Protein 2IMI (pdb70)

Structure (mmCIF, N/CA/C/O backbone):
data_2IMI
#
_entry.id   2IMI
#
_cell.length_a   49.065
_cell.length_b   83.793
_cell.length_c   92.488
_cell.angle_alpha   90.000
_cell.angle_beta   90.000
_cell.angle_gamma   90.000
#
_symmetry.space_group_name_H-M   'P 21 21 2'
#
loop_
_entity.id
_entity.type
_entity.pdbx_description
1 polymer 'Epsilon-class Glutathione S-transferase'
2 non-polymer GLUTATHIONE
3 water water
#
loop_
_atom_site.group_PDB
_atom_site.id
_atom_site.type_symbol
_atom_site.label_atom_id
_atom_site.label_alt_id
_atom_site.label_comp_id
_atom_site.label_asym_id
_atom_site.label_entity_id
_atom_site.label_seq_id
_atom_site.pdbx_PDB_ins_code
_atom_site.Cartn_x
_atom_site.Cartn_y
_atom_site.Cartn_z
_atom_site.occupancy
_atom_site.B_iso_or_equiv
_atom_site.auth_seq_id
_atom_site.auth_comp_id
_atom_site.auth_asym_id
_atom_site.auth_atom_id
_atom_site.pdbx_PDB_model_num
ATOM 1 N N . SER A 1 2 ? 32.280 -46.259 51.959 1.00 30.35 2 SER A N 1
ATOM 2 C CA . SER A 1 2 ? 31.193 -45.256 51.784 1.00 29.98 2 SER A CA 1
ATOM 3 C C . SER A 1 2 ? 31.750 -43.832 51.777 1.00 29.35 2 SER A C 1
ATOM 4 O O . SER A 1 2 ? 32.763 -43.548 52.427 1.00 29.73 2 SER A O 1
ATOM 7 N N . ASN A 1 3 ? 31.082 -42.950 51.036 1.00 28.28 3 ASN A N 1
ATOM 8 C CA . ASN A 1 3 ? 31.480 -41.550 50.928 1.00 26.91 3 ASN A CA 1
ATOM 9 C C . ASN A 1 3 ? 31.507 -40.837 52.275 1.00 25.24 3 ASN A C 1
ATOM 10 O O . ASN A 1 3 ? 30.768 -41.187 53.195 1.00 25.34 3 ASN A O 1
ATOM 15 N N . LEU A 1 4 ? 32.390 -39.853 52.374 1.00 22.52 4 LEU A N 1
ATOM 16 C CA . LEU A 1 4 ? 32.417 -38.933 53.495 1.00 19.80 4 LEU A CA 1
ATOM 17 C C . LEU A 1 4 ? 31.172 -38.067 53.408 1.00 18.27 4 LEU A C 1
ATOM 18 O O . LEU A 1 4 ? 30.814 -37.602 52.321 1.00 18.47 4 LEU A O 1
ATOM 23 N N . VAL A 1 5 ? 30.513 -37.873 54.544 1.00 15.73 5 VAL A N 1
ATOM 24 C CA . VAL A 1 5 ? 29.310 -37.047 54.619 1.00 14.92 5 VAL A CA 1
ATOM 25 C C . VAL A 1 5 ? 29.612 -35.791 55.444 1.00 13.47 5 VAL A C 1
ATOM 26 O O . VAL A 1 5 ? 30.142 -35.888 56.549 1.00 14.13 5 VAL A O 1
ATOM 30 N N . LEU A 1 6 ? 29.279 -34.619 54.914 1.00 12.17 6 LEU A N 1
ATOM 31 C CA . LEU A 1 6 ? 29.394 -33.385 55.690 1.00 11.52 6 LEU A CA 1
ATOM 32 C C . LEU A 1 6 ? 28.016 -32.793 55.921 1.00 11.04 6 LEU A C 1
ATOM 33 O O . LEU A 1 6 ? 27.274 -32.557 54.962 1.00 11.39 6 LEU A O 1
ATOM 38 N N . TYR A 1 7 ? 27.688 -32.560 57.195 1.00 10.45 7 TYR A N 1
ATOM 39 C CA . TYR A 1 7 ? 26.485 -31.831 57.610 1.00 10.66 7 TYR A CA 1
ATOM 40 C C . TYR A 1 7 ? 26.848 -30.362 57.603 1.00 10.58 7 TYR A C 1
ATOM 41 O O . TYR A 1 7 ? 27.769 -29.930 58.315 1.00 10.66 7 TYR A O 1
ATOM 50 N N . THR A 1 8 ? 26.151 -29.592 56.779 1.00 10.39 8 THR A N 1
ATOM 51 C CA . THR A 1 8 ? 26.738 -28.354 56.280 1.00 11.13 8 THR A CA 1
ATOM 52 C C . THR A 1 8 ? 25.714 -27.357 55.740 1.00 10.98 8 THR A C 1
ATOM 53 O O . THR A 1 8 ? 24.550 -27.684 55.528 1.00 11.11 8 THR A O 1
ATOM 57 N N . LEU A 1 9 ? 26.173 -26.130 55.525 1.00 10.42 9 LEU A N 1
ATOM 58 C CA . LEU A 1 9 ? 25.405 -25.082 54.865 1.00 10.36 9 LEU A CA 1
ATOM 59 C C . LEU A 1 9 ? 26.445 -24.217 54.174 1.00 9.54 9 LEU A C 1
ATOM 60 O O . LEU A 1 9 ? 27.413 -23.783 54.821 1.00 9.71 9 LEU A O 1
ATOM 65 N N . HIS A 1 10 ? 26.280 -23.961 52.882 1.00 9.53 10 HIS A N 1
ATOM 66 C CA . HIS A 1 10 ? 27.347 -23.279 52.140 1.00 9.78 10 HIS A CA 1
ATOM 67 C C . HIS A 1 10 ? 27.628 -21.855 52.631 1.00 9.66 10 HIS A C 1
ATOM 68 O O . HIS A 1 10 ? 28.764 -21.383 52.542 1.00 10.15 10 HIS A O 1
ATOM 75 N N . LEU A 1 11 ? 26.623 -21.177 53.176 1.00 9.77 11 LEU A N 1
ATOM 76 C CA . LEU A 1 11 ? 26.857 -19.846 53.723 1.00 10.24 11 LEU A CA 1
ATOM 77 C C . LEU A 1 11 ? 27.773 -19.852 54.945 1.00 9.88 11 LEU A C 1
ATOM 78 O O . LEU A 1 11 ? 28.380 -18.822 55.257 1.00 9.91 11 LEU A O 1
ATOM 83 N N . SER A 1 12 ? 27.861 -20.982 55.647 1.00 9.72 12 SER A N 1
ATOM 84 C CA . SER A 1 12 ? 28.664 -21.062 56.869 1.00 9.74 12 SER A CA 1
ATOM 85 C C . SER A 1 12 ? 30.172 -21.052 56.589 1.00 9.18 12 SER A C 1
ATOM 86 O O . SER A 1 12 ? 30.676 -21.916 55.876 1.00 9.36 12 SER A O 1
ATOM 89 N N . PRO A 1 13 ? 30.903 -20.069 57.146 1.00 8.58 13 PRO A N 1
ATOM 90 C CA . PRO A 1 13 ? 32.354 -20.042 56.917 1.00 8.52 13 PRO A CA 1
ATOM 91 C C . PRO A 1 13 ? 33.113 -21.331 57.276 1.00 8.22 13 PRO A C 1
ATOM 92 O O . PRO A 1 13 ? 33.877 -21.820 56.436 1.00 8.45 13 PRO A O 1
ATOM 96 N N . PRO A 1 14 ? 32.917 -21.892 58.490 1.00 8.42 14 PRO A N 1
ATOM 97 C CA . PRO A 1 14 ? 33.651 -23.126 58.793 1.00 8.66 14 PRO A CA 1
ATOM 98 C C . PRO A 1 14 ? 33.300 -24.288 57.874 1.00 8.60 14 PRO A C 1
ATOM 99 O O . PRO A 1 14 ? 34.153 -25.147 57.622 1.00 9.04 14 PRO A O 1
ATOM 103 N N . CYS A 1 15 ? 32.071 -24.313 57.367 1.00 8.46 15 CYS A N 1
ATOM 104 C CA . CYS A 1 15 ? 31.726 -25.294 56.351 1.00 8.71 15 CYS A CA 1
ATOM 105 C C . CYS A 1 15 ? 32.557 -25.118 55.086 1.00 8.50 15 CYS A C 1
ATOM 106 O O . CYS A 1 15 ? 33.062 -26.108 54.520 1.00 9.10 15 CYS A O 1
ATOM 109 N N . ARG A 1 16 ? 32.711 -23.873 54.643 1.00 7.69 16 ARG A N 1
ATOM 110 C CA . ARG A 1 16 ? 33.518 -23.579 53.456 1.00 7.52 16 ARG A CA 1
ATOM 111 C C . ARG A 1 16 ? 35.003 -23.886 53.662 1.00 8.12 16 ARG A C 1
ATOM 112 O O . ARG A 1 16 ? 35.673 -24.341 52.730 1.00 8.11 16 ARG A O 1
ATOM 120 N N . ALA A 1 17 ? 35.514 -23.679 54.873 1.00 7.81 17 ALA A N 1
ATOM 121 C CA . ALA A 1 17 ? 36.890 -24.087 55.170 1.00 8.35 17 ALA A CA 1
ATOM 122 C C . ALA A 1 17 ? 37.083 -25.589 54.906 1.00 8.63 17 ALA A C 1
ATOM 123 O O . ALA A 1 17 ? 38.086 -26.004 54.303 1.00 8.49 17 ALA A O 1
ATOM 125 N N . VAL A 1 18 ? 36.115 -26.396 55.333 1.00 8.52 18 VAL A N 1
ATOM 126 C CA . VAL A 1 18 ? 36.177 -27.842 55.089 1.00 8.21 18 VAL A CA 1
ATOM 127 C C . VAL A 1 18 ? 36.038 -28.141 53.589 1.00 8.22 18 VAL A C 1
ATOM 128 O O . VAL A 1 18 ? 36.768 -28.992 53.050 1.00 8.46 18 VAL A O 1
ATOM 132 N N . GLU A 1 19 ? 35.152 -27.427 52.898 1.00 8.73 19 GLU A N 1
ATOM 133 C CA . GLU A 1 19 ? 34.997 -27.634 51.458 1.00 9.53 19 GLU A CA 1
ATOM 134 C C . GLU A 1 19 ? 36.302 -27.363 50.703 1.00 9.09 19 GLU A C 1
ATOM 135 O O . GLU A 1 19 ? 36.683 -28.118 49.796 1.00 9.33 19 GLU A O 1
ATOM 141 N N . LEU A 1 20 ? 37.000 -26.288 51.075 1.00 8.72 20 LEU A N 1
ATOM 142 C CA . LEU A 1 20 ? 38.285 -25.980 50.465 1.00 8.77 20 LEU A CA 1
ATOM 143 C C . LEU A 1 20 ? 39.282 -27.112 50.711 1.00 8.66 20 LEU A C 1
ATOM 144 O O . LEU A 1 20 ? 40.027 -27.515 49.803 1.00 9.06 20 LEU A O 1
ATOM 149 N N . THR A 1 21 ? 39.280 -27.635 51.938 1.00 8.87 21 THR A N 1
ATOM 150 C CA . THR A 1 21 ? 40.208 -28.688 52.319 1.00 9.02 21 THR A CA 1
ATOM 151 C C . THR A 1 21 ? 39.927 -29.947 51.514 1.00 9.35 21 THR A C 1
ATOM 152 O O . THR A 1 21 ? 40.854 -30.568 51.005 1.00 9.58 21 THR A O 1
ATOM 156 N N . ALA A 1 22 ? 38.655 -30.315 51.387 1.00 9.33 22 ALA A N 1
ATOM 157 C CA . ALA A 1 22 ? 38.289 -31.498 50.595 1.00 9.66 22 ALA A CA 1
ATOM 158 C C . ALA A 1 22 ? 38.712 -31.352 49.127 1.00 10.44 22 ALA A C 1
ATOM 159 O O . ALA A 1 22 ? 39.230 -32.301 48.518 1.00 10.53 22 ALA A O 1
ATOM 161 N N . LYS A 1 23 ? 38.505 -30.170 48.550 1.00 10.47 23 LYS A N 1
ATOM 162 C CA . LYS A 1 23 ? 38.959 -29.922 47.176 1.00 11.01 23 LYS A CA 1
ATOM 163 C C . LYS A 1 23 ? 40.471 -30.073 47.048 1.00 11.02 23 LYS A C 1
ATOM 164 O O . LYS A 1 23 ? 40.969 -30.720 46.122 1.00 11.63 23 LYS A O 1
ATOM 170 N N . ALA A 1 24 ? 41.207 -29.481 47.977 1.00 11.01 24 ALA A N 1
ATOM 171 C CA . ALA A 1 24 ? 42.669 -29.580 47.980 1.00 11.17 24 ALA A CA 1
ATOM 172 C C . ALA A 1 24 ? 43.165 -31.033 48.081 1.00 12.06 24 ALA A C 1
ATOM 173 O O . ALA A 1 24 ? 44.220 -31.384 47.534 1.00 13.65 24 ALA A O 1
ATOM 175 N N . LEU A 1 25 ? 42.414 -31.861 48.796 1.00 11.96 25 LEU A N 1
ATOM 176 C CA . LEU A 1 25 ? 42.760 -33.274 48.999 1.00 12.37 25 LEU A CA 1
ATOM 177 C C . LEU A 1 25 ? 42.189 -34.203 47.923 1.00 13.46 25 LEU A C 1
ATOM 178 O O . LEU A 1 25 ? 42.480 -35.404 47.913 1.00 14.21 25 LEU A O 1
ATOM 183 N N . GLY A 1 26 ? 41.382 -33.651 47.020 1.00 13.77 26 GLY A N 1
ATOM 184 C CA . GLY A 1 26 ? 40.754 -34.434 45.962 1.00 15.07 26 GLY A CA 1
ATOM 185 C C . GLY A 1 26 ? 39.676 -35.364 46.476 1.00 15.70 26 GLY A C 1
ATOM 186 O O . GLY A 1 26 ? 39.426 -36.411 45.875 1.00 16.27 26 GLY A O 1
ATOM 187 N N . LEU A 1 27 ? 39.029 -34.979 47.578 1.00 15.99 27 LEU A N 1
ATOM 188 C CA . LEU A 1 27 ? 37.958 -35.774 48.181 1.00 16.88 27 LEU A CA 1
ATOM 189 C C . LEU A 1 27 ? 36.595 -35.294 47.733 1.00 18.20 27 LEU A C 1
ATOM 190 O O . LEU A 1 27 ? 36.380 -34.088 47.576 1.00 18.77 27 LEU A O 1
ATOM 195 N N . GLU A 1 28 ? 35.679 -36.237 47.539 1.00 19.29 28 GLU A N 1
ATOM 196 C CA . GLU A 1 28 ? 34.293 -35.907 47.249 1.00 21.00 28 GLU A CA 1
ATOM 197 C C . GLU A 1 28 ? 33.490 -36.026 48.537 1.00 20.80 28 GLU A C 1
ATOM 198 O O . GLU A 1 28 ? 33.542 -37.053 49.226 1.00 21.53 28 GLU A O 1
ATOM 204 N N . LEU A 1 29 ? 32.775 -34.959 48.876 1.00 20.41 29 LEU A N 1
ATOM 205 C CA . LEU A 1 29 ? 31.927 -34.947 50.059 1.00 20.25 29 LEU A CA 1
ATOM 206 C C . LEU A 1 29 ? 30.471 -35.067 49.670 1.00 19.84 29 LEU A C 1
ATOM 207 O O . LEU A 1 29 ? 30.001 -34.364 48.774 1.00 20.35 29 LEU A O 1
ATOM 212 N N . GLU A 1 30 ? 29.754 -35.946 50.355 1.00 18.75 30 GLU A N 1
ATOM 213 C CA . GLU A 1 30 ? 28.303 -35.964 50.263 1.00 18.89 30 GLU A CA 1
ATOM 214 C C . GLU A 1 30 ? 27.757 -34.929 51.244 1.00 18.04 30 GLU A C 1
ATOM 215 O O . GLU A 1 30 ? 27.853 -35.098 52.460 1.00 18.43 30 GLU A O 1
ATOM 221 N N . GLN A 1 31 ? 27.187 -33.857 50.712 1.00 16.90 31 GLN A N 1
ATOM 222 C CA . GLN A 1 31 ? 26.710 -32.742 51.526 1.00 16.68 31 GLN A CA 1
ATOM 223 C C . GLN A 1 31 ? 25.238 -32.884 51.935 1.00 15.86 31 GLN A C 1
ATOM 224 O O . GLN A 1 31 ? 24.349 -33.024 51.083 1.00 16.07 31 GLN A O 1
ATOM 230 N N . LYS A 1 32 ? 24.996 -32.866 53.245 1.00 14.30 32 LYS A N 1
ATOM 231 C CA . LYS A 1 32 ? 23.653 -32.927 53.815 1.00 14.24 32 LYS A CA 1
ATOM 232 C C . LYS A 1 32 ? 23.351 -31.581 54.450 1.00 13.36 32 LYS A C 1
ATOM 233 O O . LYS A 1 32 ? 24.066 -31.146 55.367 1.00 13.09 32 LYS A O 1
ATOM 239 N N . THR A 1 33 ? 22.318 -30.908 53.955 1.00 12.59 33 THR A N 1
ATOM 240 C CA . THR A 1 33 ? 22.001 -29.554 54.405 1.00 12.63 33 THR A CA 1
ATOM 241 C C . THR A 1 33 ? 21.478 -29.524 55.829 1.00 12.43 33 THR A C 1
ATOM 242 O O . THR A 1 33 ? 20.538 -30.247 56.182 1.00 12.71 33 THR A O 1
ATOM 246 N N . ILE A 1 34 ? 22.089 -28.665 56.639 1.00 12.06 34 ILE A N 1
ATOM 247 C CA . ILE A 1 34 ? 21.553 -28.313 57.944 1.00 12.77 34 ILE A CA 1
ATOM 248 C C . ILE A 1 34 ? 21.216 -26.834 57.860 1.00 13.90 34 ILE A C 1
ATOM 249 O O . ILE A 1 34 ? 22.100 -25.973 57.921 1.00 14.06 34 ILE A O 1
ATOM 254 N N . ASN A 1 35 ? 19.933 -26.537 57.661 1.00 14.81 35 ASN A N 1
ATOM 255 C CA . ASN A 1 35 ? 19.503 -25.157 57.522 1.00 16.45 35 ASN A CA 1
ATOM 256 C C . ASN A 1 35 ? 19.343 -24.498 58.886 1.00 16.39 35 ASN A C 1
ATOM 257 O O . ASN A 1 35 ? 18.404 -24.784 59.625 1.00 16.42 35 ASN A O 1
ATOM 262 N N . LEU A 1 36 ? 20.279 -23.615 59.218 1.00 16.85 36 LEU A N 1
ATOM 263 C CA . LEU A 1 36 ? 20.272 -22.956 60.517 1.00 17.34 36 LEU A CA 1
ATOM 264 C C . LEU A 1 36 ? 19.083 -22.018 60.690 1.00 18.22 36 LEU A C 1
ATOM 265 O O . LEU A 1 36 ? 18.553 -21.904 61.788 1.00 17.70 36 LEU A O 1
ATOM 270 N N . LEU A 1 37 ? 18.672 -21.362 59.605 1.00 19.61 37 LEU A N 1
ATOM 271 C CA . LEU A 1 37 ? 17.544 -20.419 59.646 1.00 21.08 37 LEU A CA 1
ATOM 272 C C . LEU A 1 37 ? 16.237 -21.082 60.076 1.00 21.39 37 LEU A C 1
ATOM 273 O O . LEU A 1 37 ? 15.386 -20.441 60.698 1.00 22.41 37 LEU A O 1
ATOM 278 N N . THR A 1 38 ? 16.082 -22.361 59.743 1.00 21.21 38 THR A N 1
ATOM 279 C CA . THR A 1 38 ? 14.890 -23.112 60.135 1.00 21.34 38 THR A CA 1
ATOM 280 C C . THR A 1 38 ? 15.142 -24.046 61.325 1.00 20.58 38 THR A C 1
ATOM 281 O O . THR A 1 38 ? 14.307 -24.890 61.648 1.00 21.41 38 THR A O 1
ATOM 285 N N . GLY A 1 39 ? 16.296 -23.891 61.973 1.00 19.12 39 GLY A N 1
ATOM 286 C CA . GLY A 1 39 ? 16.594 -24.620 63.207 1.00 17.91 39 GLY A CA 1
ATOM 287 C C . GLY A 1 39 ? 16.885 -26.104 63.045 1.00 16.91 39 GLY A C 1
ATOM 288 O O . GLY A 1 39 ? 16.670 -26.884 63.970 1.00 16.48 39 GLY A O 1
ATOM 289 N N . ASP A 1 40 ? 17.391 -26.498 61.880 1.00 16.18 40 ASP A N 1
ATOM 290 C CA . ASP A 1 40 ? 17.740 -27.904 61.642 1.00 16.21 40 ASP A CA 1
ATOM 291 C C . ASP A 1 40 ? 18.778 -28.422 62.640 1.00 15.56 40 ASP A C 1
ATOM 292 O O . ASP A 1 40 ? 18.781 -29.598 62.991 1.00 15.53 40 ASP A O 1
ATOM 297 N N . HIS A 1 41 ? 19.667 -27.538 63.085 1.00 14.84 41 HIS A N 1
ATOM 298 C CA . HIS A 1 41 ? 20.737 -27.915 64.010 1.00 14.53 41 HIS A CA 1
ATOM 299 C C . HIS A 1 41 ? 20.253 -28.181 65.436 1.00 14.80 41 HIS A C 1
ATOM 300 O O . HIS A 1 41 ? 20.996 -28.711 66.265 1.00 14.47 41 HIS A O 1
ATOM 307 N N . LEU A 1 42 ? 19.005 -27.811 65.709 1.00 15.67 42 LEU A N 1
ATOM 308 C CA . LEU A 1 42 ? 18.433 -27.958 67.042 1.00 16.51 42 LEU A CA 1
ATOM 309 C C . LEU A 1 42 ? 17.509 -29.171 67.150 1.00 17.05 42 LEU A C 1
ATOM 310 O O . LEU A 1 42 ? 16.963 -29.455 68.224 1.00 17.50 42 LEU A O 1
ATOM 315 N N . LYS A 1 43 ? 17.347 -29.890 66.041 1.00 17.02 43 LYS A N 1
ATOM 316 C CA . LYS A 1 43 ? 16.557 -31.119 66.030 1.00 17.94 43 LYS A CA 1
ATOM 317 C C . LYS A 1 43 ? 17.323 -32.221 66.768 1.00 18.31 43 LYS A C 1
ATOM 318 O O . LYS A 1 43 ? 18.548 -32.288 66.672 1.00 17.52 43 LYS A O 1
ATOM 324 N N . PRO A 1 44 ? 16.613 -33.089 67.512 1.00 18.92 44 PRO A N 1
ATOM 325 C CA . PRO A 1 44 ? 17.259 -34.141 68.307 1.00 19.32 44 PRO A CA 1
ATOM 326 C C . PRO A 1 44 ? 18.236 -35.020 67.521 1.00 19.64 44 PRO A C 1
ATOM 327 O O . PRO A 1 44 ? 19.285 -35.391 68.055 1.00 19.90 44 PRO A O 1
ATOM 331 N N . GLU A 1 45 ? 17.891 -35.350 66.275 1.00 19.79 45 GLU A N 1
ATOM 332 C CA . GLU A 1 45 ? 18.752 -36.166 65.403 1.00 20.29 45 GLU A CA 1
ATOM 333 C C . GLU A 1 45 ? 20.075 -35.498 65.004 1.00 19.65 45 GLU A C 1
ATOM 334 O O . GLU A 1 45 ? 21.014 -36.187 64.592 1.00 21.30 45 GLU A O 1
ATOM 340 N N . PHE A 1 46 ? 20.149 -34.171 65.093 1.00 17.96 46 PHE A N 1
ATOM 341 C CA . PHE A 1 46 ? 21.434 -33.496 64.902 1.00 16.54 46 PHE A CA 1
ATOM 342 C C . PHE A 1 46 ? 22.175 -33.305 66.216 1.00 16.21 46 PHE A C 1
ATOM 343 O O . PHE A 1 46 ? 23.399 -33.466 66.274 1.00 15.95 46 PHE A O 1
ATOM 351 N N . VAL A 1 47 ? 21.443 -32.949 67.268 1.00 16.07 47 VAL A N 1
ATOM 352 C CA . VAL A 1 47 ? 22.047 -32.762 68.586 1.00 16.32 47 VAL A CA 1
ATOM 353 C C . VAL A 1 47 ? 22.782 -34.023 69.052 1.00 16.48 47 VAL A C 1
ATOM 354 O O . VAL A 1 47 ? 23.815 -33.935 69.709 1.00 16.14 47 VAL A O 1
ATOM 358 N N . LYS A 1 48 ? 22.268 -35.197 68.681 1.00 16.76 48 LYS A N 1
ATOM 359 C CA . LYS A 1 48 ? 22.948 -36.455 69.001 1.00 17.98 48 LYS A CA 1
ATOM 360 C C . LYS A 1 48 ? 24.322 -36.570 68.321 1.00 16.99 48 LYS A C 1
ATOM 361 O O . LYS A 1 48 ? 25.224 -37.207 68.860 1.00 17.72 48 LYS A O 1
ATOM 367 N N . LEU A 1 49 ? 24.483 -35.940 67.156 1.00 16.00 49 LEU A N 1
ATOM 368 C CA . LEU A 1 49 ? 25.771 -35.948 66.442 1.00 15.81 49 LEU A CA 1
ATOM 369 C C . LEU A 1 49 ? 26.751 -34.916 66.994 1.00 15.11 49 LEU A C 1
ATOM 370 O O . LEU A 1 49 ? 27.963 -35.112 66.911 1.00 15.50 49 LEU A O 1
ATOM 375 N N . ASN A 1 50 ? 26.222 -33.815 67.530 1.00 13.93 50 ASN A N 1
ATOM 376 C CA . ASN A 1 50 ? 27.036 -32.734 68.088 1.00 12.88 50 ASN A CA 1
ATOM 377 C C . ASN A 1 50 ? 26.285 -32.057 69.229 1.00 12.86 50 ASN A C 1
ATOM 378 O O . ASN A 1 50 ? 25.379 -31.265 68.966 1.00 12.74 50 ASN A O 1
ATOM 383 N N . PRO A 1 51 ? 26.683 -32.331 70.489 1.00 13.55 51 PRO A N 1
ATOM 384 C CA . PRO A 1 51 ? 25.991 -31.697 71.616 1.00 14.04 51 PRO A CA 1
ATOM 385 C C . PRO A 1 51 ? 26.059 -30.164 71.584 1.00 13.69 51 PRO A C 1
ATOM 386 O O . PRO A 1 51 ? 25.221 -29.490 72.188 1.00 14.32 51 PRO A O 1
ATOM 390 N N . GLN A 1 52 ? 27.043 -29.614 70.876 1.00 12.72 52 GLN A N 1
ATOM 391 C CA . GLN A 1 52 ? 27.170 -28.166 70.743 1.00 12.39 52 GLN A CA 1
ATOM 392 C C . GLN A 1 52 ? 26.307 -27.606 69.616 1.00 11.36 52 GLN A C 1
ATOM 393 O O . GLN A 1 52 ? 26.219 -26.389 69.443 1.00 11.57 52 GLN A O 1
ATOM 399 N N . HIS A 1 53 ? 25.668 -28.506 68.865 1.00 11.60 53 HIS A N 1
ATOM 400 C CA . HIS A 1 53 ? 24.738 -28.166 67.780 1.00 11.72 53 HIS A CA 1
ATOM 401 C C . HIS A 1 53 ? 25.258 -27.113 66.800 1.00 11.27 53 HIS A C 1
ATOM 402 O O . HIS A 1 53 ? 24.569 -26.150 66.432 1.00 12.51 53 HIS A O 1
ATOM 409 N N . THR A 1 54 ? 26.501 -27.318 66.382 1.00 10.61 54 THR A N 1
ATOM 410 C CA . THR A 1 54 ? 27.088 -26.494 65.332 1.00 10.57 54 THR A CA 1
ATOM 411 C C . THR A 1 54 ? 27.448 -27.316 64.102 1.00 10.18 54 THR A C 1
ATOM 412 O O . THR A 1 54 ? 27.675 -28.526 64.174 1.00 10.72 54 THR A O 1
ATOM 416 N N . ILE A 1 55 ? 27.477 -26.626 62.974 1.00 9.97 55 ILE A N 1
ATOM 417 C CA . ILE A 1 55 ? 28.025 -27.147 61.735 1.00 9.91 55 ILE A CA 1
ATOM 418 C C . ILE A 1 55 ? 29.386 -26.490 61.479 1.00 9.25 55 ILE A C 1
ATOM 419 O O . ILE A 1 55 ? 29.603 -25.348 61.890 1.00 9.24 55 ILE A O 1
ATOM 424 N N . PRO A 1 56 ? 30.295 -27.185 60.772 1.00 9.06 56 PRO A N 1
ATOM 425 C CA . PRO A 1 56 ? 30.163 -28.523 60.178 1.00 8.83 56 PRO A CA 1
ATOM 426 C C . PRO A 1 56 ? 30.348 -29.704 61.125 1.00 8.76 56 PRO A C 1
ATOM 427 O O . PRO A 1 56 ? 30.967 -29.573 62.194 1.00 9.36 56 PRO A O 1
ATOM 431 N N . VAL A 1 57 ? 29.801 -30.848 60.708 1.00 8.78 57 VAL A N 1
ATOM 432 C CA . VAL A 1 57 ? 30.078 -32.142 61.322 1.00 9.25 57 VAL A CA 1
ATOM 433 C C . VAL A 1 57 ? 30.361 -33.114 60.196 1.00 9.24 57 VAL A C 1
ATOM 434 O O . VAL A 1 57 ? 29.674 -33.101 59.179 1.00 9.31 57 VAL A O 1
ATOM 438 N N . LEU A 1 58 ? 31.401 -33.922 60.367 1.00 9.56 58 LEU A N 1
ATOM 439 C CA . LEU A 1 58 ? 31.758 -34.953 59.393 1.00 9.74 58 LEU A CA 1
ATOM 440 C C . LEU A 1 58 ? 31.322 -36.336 59.877 1.00 10.50 58 LEU A C 1
ATOM 441 O O . LEU A 1 58 ? 31.495 -36.669 61.052 1.00 10.73 58 LEU A O 1
ATOM 446 N N . ASP A 1 59 ? 30.746 -37.119 58.967 1.00 11.34 59 ASP A N 1
ATOM 447 C CA . ASP A 1 59 ? 30.516 -38.540 59.206 1.00 13.13 59 ASP A CA 1
ATOM 448 C C . ASP A 1 59 ? 31.393 -39.306 58.232 1.00 13.12 59 ASP A C 1
ATOM 449 O O . ASP A 1 59 ? 31.144 -39.303 57.023 1.00 13.92 59 ASP A O 1
ATOM 454 N N . ASP A 1 60 ? 32.439 -39.927 58.766 1.00 14.01 60 ASP A N 1
ATOM 455 C CA . ASP A 1 60 ? 33.322 -40.784 57.985 1.00 15.09 60 ASP A CA 1
ATOM 456 C C . ASP A 1 60 ? 33.013 -42.244 58.286 1.00 15.94 60 ASP A C 1
ATOM 457 O O . ASP A 1 60 ? 33.551 -42.802 59.235 1.00 15.79 60 ASP A O 1
ATOM 462 N N . ASN A 1 61 ? 32.141 -42.857 57.479 1.00 17.18 61 ASN A N 1
ATOM 463 C CA . ASN A 1 61 ? 31.779 -44.276 57.662 1.00 18.70 61 ASN A CA 1
ATOM 464 C C . ASN A 1 61 ? 31.348 -44.625 59.089 1.00 18.78 61 ASN A C 1
ATOM 465 O O . ASN A 1 61 ? 31.749 -45.656 59.643 1.00 19.25 61 ASN A O 1
ATOM 470 N N . GLY A 1 62 ? 30.545 -43.751 59.687 1.00 18.53 62 GLY A N 1
ATOM 471 C CA . GLY A 1 62 ? 30.046 -43.970 61.041 1.00 18.47 62 GLY A CA 1
ATOM 472 C C . GLY A 1 62 ? 30.825 -43.261 62.132 1.00 18.26 62 GLY A C 1
ATOM 473 O O . GLY A 1 62 ? 30.348 -43.136 63.260 1.00 19.19 62 GLY A O 1
ATOM 474 N N . THR A 1 63 ? 32.031 -42.806 61.801 1.00 17.21 63 THR A N 1
ATOM 475 C CA . THR A 1 63 ? 32.854 -42.053 62.737 1.00 16.48 63 THR A CA 1
ATOM 476 C C . THR A 1 63 ? 32.520 -40.565 62.631 1.00 14.71 63 THR A C 1
ATOM 477 O O . THR A 1 63 ? 32.680 -39.952 61.572 1.00 14.40 63 THR A O 1
ATOM 481 N N . ILE A 1 64 ? 32.069 -39.996 63.743 1.00 13.60 64 ILE A N 1
ATOM 482 C CA . ILE A 1 64 ? 31.621 -38.604 63.772 1.00 13.34 64 ILE A CA 1
ATOM 483 C C . ILE A 1 64 ? 32.714 -37.675 64.290 1.00 12.72 64 ILE A C 1
ATOM 484 O O . ILE A 1 64 ? 33.214 -37.848 65.405 1.00 13.41 64 ILE A O 1
ATOM 489 N N . ILE A 1 65 ? 33.068 -36.691 63.463 1.00 12.28 65 ILE A N 1
ATOM 490 C CA . ILE A 1 65 ? 34.079 -35.696 63.819 1.00 12.23 65 ILE A CA 1
ATOM 491 C C . ILE A 1 65 ? 33.414 -34.327 63.792 1.00 11.52 65 ILE A C 1
ATOM 492 O O . ILE A 1 65 ? 32.837 -33.930 62.780 1.00 11.86 65 ILE A O 1
ATOM 497 N N . THR A 1 66 ? 33.469 -33.609 64.903 1.00 11.75 66 THR A N 1
ATOM 498 C CA . THR A 1 66 ? 32.903 -32.269 64.946 1.00 11.44 66 THR A CA 1
ATOM 499 C C . THR A 1 66 ? 33.986 -31.196 64.841 1.00 11.03 66 THR A C 1
ATOM 500 O O . THR A 1 66 ? 35.160 -31.452 65.132 1.00 11.44 66 THR A O 1
ATOM 504 N N . GLU A 1 67 ? 33.570 -30.002 64.417 1.00 10.37 67 GLU A N 1
ATOM 505 C CA . GLU A 1 67 ? 34.378 -28.779 64.467 1.00 9.99 67 GLU A CA 1
ATOM 506 C C . GLU A 1 67 ? 35.303 -28.679 63.254 1.00 9.21 67 GLU A C 1
ATOM 507 O O . GLU A 1 67 ? 36.082 -29.596 62.971 1.00 9.09 67 GLU A O 1
ATOM 513 N N . SER A 1 68 ? 35.210 -27.563 62.534 1.00 8.46 68 SER A N 1
ATOM 514 C CA . SER A 1 68 ? 35.895 -27.434 61.238 1.00 8.34 68 SER A CA 1
ATOM 515 C C . SER A 1 68 ? 37.403 -27.687 61.289 1.00 8.62 68 SER A C 1
ATOM 516 O O . SER A 1 68 ? 37.941 -28.358 60.422 1.00 8.77 68 SER A O 1
ATOM 519 N N . HIS A 1 69 ? 38.083 -27.143 62.292 1.00 8.38 69 HIS A N 1
ATOM 520 C CA . HIS A 1 69 ? 39.543 -27.292 62.379 1.00 8.69 69 HIS A CA 1
ATOM 521 C C . HIS A 1 69 ? 39.918 -28.742 62.672 1.00 8.11 69 HIS A C 1
ATOM 522 O O . HIS A 1 69 ? 40.845 -29.283 62.055 1.00 8.34 69 HIS A O 1
ATOM 529 N N . ALA A 1 70 ? 39.182 -29.380 63.584 1.00 8.25 70 ALA A N 1
ATOM 530 C CA . ALA A 1 70 ? 39.395 -30.802 63.863 1.00 7.90 70 ALA A CA 1
ATOM 531 C C . ALA A 1 70 ? 39.128 -31.627 62.605 1.00 8.04 70 ALA A C 1
ATOM 532 O O . ALA A 1 70 ? 39.859 -32.572 62.307 1.00 8.40 70 ALA A O 1
ATOM 534 N N . ILE A 1 71 ? 38.076 -31.276 61.866 1.00 8.03 71 ILE A N 1
ATOM 535 C CA . ILE A 1 71 ? 37.727 -31.990 60.641 1.00 8.29 71 ILE A CA 1
ATOM 536 C C . ILE A 1 71 ? 38.842 -31.857 59.611 1.00 7.96 71 ILE A C 1
ATOM 537 O O . ILE A 1 71 ? 39.254 -32.855 59.009 1.00 8.27 71 ILE A O 1
ATOM 542 N N . MET A 1 72 ? 39.331 -30.640 59.399 1.00 7.91 72 MET A N 1
ATOM 543 C CA . MET A 1 72 ? 40.411 -30.434 58.439 1.00 7.83 72 MET A CA 1
ATOM 544 C C . MET A 1 72 ? 41.674 -31.219 58.797 1.00 7.94 72 MET A C 1
ATOM 545 O O . MET A 1 72 ? 42.293 -31.844 57.924 1.00 7.91 72 MET A O 1
ATOM 550 N N . ILE A 1 73 ? 42.064 -31.179 60.070 1.00 8.20 73 ILE A N 1
ATOM 551 C CA . ILE A 1 73 ? 43.239 -31.930 60.524 1.00 8.18 73 ILE A CA 1
ATOM 552 C C . ILE A 1 73 ? 43.012 -33.428 60.318 1.00 8.81 73 ILE A C 1
ATOM 553 O O . ILE A 1 73 ? 43.904 -34.138 59.835 1.00 8.76 73 ILE A O 1
ATOM 558 N N . TYR A 1 74 ? 41.820 -33.902 60.660 1.00 8.21 74 TYR A N 1
ATOM 559 C CA . TYR A 1 74 ? 41.474 -35.310 60.488 1.00 8.82 74 TYR A CA 1
ATOM 560 C C . TYR A 1 74 ? 41.562 -35.723 59.020 1.00 9.18 74 TYR A C 1
ATOM 561 O O . TYR A 1 74 ? 42.147 -36.755 58.697 1.00 9.32 74 TYR A O 1
ATOM 570 N N . LEU A 1 75 ? 41.006 -34.919 58.121 1.00 9.17 75 LEU A N 1
ATOM 571 C CA . LEU A 1 75 ? 41.039 -35.235 56.699 1.00 9.41 75 LEU A CA 1
ATOM 572 C C . LEU A 1 75 ? 42.452 -35.239 56.126 1.00 9.49 75 LEU A C 1
ATOM 573 O O . LEU A 1 75 ? 42.804 -36.123 55.335 1.00 9.81 75 LEU A O 1
ATOM 578 N N . VAL A 1 76 ? 43.267 -34.254 56.492 1.00 9.36 76 VAL A N 1
ATOM 579 C CA . VAL A 1 76 ? 44.645 -34.230 56.009 1.00 9.81 76 VAL A CA 1
ATOM 580 C C . VAL A 1 76 ? 45.416 -35.420 56.565 1.00 9.98 76 VAL A C 1
ATOM 581 O O . VAL A 1 76 ? 46.164 -36.066 55.825 1.00 10.76 76 VAL A O 1
ATOM 585 N N . THR A 1 77 ? 45.220 -35.726 57.843 1.00 10.39 77 THR A N 1
ATOM 586 C CA . THR A 1 77 ? 45.914 -36.835 58.498 1.00 11.19 77 THR A CA 1
ATOM 587 C C . THR A 1 77 ? 45.573 -38.168 57.829 1.00 11.68 77 THR A C 1
ATOM 588 O O . THR A 1 77 ? 46.469 -38.978 57.525 1.00 12.56 77 THR A O 1
ATOM 592 N N . LYS A 1 78 ? 44.287 -38.396 57.590 1.00 12.20 78 LYS A N 1
ATOM 593 C CA . LYS A 1 78 ? 43.825 -39.687 57.089 1.00 13.55 78 LYS A CA 1
ATOM 594 C C . LYS A 1 78 ? 43.991 -39.835 55.582 1.00 13.91 78 LYS A C 1
ATOM 595 O O . LYS A 1 78 ? 44.309 -40.931 55.107 1.00 14.52 78 LYS A O 1
ATOM 601 N N . TYR A 1 79 ? 43.787 -38.744 54.837 1.00 13.89 79 TYR A N 1
ATOM 602 C CA . TYR A 1 79 ? 43.678 -38.808 53.374 1.00 14.66 79 TYR A CA 1
ATOM 603 C C . TYR A 1 79 ? 44.733 -38.035 52.586 1.00 14.69 79 TYR A C 1
ATOM 604 O O . TYR A 1 79 ? 44.789 -38.134 51.353 1.00 15.71 79 TYR A O 1
ATOM 613 N N . GLY A 1 80 ? 45.568 -37.263 53.273 1.00 14.03 80 GLY A N 1
ATOM 614 C CA . GLY A 1 80 ? 46.611 -36.500 52.594 1.00 14.50 80 GLY A CA 1
ATOM 615 C C . GLY A 1 80 ? 47.681 -37.421 52.035 1.00 15.06 80 GLY A C 1
ATOM 616 O O . GLY A 1 80 ? 48.097 -38.369 52.703 1.00 15.80 80 GLY A O 1
ATOM 617 N N . LYS A 1 81 ? 48.138 -37.139 50.820 1.00 15.65 81 LYS A N 1
ATOM 618 C CA . LYS A 1 81 ? 49.224 -37.913 50.219 1.00 16.80 81 LYS A CA 1
ATOM 619 C C . LYS A 1 81 ? 50.577 -37.400 50.704 1.00 16.43 81 LYS A C 1
ATOM 620 O O . LYS A 1 81 ? 51.595 -38.079 50.571 1.00 17.00 81 LYS A O 1
ATOM 626 N N . ASP A 1 82 ? 50.576 -36.180 51.242 1.00 16.18 82 ASP A N 1
ATOM 627 C CA . ASP A 1 82 ? 51.724 -35.604 51.939 1.00 15.87 82 ASP A CA 1
ATOM 628 C C . ASP A 1 82 ? 51.186 -34.701 53.048 1.00 15.34 82 ASP A C 1
ATOM 629 O O . ASP A 1 82 ? 49.963 -34.568 53.193 1.00 15.47 82 ASP A O 1
ATOM 634 N N . ASP A 1 83 ? 52.076 -34.095 53.824 1.00 14.48 83 ASP A N 1
ATOM 635 C CA . ASP A 1 83 ? 51.638 -33.261 54.947 1.00 14.57 83 ASP A CA 1
ATOM 636 C C . ASP A 1 83 ? 51.730 -31.760 54.662 1.00 14.09 83 ASP A C 1
ATOM 637 O O . ASP A 1 83 ? 51.721 -30.957 55.601 1.00 13.98 83 ASP A O 1
ATOM 642 N N . SER A 1 84 ? 51.777 -31.369 53.384 1.00 13.46 84 SER A N 1
ATOM 643 C CA . SER A 1 84 ? 51.933 -29.948 53.043 1.00 13.57 84 SER A CA 1
ATOM 644 C C . SER A 1 84 ? 50.842 -29.069 53.656 1.00 12.73 84 SER A C 1
ATOM 645 O O . SER A 1 84 ? 51.136 -27.971 54.110 1.00 13.05 84 SER A O 1
ATOM 648 N N . LEU A 1 85 ? 49.601 -29.561 53.693 1.00 11.29 85 LEU A N 1
ATOM 649 C CA . LEU A 1 85 ? 48.489 -28.771 54.233 1.00 10.93 85 LEU A CA 1
ATOM 650 C C . LEU A 1 85 ? 48.440 -28.712 55.753 1.00 10.07 85 LEU A C 1
ATOM 651 O O . LEU A 1 85 ? 47.794 -27.830 56.321 1.00 9.64 85 LEU A O 1
ATOM 656 N N . TYR A 1 86 ? 49.079 -29.673 56.413 1.00 9.83 86 TYR A N 1
ATOM 657 C CA . TYR A 1 86 ? 49.126 -29.736 57.866 1.00 10.12 86 TYR A CA 1
ATOM 658 C C . TYR A 1 86 ? 50.374 -30.522 58.291 1.00 10.96 86 TYR A C 1
ATOM 659 O O . TYR A 1 86 ? 50.361 -31.755 58.324 1.00 11.77 86 TYR A O 1
ATOM 668 N N . PRO A 1 87 ? 51.465 -29.804 58.569 1.00 11.89 87 PRO A N 1
ATOM 669 C CA . PRO A 1 87 ? 52.759 -30.454 58.785 1.00 12.68 87 PRO A CA 1
ATOM 670 C C . PRO A 1 87 ? 52.832 -31.321 60.027 1.00 13.41 87 PRO A C 1
ATOM 671 O O . PRO A 1 87 ? 52.211 -31.028 61.048 1.00 13.29 87 PRO A O 1
ATOM 675 N N . LYS A 1 88 ? 53.590 -32.403 59.918 1.00 13.80 88 LYS A N 1
ATOM 676 C CA . LYS A 1 88 ? 53.892 -33.243 61.065 1.00 14.83 88 LYS A CA 1
ATOM 677 C C . LYS A 1 88 ? 55.046 -32.719 61.917 1.00 14.19 88 LYS A C 1
ATOM 678 O O . LYS A 1 88 ? 55.102 -32.995 63.115 1.00 14.32 88 LYS A O 1
ATOM 684 N N . ASP A 1 89 ? 55.948 -31.952 61.312 1.00 14.26 89 ASP A N 1
ATOM 685 C CA . ASP A 1 89 ? 57.061 -31.363 62.057 1.00 14.22 89 ASP A CA 1
ATOM 686 C C . ASP A 1 89 ? 56.526 -30.510 63.212 1.00 13.91 89 ASP A C 1
ATOM 687 O O . ASP A 1 89 ? 55.715 -29.619 62.986 1.00 13.19 89 ASP A O 1
ATOM 692 N N . PRO A 1 90 ? 56.965 -30.777 64.456 1.00 13.62 90 PRO A N 1
ATOM 693 C CA . PRO A 1 90 ? 56.397 -30.028 65.595 1.00 13.64 90 PRO A CA 1
ATOM 694 C C . PRO A 1 90 ? 56.466 -28.506 65.494 1.00 13.57 90 PRO A C 1
ATOM 695 O O . PRO A 1 90 ? 55.493 -27.835 65.866 1.00 12.40 90 PRO A O 1
ATOM 699 N N . VAL A 1 91 ? 57.574 -27.949 65.009 1.00 12.93 91 VAL A N 1
ATOM 700 C CA . VAL A 1 91 ? 57.711 -26.489 64.953 1.00 13.62 91 VAL A CA 1
ATOM 701 C C . VAL A 1 91 ? 56.850 -25.878 63.837 1.00 13.28 91 VAL A C 1
ATOM 702 O O . VAL A 1 91 ? 56.105 -24.922 64.076 1.00 13.18 91 VAL A O 1
ATOM 706 N N . LYS A 1 92 ? 56.907 -26.454 62.636 1.00 12.87 92 LYS A N 1
ATOM 707 C CA . LYS A 1 92 ? 56.035 -25.992 61.557 1.00 12.85 92 LYS A CA 1
ATOM 708 C C . LYS A 1 92 ? 54.572 -26.159 61.951 1.00 11.98 92 LYS A C 1
ATOM 709 O O . LYS A 1 92 ? 53.755 -25.269 61.698 1.00 11.71 92 LYS A O 1
ATOM 715 N N . GLN A 1 93 ? 54.238 -27.285 62.582 1.00 10.68 93 GLN A N 1
ATOM 716 C CA . GLN A 1 93 ? 52.860 -27.509 63.012 1.00 10.19 93 GLN A CA 1
ATOM 717 C C . GLN A 1 93 ? 52.423 -26.489 64.043 1.00 10.18 93 GLN A C 1
ATOM 718 O O . GLN A 1 93 ? 51.268 -26.060 64.026 1.00 9.90 93 GLN A O 1
ATOM 724 N N . ALA A 1 94 ? 53.323 -26.094 64.937 1.00 9.80 94 ALA A N 1
ATOM 725 C CA . ALA A 1 94 ? 52.967 -25.107 65.958 1.00 9.56 94 ALA A CA 1
ATOM 726 C C . ALA A 1 94 ? 52.540 -23.787 65.353 1.00 9.84 94 ALA A C 1
ATOM 727 O O . ALA A 1 94 ? 51.613 -23.155 65.853 1.00 9.37 94 ALA A O 1
ATOM 729 N N . ARG A 1 95 ? 53.205 -23.375 64.281 1.00 9.44 95 ARG A N 1
ATOM 730 C CA . ARG A 1 95 ? 52.826 -22.140 63.613 1.00 9.89 95 ARG A CA 1
ATOM 731 C C . ARG A 1 95 ? 51.440 -22.280 62.976 1.00 8.79 95 ARG A C 1
ATOM 732 O O . ARG A 1 95 ? 50.639 -21.349 63.021 1.00 9.03 95 ARG A O 1
ATOM 740 N N . VAL A 1 96 ? 51.140 -23.438 62.396 1.00 8.91 96 VAL A N 1
ATOM 741 C CA . VAL A 1 96 ? 49.795 -23.692 61.846 1.00 8.45 96 VAL A CA 1
ATOM 742 C C . VAL A 1 96 ? 48.744 -23.728 62.967 1.00 8.52 96 VAL A C 1
ATOM 743 O O . VAL A 1 96 ? 47.678 -23.129 62.836 1.00 8.80 96 VAL A O 1
ATOM 747 N N . ASN A 1 97 ? 49.048 -24.420 64.060 1.00 8.58 97 ASN A N 1
ATOM 748 C CA . ASN A 1 97 ? 48.117 -24.516 65.176 1.00 8.51 97 ASN A CA 1
ATOM 749 C C . ASN A 1 97 ? 47.802 -23.143 65.768 1.00 8.99 97 ASN A C 1
ATOM 750 O O . ASN A 1 97 ? 46.651 -22.856 66.111 1.00 8.66 97 ASN A O 1
ATOM 755 N N . SER A 1 98 ? 48.823 -22.295 65.883 1.00 8.88 98 SER A N 1
ATOM 756 C CA . SER A 1 98 ? 48.618 -20.926 66.358 1.00 8.89 98 SER A CA 1
ATOM 757 C C . SER A 1 98 ? 47.656 -20.194 65.445 1.00 8.52 98 SER A C 1
ATOM 758 O O . SER A 1 98 ? 46.772 -19.489 65.918 1.00 8.75 98 SER A O 1
ATOM 761 N N . ALA A 1 99 ? 47.834 -20.325 64.139 1.00 8.38 99 ALA A N 1
ATOM 762 C CA . ALA A 1 99 ? 46.964 -19.643 63.193 1.00 8.13 99 ALA A CA 1
ATOM 763 C C . ALA A 1 99 ? 45.541 -20.188 63.204 1.00 8.75 99 ALA A C 1
ATOM 764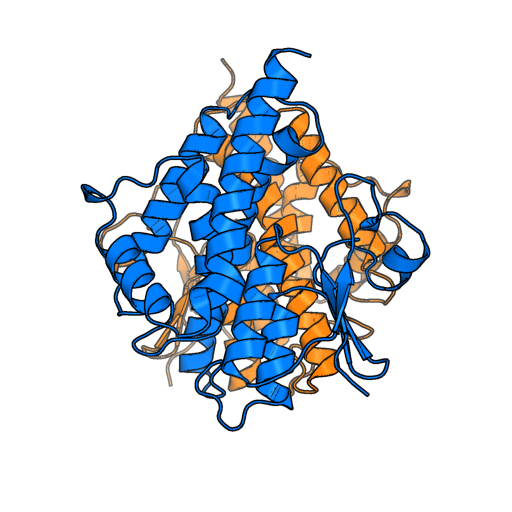 O O . ALA A 1 99 ? 44.601 -19.415 63.048 1.00 8.94 99 ALA A O 1
ATOM 766 N N . LEU A 1 100 ? 45.373 -21.497 63.393 1.00 8.34 100 LEU A N 1
ATOM 767 C CA . LEU A 1 100 ? 44.033 -22.072 63.496 1.00 8.18 100 LEU A CA 1
ATOM 768 C C . LEU A 1 100 ? 43.278 -21.501 64.694 1.00 7.85 100 LEU A C 1
ATOM 769 O O . LEU A 1 100 ? 42.085 -21.196 64.587 1.00 8.28 100 LEU A O 1
ATOM 774 N N . HIS A 1 101 ? 43.973 -21.315 65.814 1.00 8.25 101 HIS A N 1
ATOM 775 C CA . HIS A 1 101 ? 43.331 -20.744 67.002 1.00 7.83 101 HIS A CA 1
ATOM 776 C C . HIS A 1 101 ? 43.131 -19.243 66.900 1.00 8.35 101 HIS A C 1
ATOM 777 O O . HIS A 1 101 ? 42.182 -18.709 67.460 1.00 8.48 101 HIS A O 1
ATOM 784 N N . PHE A 1 102 ? 43.992 -18.575 66.140 1.00 8.59 102 PHE A N 1
ATOM 785 C CA . PHE A 1 102 ? 43.736 -17.178 65.810 1.00 9.38 102 PHE A CA 1
ATOM 786 C C . PHE A 1 102 ? 42.420 -17.081 65.034 1.00 9.55 102 PHE A C 1
ATOM 787 O O . PHE A 1 102 ? 41.586 -16.196 65.289 1.00 9.52 102 PHE A O 1
ATOM 795 N N . GLU A 1 103 ? 42.205 -18.009 64.111 1.00 9.55 103 GLU A N 1
ATOM 796 C CA . GLU A 1 103 ? 40.961 -18.000 63.334 1.00 10.13 103 GLU A CA 1
ATOM 797 C C . GLU A 1 103 ? 39.739 -18.246 64.213 1.00 10.31 103 GLU A C 1
ATOM 798 O O . GLU A 1 103 ? 38.753 -17.517 64.133 1.00 10.47 103 GLU A O 1
ATOM 804 N N . SER A 1 104 ? 39.777 -19.274 65.050 1.00 9.46 104 SER A N 1
ATOM 805 C CA . SER A 1 104 ? 38.597 -19.549 65.869 1.00 9.71 104 SER A CA 1
ATOM 806 C C . SER A 1 104 ? 38.387 -18.484 66.936 1.00 10.02 104 SER A C 1
ATOM 807 O O . SER A 1 104 ? 37.261 -18.005 67.128 1.00 10.52 104 SER A O 1
ATOM 810 N N . GLY A 1 105 ? 39.466 -18.111 67.615 1.00 9.21 105 GLY A N 1
ATOM 811 C CA . GLY A 1 105 ? 39.365 -17.237 68.775 1.00 9.68 105 GLY A CA 1
ATOM 812 C C . GLY A 1 105 ? 39.207 -15.773 68.450 1.00 9.81 105 GLY A C 1
ATOM 813 O O . GLY A 1 105 ? 38.635 -15.034 69.249 1.00 10.44 105 GLY A O 1
ATOM 814 N N . VAL A 1 106 ? 39.710 -15.353 67.286 1.00 9.42 106 VAL A N 1
ATOM 815 C CA . VAL A 1 106 ? 39.713 -13.936 66.907 1.00 9.01 106 VAL A CA 1
ATOM 816 C C . VAL A 1 106 ? 38.812 -13.710 65.691 1.00 8.91 106 VAL A C 1
ATOM 817 O O . VAL A 1 106 ? 37.770 -13.063 65.814 1.00 9.90 106 VAL A O 1
ATOM 821 N N . LEU A 1 107 ? 39.197 -14.230 64.528 1.00 8.04 107 LEU A N 1
ATOM 822 C CA . LEU A 1 107 ? 38.469 -13.894 63.301 1.00 8.71 107 LEU A CA 1
ATOM 823 C C . LEU A 1 107 ? 37.025 -14.364 63.324 1.00 8.31 107 LEU A C 1
ATOM 824 O O . LEU A 1 107 ? 36.093 -13.575 63.146 1.00 8.16 107 LEU A O 1
ATOM 829 N N . PHE A 1 108 ? 36.832 -15.661 63.534 1.00 7.93 108 PHE A N 1
ATOM 830 C CA . PHE A 1 108 ? 35.488 -16.212 63.507 1.00 8.43 108 PHE A CA 1
ATOM 831 C C . PHE A 1 108 ? 34.669 -15.724 64.691 1.00 8.19 108 PHE A C 1
ATOM 832 O O . PHE A 1 108 ? 33.523 -15.340 64.519 1.00 7.77 108 PHE A O 1
ATOM 840 N N . ALA A 1 109 ? 35.227 -15.748 65.895 1.00 8.13 109 ALA A N 1
ATOM 841 C CA . ALA A 1 109 ? 34.437 -15.329 67.047 1.00 8.33 109 ALA A CA 1
ATOM 842 C C . ALA A 1 109 ? 33.907 -13.910 66.863 1.00 8.10 109 ALA A C 1
ATOM 843 O O . ALA A 1 109 ? 32.761 -13.623 67.202 1.00 8.49 109 ALA A O 1
ATOM 845 N N . ARG A 1 110 ? 34.746 -13.012 66.359 1.00 7.91 110 ARG A N 1
ATOM 846 C CA . ARG A 1 110 ? 34.343 -11.619 66.199 1.00 7.54 110 ARG A CA 1
ATOM 847 C C . ARG A 1 110 ? 33.357 -11.443 65.046 1.00 8.17 110 ARG A C 1
ATOM 848 O O . ARG A 1 110 ? 32.466 -10.607 65.129 1.00 8.99 110 ARG A O 1
ATOM 856 N N . MET A 1 111 ? 33.491 -12.241 63.991 1.00 8.32 111 MET A N 1
ATOM 857 C CA . MET A 1 111 ? 32.493 -12.263 62.920 1.00 9.03 111 MET A CA 1
ATOM 858 C C . MET A 1 111 ? 31.148 -12.741 63.470 1.00 9.31 111 MET A C 1
ATOM 859 O O . MET A 1 111 ? 30.109 -12.124 63.203 1.00 9.77 111 MET A O 1
ATOM 864 N N . ARG A 1 112 ? 31.149 -13.821 64.248 1.00 9.14 112 ARG A N 1
ATOM 865 C CA . ARG A 1 112 ? 29.904 -14.329 64.829 1.00 9.97 112 ARG A CA 1
ATOM 866 C C . ARG A 1 112 ? 29.275 -13.343 65.826 1.00 9.82 112 ARG A C 1
ATOM 867 O O . ARG A 1 112 ? 28.047 -13.227 65.893 1.00 9.74 112 ARG A O 1
ATOM 875 N N . PHE A 1 113 ? 30.108 -12.629 66.577 1.00 10.05 113 PHE A N 1
ATOM 876 C CA . PHE A 1 113 ? 29.638 -11.598 67.512 1.00 10.89 113 PHE A CA 1
ATOM 877 C C . PHE A 1 113 ? 28.909 -10.475 66.766 1.00 10.79 113 PHE A C 1
ATOM 878 O O . PHE A 1 113 ? 28.116 -9.745 67.375 1.00 12.02 113 PHE A O 1
ATOM 886 N N . ILE A 1 114 ? 29.168 -10.349 65.461 1.00 10.47 114 ILE A N 1
ATOM 887 C CA . ILE A 1 114 ? 28.516 -9.362 64.602 1.00 10.54 114 ILE A CA 1
ATOM 888 C C . ILE A 1 114 ? 27.297 -9.945 63.905 1.00 10.46 114 ILE A C 1
ATOM 889 O O . ILE A 1 114 ? 26.237 -9.316 63.869 1.00 10.72 114 ILE A O 1
ATOM 894 N N . PHE A 1 115 ? 27.438 -11.148 63.356 1.00 9.67 115 PHE A N 1
ATOM 895 C CA . PHE A 1 115 ? 26.431 -11.717 62.477 1.00 9.82 115 PHE A CA 1
ATOM 896 C C . PHE A 1 115 ? 25.269 -12.415 63.175 1.00 10.07 115 PHE A C 1
ATOM 897 O O . PHE A 1 115 ? 24.131 -12.314 62.707 1.00 9.59 115 PHE A O 1
ATOM 905 N N . GLU A 1 116 ? 25.538 -13.147 64.257 1.00 10.27 116 GLU A N 1
ATOM 906 C CA . GLU A 1 116 ? 24.518 -14.000 64.868 1.00 11.12 116 GLU A CA 1
ATOM 907 C C . GLU A 1 116 ? 23.290 -13.190 65.271 1.00 10.83 116 GLU A C 1
ATOM 908 O O . GLU A 1 116 ? 22.151 -13.602 65.026 1.00 11.53 116 GLU A O 1
ATOM 914 N N . ARG A 1 117 ? 23.530 -12.025 65.859 1.00 10.38 117 ARG A N 1
ATOM 915 C CA . ARG A 1 117 ? 22.430 -11.213 66.376 1.00 10.79 117 ARG A CA 1
ATOM 916 C C . ARG A 1 117 ? 21.563 -10.649 65.248 1.00 11.04 117 ARG A C 1
ATOM 917 O O . ARG A 1 117 ? 20.358 -10.448 65.433 1.00 11.54 117 ARG A O 1
ATOM 925 N N . ILE A 1 118 ? 22.159 -10.410 64.078 1.00 10.11 118 ILE A N 1
ATOM 926 C CA . ILE A 1 118 ? 21.406 -9.957 62.902 1.00 10.84 118 ILE A CA 1
ATOM 927 C C . ILE A 1 118 ? 20.627 -11.119 62.293 1.00 11.64 118 ILE A C 1
ATOM 928 O O . ILE A 1 118 ? 19.429 -10.999 62.024 1.00 12.37 118 ILE A O 1
ATOM 933 N N . LEU A 1 119 ? 21.302 -12.250 62.103 1.00 12.18 119 LEU A N 1
ATOM 934 C CA . LEU A 1 119 ? 20.699 -13.396 61.418 1.00 13.36 119 LEU A CA 1
ATOM 935 C C . LEU A 1 119 ? 19.609 -14.079 62.220 1.00 14.11 119 LEU A C 1
ATOM 936 O O . LEU A 1 119 ? 18.619 -14.542 61.650 1.00 14.89 119 LEU A O 1
ATOM 941 N N . PHE A 1 120 ? 19.775 -14.119 63.535 1.00 14.77 120 PHE A N 1
ATOM 942 C CA . PHE A 1 120 ? 18.904 -14.934 64.381 1.00 16.41 120 PHE A CA 1
ATOM 943 C C . PHE A 1 120 ? 18.148 -14.204 65.491 1.00 16.83 120 PHE A C 1
ATOM 944 O O . PHE A 1 120 ? 17.122 -14.719 65.961 1.00 18.04 120 PHE A O 1
ATOM 952 N N . PHE A 1 121 ? 18.633 -13.030 65.911 1.00 16.83 121 PHE A N 1
ATOM 953 C CA . PHE A 1 121 ? 18.001 -12.286 67.015 1.00 17.03 121 PHE A CA 1
ATOM 954 C C . PHE A 1 121 ? 17.318 -10.990 66.571 1.00 16.26 121 PHE A C 1
ATOM 955 O O . PHE A 1 121 ? 16.995 -10.147 67.407 1.00 16.65 121 PHE A O 1
ATOM 963 N N . GLY A 1 122 ? 17.126 -10.818 65.269 1.00 15.50 122 GLY A N 1
ATOM 964 C CA . GLY A 1 122 ? 16.368 -9.681 64.746 1.00 14.96 122 GLY A CA 1
ATOM 965 C C . GLY A 1 122 ? 16.992 -8.301 64.857 1.00 14.52 122 GLY A C 1
ATOM 966 O O . GLY A 1 122 ? 16.295 -7.297 64.711 1.00 14.19 122 GLY A O 1
ATOM 967 N N . LYS A 1 123 ? 18.299 -8.229 65.094 1.00 13.97 123 LYS A N 1
ATOM 968 C CA . LYS A 1 123 ? 18.957 -6.934 65.246 1.00 13.90 123 LYS A CA 1
ATOM 969 C C . LYS A 1 123 ? 19.203 -6.233 63.911 1.00 13.95 123 LYS A C 1
ATOM 970 O O . LYS A 1 123 ? 19.493 -6.874 62.901 1.00 13.60 123 LYS A O 1
ATOM 976 N N . SER A 1 124 ? 19.067 -4.909 63.932 1.00 14.86 124 SER A N 1
ATOM 977 C CA . SER A 1 124 ? 19.193 -4.070 62.748 1.00 15.83 124 SER A CA 1
ATOM 978 C C . SER A 1 124 ? 20.440 -3.191 62.774 1.00 15.80 124 SER A C 1
ATOM 979 O O . SER A 1 124 ? 20.569 -2.286 61.940 1.00 16.93 124 SER A O 1
ATOM 982 N N . ASP A 1 125 ? 21.333 -3.431 63.735 1.00 14.52 125 ASP A N 1
ATOM 983 C CA . ASP A 1 125 ? 22.546 -2.629 63.873 1.00 14.29 125 ASP A CA 1
ATOM 984 C C . ASP A 1 125 ? 23.814 -3.471 63.914 1.00 13.70 125 ASP A C 1
ATOM 985 O O . ASP A 1 125 ? 23.767 -4.690 64.090 1.00 13.02 125 ASP A O 1
ATOM 990 N N . ILE A 1 126 ? 24.940 -2.794 63.731 1.00 14.26 126 ILE A N 1
ATOM 991 C CA . ILE A 1 126 ? 26.262 -3.357 63.967 1.00 14.34 126 ILE A CA 1
ATOM 992 C C . ILE A 1 126 ? 26.928 -2.385 64.940 1.00 13.54 126 ILE A C 1
ATOM 993 O O . ILE A 1 126 ? 27.471 -1.367 64.514 1.00 12.57 126 ILE A O 1
ATOM 998 N N . PRO A 1 127 ? 26.847 -2.665 66.252 1.00 13.51 127 PRO A N 1
ATOM 999 C CA . PRO A 1 127 ? 27.323 -1.713 67.250 1.00 13.49 127 PRO A CA 1
ATOM 1000 C C . PRO A 1 127 ? 28.786 -1.347 67.077 1.00 13.62 127 PRO A C 1
ATOM 1001 O O . PRO A 1 127 ? 29.591 -2.157 66.596 1.00 12.09 127 PRO A O 1
ATOM 1005 N N . GLU A 1 128 ? 29.118 -0.121 67.466 1.00 13.41 128 GLU A N 1
ATOM 1006 C CA . GLU A 1 128 ? 30.479 0.390 67.379 1.00 15.39 128 GLU A CA 1
ATOM 1007 C C . GLU A 1 128 ? 31.501 -0.600 67.926 1.00 14.84 128 GLU A C 1
ATOM 1008 O O . GLU A 1 128 ? 32.554 -0.791 67.317 1.00 14.59 128 GLU A O 1
ATOM 1014 N N . ASP A 1 129 ? 31.201 -1.224 69.066 1.00 14.75 129 ASP A N 1
ATOM 1015 C CA . ASP A 1 129 ? 32.158 -2.149 69.680 1.00 15.22 129 ASP A CA 1
ATOM 1016 C C . ASP A 1 129 ? 32.417 -3.383 68.815 1.00 14.72 129 ASP A C 1
ATOM 1017 O O . ASP A 1 129 ? 33.525 -3.910 68.820 1.00 14.86 129 ASP A O 1
ATOM 1022 N N . ARG A 1 130 ? 31.401 -3.835 68.085 1.00 13.79 130 ARG A N 1
ATOM 1023 C CA . ARG A 1 130 ? 31.556 -4.930 67.114 1.00 13.40 130 ARG A CA 1
ATOM 1024 C C . ARG A 1 130 ? 32.475 -4.511 65.984 1.00 12.46 130 ARG A C 1
ATOM 1025 O O . ARG A 1 130 ? 33.362 -5.260 65.594 1.00 11.35 130 ARG A O 1
ATOM 1033 N N . VAL A 1 131 ? 32.221 -3.328 65.434 1.00 11.11 131 VAL A N 1
ATOM 1034 C CA . VAL A 1 131 ? 33.014 -2.797 64.330 1.00 11.55 131 VAL A CA 1
ATOM 1035 C C . VAL A 1 131 ? 34.474 -2.688 64.748 1.00 11.27 131 VAL A C 1
ATOM 1036 O O . VAL A 1 131 ? 35.358 -3.110 64.005 1.00 11.42 131 VAL A O 1
ATOM 1040 N N . GLU A 1 132 ? 34.716 -2.143 65.940 1.00 12.15 132 GLU A N 1
ATOM 1041 C CA . GLU A 1 132 ? 36.068 -1.975 66.471 1.00 13.37 132 GLU A CA 1
ATOM 1042 C C . GLU A 1 132 ? 36.770 -3.319 66.588 1.00 11.98 132 GLU A C 1
ATOM 1043 O O . GLU A 1 132 ? 37.928 -3.454 66.197 1.00 11.52 132 GLU A O 1
ATOM 1049 N N . TYR A 1 133 ? 36.070 -4.305 67.135 1.00 10.73 133 TYR A N 1
ATOM 1050 C CA . TYR A 1 133 ? 36.640 -5.641 67.295 1.00 11.08 133 TYR A CA 1
ATOM 1051 C C . TYR A 1 133 ? 37.011 -6.267 65.960 1.00 9.77 133 TYR A C 1
ATOM 1052 O O . TYR A 1 133 ? 38.071 -6.885 65.832 1.00 9.29 133 TYR A O 1
ATOM 1061 N N . VAL A 1 134 ? 36.146 -6.116 64.963 1.00 9.50 134 VAL A N 1
ATOM 1062 C CA . VAL A 1 134 ? 36.407 -6.684 63.647 1.00 9.29 134 VAL A CA 1
ATOM 1063 C C . VAL A 1 134 ? 37.553 -5.943 62.962 1.00 9.46 134 VAL A C 1
ATOM 1064 O O . VAL A 1 134 ? 38.443 -6.569 62.382 1.00 8.78 134 VAL A O 1
ATOM 1068 N N . GLN A 1 135 ? 37.572 -4.615 63.039 1.00 8.74 135 GLN A N 1
ATOM 1069 C CA . GLN A 1 135 ? 38.690 -3.881 62.448 1.00 9.45 135 GLN A CA 1
ATOM 1070 C C . GLN A 1 135 ? 40.011 -4.286 63.090 1.00 9.72 135 GLN A C 1
ATOM 1071 O O . GLN A 1 135 ? 41.021 -4.427 62.400 1.00 9.63 135 GLN A O 1
ATOM 1077 N N . LYS A 1 136 ? 40.006 -4.500 64.402 1.00 9.48 136 LYS A N 1
ATOM 1078 C CA . LYS A 1 136 ? 41.221 -4.962 65.072 1.00 10.03 136 LYS A CA 1
ATOM 1079 C C . LYS A 1 136 ? 41.629 -6.361 64.588 1.00 9.78 136 LYS A C 1
ATOM 1080 O O . LYS A 1 136 ? 42.827 -6.624 64.426 1.00 9.75 136 LYS A O 1
ATOM 1086 N N . SER A 1 137 ? 40.653 -7.241 64.343 1.00 8.41 137 SER A N 1
ATOM 1087 C CA . SER A 1 137 ? 40.955 -8.573 63.810 1.00 8.72 137 SER A CA 1
ATOM 1088 C C . SER A 1 137 ? 41.650 -8.477 62.451 1.00 8.79 137 SER A C 1
ATOM 1089 O O . SER A 1 137 ? 42.571 -9.236 62.171 1.00 8.65 137 SER A O 1
ATOM 1092 N N . TYR A 1 138 ? 41.258 -7.497 61.639 1.00 8.56 138 TYR A N 1
ATOM 1093 C CA . TYR A 1 138 ? 41.918 -7.284 60.360 1.00 8.72 138 TYR A CA 1
ATOM 1094 C C . TYR A 1 138 ? 43.364 -6.841 60.550 1.00 9.47 138 TYR A C 1
ATOM 1095 O O . TYR A 1 138 ? 44.263 -7.313 59.851 1.00 9.16 138 TYR A O 1
ATOM 1104 N N . GLU A 1 139 ? 43.581 -5.919 61.490 1.00 9.45 139 GLU A N 1
ATOM 1105 C CA . GLU A 1 139 ? 44.933 -5.457 61.804 1.00 11.02 139 GLU A CA 1
ATOM 1106 C C . GLU A 1 139 ? 45.813 -6.617 62.272 1.00 10.10 139 GLU A C 1
ATOM 1107 O O . GLU A 1 139 ? 46.971 -6.742 61.855 1.00 10.48 139 GLU A O 1
ATOM 1113 N N . LEU A 1 140 ? 45.263 -7.463 63.136 1.00 9.64 140 LEU A N 1
ATOM 1114 C CA . LEU A 1 140 ? 45.998 -8.605 63.663 1.00 9.41 140 LEU A CA 1
ATOM 1115 C C . LEU A 1 140 ? 46.350 -9.585 62.549 1.00 9.58 140 LEU A C 1
ATOM 1116 O O . LEU A 1 140 ? 47.462 -10.118 62.525 1.00 9.81 140 LEU A O 1
ATOM 1121 N N . LEU A 1 141 ? 45.416 -9.841 61.635 1.00 8.95 141 LEU A N 1
ATOM 1122 C CA . LEU A 1 141 ? 45.702 -10.740 60.511 1.00 8.77 141 LEU A CA 1
ATOM 1123 C C . LEU A 1 141 ? 46.764 -10.144 59.601 1.00 8.75 141 LEU A C 1
ATOM 1124 O O . LEU A 1 141 ? 47.711 -10.837 59.227 1.00 9.09 141 LEU A O 1
ATOM 1129 N N . GLU A 1 142 ? 46.625 -8.855 59.282 1.00 9.12 142 GLU A N 1
ATOM 1130 C CA . GLU A 1 142 ? 47.634 -8.142 58.490 1.00 9.81 142 GLU A CA 1
ATOM 1131 C C . GLU A 1 142 ? 49.024 -8.290 59.101 1.00 10.47 142 GLU A C 1
ATOM 1132 O O . GLU A 1 142 ? 49.986 -8.612 58.390 1.00 10.77 142 GLU A O 1
ATOM 1138 N N . ASP A 1 143 ? 49.131 -8.108 60.415 1.00 11.00 143 ASP A N 1
ATOM 1139 C CA . ASP A 1 143 ? 50.432 -8.201 61.082 1.00 12.30 143 ASP A CA 1
ATOM 1140 C C . ASP A 1 143 ? 50.957 -9.632 61.191 1.00 12.13 143 ASP A C 1
ATOM 1141 O O . ASP A 1 143 ? 52.164 -9.836 61.358 1.00 12.41 143 ASP A O 1
ATOM 1146 N N . THR A 1 144 ? 50.063 -10.615 61.076 1.00 11.97 144 THR A N 1
ATOM 1147 C CA . THR A 1 144 ? 50.432 -12.041 61.100 1.00 12.60 144 THR A CA 1
ATOM 1148 C C . THR A 1 144 ? 51.009 -12.497 59.756 1.00 11.62 144 THR A C 1
ATOM 1149 O O . THR A 1 144 ? 51.825 -13.434 59.701 1.00 11.47 144 THR A O 1
ATOM 1153 N N . LEU A 1 145 ? 50.606 -11.813 58.683 1.00 11.29 145 LEU A N 1
ATOM 1154 C CA . LEU A 1 145 ? 51.009 -12.167 57.321 1.00 11.46 145 LEU A CA 1
ATOM 1155 C C . LEU A 1 145 ? 52.410 -11.651 56.991 1.00 11.80 145 LEU A C 1
ATOM 1156 O O . LEU A 1 145 ? 52.606 -10.910 56.021 1.00 12.63 145 LEU A O 1
ATOM 1161 N N . VAL A 1 146 ? 53.388 -12.073 57.790 1.00 12.21 146 VAL A N 1
ATOM 1162 C CA . VAL A 1 146 ? 54.792 -11.751 57.514 1.00 13.50 146 VAL A CA 1
ATOM 1163 C C . VAL A 1 146 ? 55.297 -12.554 56.310 1.00 13.35 146 VAL A C 1
ATOM 1164 O O . VAL A 1 146 ? 56.200 -12.112 55.592 1.00 14.57 146 VAL A O 1
ATOM 1168 N N . ASP A 1 147 ? 54.707 -13.730 56.098 1.00 12.58 147 ASP A N 1
ATOM 1169 C CA . ASP A 1 147 ? 54.984 -14.583 54.935 1.00 12.48 147 ASP A CA 1
ATOM 1170 C C . ASP A 1 147 ? 53.792 -14.573 53.981 1.00 11.46 147 ASP A C 1
ATOM 1171 O O . ASP A 1 147 ? 52.789 -13.919 54.258 1.00 11.86 147 ASP A O 1
ATOM 1176 N N . ASP A 1 148 ? 53.899 -15.276 52.855 1.00 10.58 148 ASP A N 1
ATOM 1177 C CA . ASP A 1 148 ? 52.843 -15.253 51.833 1.00 10.86 148 ASP A CA 1
ATOM 1178 C C . ASP A 1 148 ? 51.519 -15.869 52.290 1.00 9.65 148 ASP A C 1
ATOM 1179 O O . ASP A 1 148 ? 50.458 -15.545 51.756 1.00 9.35 148 ASP A O 1
ATOM 1184 N N . PHE A 1 149 ? 51.600 -16.774 53.258 1.00 9.11 149 PHE A N 1
ATOM 1185 C CA . PHE A 1 149 ? 50.416 -17.425 53.818 1.00 9.17 149 PHE A CA 1
ATOM 1186 C C . PHE A 1 149 ? 50.423 -17.265 55.322 1.00 9.31 149 PHE A C 1
ATOM 1187 O O . PHE A 1 149 ? 51.423 -16.830 55.913 1.00 9.32 149 PHE A O 1
ATOM 1195 N N . VAL A 1 150 ? 49.295 -17.574 55.958 1.00 8.95 150 VAL A N 1
ATOM 1196 C CA . VAL A 1 150 ? 49.114 -17.178 57.353 1.00 10.58 150 VAL A CA 1
ATOM 1197 C C . VAL A 1 150 ? 50.074 -17.865 58.317 1.00 10.37 150 VAL A C 1
ATOM 1198 O O . VAL A 1 150 ? 50.381 -17.308 59.375 1.00 11.57 150 VAL A O 1
ATOM 1202 N N . ALA A 1 151 ? 50.534 -19.067 57.968 1.00 10.53 151 ALA A N 1
ATOM 1203 C CA . ALA A 1 151 ? 51.402 -19.825 58.855 1.00 11.38 151 ALA A CA 1
ATOM 1204 C C . ALA A 1 151 ? 52.755 -20.129 58.233 1.00 12.51 151 ALA A C 1
ATOM 1205 O O . ALA A 1 151 ? 53.444 -21.051 58.667 1.00 14.39 151 ALA A O 1
ATOM 1207 N N . GLY A 1 152 ? 53.135 -19.355 57.222 1.00 12.32 152 GLY A N 1
ATOM 1208 C CA . GLY A 1 152 ? 54.439 -19.523 56.601 1.00 12.81 152 GLY A CA 1
ATOM 1209 C C . GLY A 1 152 ? 54.428 -19.359 55.097 1.00 12.70 152 GLY A C 1
ATOM 1210 O O . GLY A 1 152 ? 53.469 -18.845 54.521 1.00 11.87 152 GLY A O 1
ATOM 1211 N N . PRO A 1 153 ? 55.514 -19.789 54.438 1.00 13.33 153 PRO A N 1
ATOM 1212 C CA . PRO A 1 153 ? 55.665 -19.588 52.997 1.00 13.74 153 PRO A CA 1
ATOM 1213 C C . PRO A 1 153 ? 54.780 -20.495 52.141 1.00 14.09 153 PRO A C 1
ATOM 1214 O O . PRO A 1 153 ? 54.658 -20.263 50.933 1.00 15.63 153 PRO A O 1
ATOM 1218 N N . THR A 1 154 ? 54.188 -21.500 52.791 1.00 14.09 154 THR A N 1
ATOM 1219 C CA . THR A 1 154 ? 53.390 -22.554 52.164 1.00 14.16 154 THR A CA 1
ATOM 1220 C C . THR A 1 154 ? 51.932 -22.436 52.633 1.00 12.21 154 THR A C 1
ATOM 1221 O O . THR A 1 154 ? 51.693 -22.211 53.812 1.00 12.01 154 THR A O 1
ATOM 1225 N N . MET A 1 155 ? 50.978 -22.585 51.712 1.00 10.84 155 MET A N 1
ATOM 1226 C CA . MET A 1 155 ? 49.550 -22.605 52.046 1.00 10.29 155 MET A CA 1
ATOM 1227 C C . MET A 1 155 ? 49.210 -23.838 52.880 1.00 9.54 155 MET A C 1
ATOM 1228 O O . MET A 1 155 ? 49.683 -24.952 52.601 1.00 10.27 155 MET A O 1
ATOM 1233 N N . THR A 1 156 ? 48.424 -23.630 53.933 1.00 9.55 156 THR A N 1
ATOM 1234 C CA . THR A 1 156 ? 48.007 -24.707 54.814 1.00 8.90 156 THR A CA 1
ATOM 1235 C C . THR A 1 156 ? 46.509 -24.592 55.108 1.00 8.92 156 THR A C 1
ATOM 1236 O O . THR A 1 156 ? 45.836 -23.640 54.670 1.00 8.66 156 THR A O 1
ATOM 1240 N N . ILE A 1 157 ? 45.986 -25.542 55.880 1.00 8.14 157 ILE A N 1
ATOM 1241 C CA . ILE A 1 157 ? 44.569 -25.479 56.246 1.00 8.57 157 ILE A CA 1
ATOM 1242 C C . ILE A 1 157 ? 44.250 -24.190 56.994 1.00 8.77 157 ILE A C 1
ATOM 1243 O O . ILE A 1 157 ? 43.107 -23.741 56.981 1.00 8.85 157 ILE A O 1
ATOM 1248 N N . ALA A 1 158 ? 45.245 -23.587 57.637 1.00 8.15 158 ALA A N 1
ATOM 1249 C CA . ALA A 1 158 ? 44.992 -22.326 58.335 1.00 8.55 158 ALA A CA 1
ATOM 1250 C C . ALA A 1 158 ? 44.562 -21.213 57.386 1.00 8.16 158 ALA A C 1
ATOM 1251 O O . ALA A 1 158 ? 43.773 -20.341 57.775 1.00 8.52 158 ALA A O 1
ATOM 1253 N N . ASP A 1 159 ? 45.054 -21.242 56.146 1.00 7.49 159 ASP A N 1
ATOM 1254 C CA . ASP A 1 159 ? 44.619 -20.267 55.158 1.00 8.36 159 ASP A CA 1
ATOM 1255 C C . ASP A 1 159 ? 43.176 -20.460 54.759 1.00 8.48 159 ASP A C 1
ATOM 1256 O O . ASP A 1 159 ? 42.454 -19.494 54.549 1.00 8.66 159 ASP A O 1
ATOM 1261 N N . PHE A 1 160 ? 42.746 -21.716 54.688 1.00 8.46 160 PHE A N 1
ATOM 1262 C CA . PHE A 1 160 ? 41.363 -22.024 54.334 1.00 8.55 160 PHE A CA 1
ATOM 1263 C C . PHE A 1 160 ? 40.406 -21.549 55.419 1.00 8.52 160 PHE A C 1
ATOM 1264 O O . PHE A 1 160 ? 39.342 -20.986 55.140 1.00 8.39 160 PHE A O 1
ATOM 1272 N N . SER A 1 161 ? 40.778 -21.781 56.671 1.00 9.03 161 SER A N 1
ATOM 1273 C CA . SER A 1 161 ? 39.975 -21.308 57.785 1.00 9.62 161 SER A CA 1
ATOM 1274 C C . SER A 1 161 ? 39.870 -19.770 57.739 1.00 8.91 161 SER A C 1
ATOM 1275 O O . SER A 1 161 ? 38.779 -19.169 57.798 1.00 9.56 161 SER A O 1
ATOM 1278 N N . CYS A 1 162 ? 41.013 -19.115 57.622 1.00 8.26 162 CYS A N 1
ATOM 1279 C CA . CYS A 1 162 ? 41.015 -17.662 57.641 1.00 8.64 162 CYS A CA 1
ATOM 1280 C C . CYS A 1 162 ? 40.249 -17.028 56.469 1.00 8.05 162 CYS A C 1
ATOM 1281 O O . CYS A 1 162 ? 39.498 -16.077 56.677 1.00 8.19 162 CYS A O 1
ATOM 1284 N N . ILE A 1 163 ? 40.417 -17.546 55.254 1.00 7.92 163 ILE A N 1
ATOM 1285 C CA . ILE A 1 163 ? 39.758 -16.935 54.100 1.00 8.50 163 ILE A CA 1
ATOM 1286 C C . ILE A 1 163 ? 38.253 -17.150 54.140 1.00 9.07 163 ILE A C 1
ATOM 1287 O O . ILE A 1 163 ? 37.486 -16.295 53.697 1.00 9.10 163 ILE A O 1
ATOM 1292 N N . SER A 1 164 ? 37.827 -18.282 54.692 1.00 8.68 164 SER A N 1
ATOM 1293 C CA . SER A 1 164 ? 36.397 -18.558 54.762 1.00 8.98 164 SER A CA 1
ATOM 1294 C C . SER A 1 164 ? 35.704 -17.461 55.566 1.00 8.88 164 SER A C 1
ATOM 1295 O O . SER A 1 164 ? 34.626 -17.001 55.197 1.00 8.95 164 SER A O 1
ATOM 1298 N N . THR A 1 165 ? 36.355 -17.007 56.629 1.00 8.85 165 THR A N 1
ATOM 1299 C CA . THR A 1 165 ? 35.808 -15.964 57.483 1.00 9.49 165 THR A CA 1
ATOM 1300 C C . THR A 1 165 ? 35.996 -14.581 56.858 1.00 9.07 165 THR A C 1
ATOM 1301 O O . THR A 1 165 ? 35.037 -13.818 56.736 1.00 8.68 165 THR A O 1
ATOM 1305 N N . ILE A 1 166 ? 37.218 -14.250 56.454 1.00 8.60 166 ILE A N 1
ATOM 1306 C CA . ILE A 1 166 ? 37.507 -12.924 55.889 1.00 9.21 166 ILE A CA 1
ATOM 1307 C C . ILE A 1 166 ? 36.622 -12.632 54.679 1.00 9.58 166 ILE A C 1
ATOM 1308 O O . ILE A 1 166 ? 36.091 -11.527 54.549 1.00 9.73 166 ILE A O 1
ATOM 1313 N N . SER A 1 167 ? 36.446 -13.626 53.809 1.00 9.28 167 SER A N 1
ATOM 1314 C CA . SER A 1 167 ? 35.635 -13.442 52.594 1.00 9.66 167 SER A CA 1
ATOM 1315 C C . SER A 1 167 ? 34.165 -13.134 52.894 1.00 10.45 167 SER A C 1
ATOM 1316 O O . SER A 1 167 ? 33.455 -12.617 52.030 1.00 11.20 167 SER A O 1
ATOM 1319 N N . SER A 1 168 ? 33.729 -13.453 54.108 1.00 9.92 168 SER A N 1
ATOM 1320 C CA . SER A 1 168 ? 32.363 -13.212 54.568 1.00 11.21 168 SER A CA 1
ATOM 1321 C C . SER A 1 168 ? 32.185 -11.839 55.224 1.00 11.95 168 SER A C 1
ATOM 1322 O O . SER A 1 168 ? 31.208 -11.140 54.964 1.00 13.90 168 SER A O 1
ATOM 1325 N N . ILE A 1 169 ? 33.104 -11.468 56.106 1.00 11.84 169 ILE A N 1
ATOM 1326 C CA . ILE A 1 169 ? 32.955 -10.263 56.927 1.00 12.49 169 ILE A CA 1
ATOM 1327 C C . ILE A 1 169 ? 33.397 -9.013 56.168 1.00 12.11 169 ILE A C 1
ATOM 1328 O O . ILE A 1 169 ? 32.892 -7.927 56.444 1.00 11.99 169 ILE A O 1
ATOM 1333 N N . MET A 1 170 ? 34.299 -9.147 55.204 1.00 12.11 170 MET A N 1
ATOM 1334 C CA . MET A 1 170 ? 34.760 -7.984 54.443 1.00 12.51 170 MET A CA 1
ATOM 1335 C C . MET A 1 170 ? 33.622 -7.308 53.646 1.00 14.01 170 MET A C 1
ATOM 1336 O O . MET A 1 170 ? 33.708 -6.133 53.326 1.00 15.11 170 MET A O 1
ATOM 1341 N N . GLY A 1 171 ? 32.543 -8.050 53.396 1.00 15.23 171 GLY A N 1
ATOM 1342 C CA . GLY A 1 171 ? 31.366 -7.504 52.712 1.00 16.13 171 GLY A CA 1
ATOM 1343 C C . GLY A 1 171 ? 30.474 -6.685 53.626 1.00 16.32 171 GLY A C 1
ATOM 1344 O O . GLY A 1 171 ? 29.534 -6.032 53.161 1.00 18.15 171 GLY A O 1
ATOM 1345 N N . VAL A 1 172 ? 30.768 -6.713 54.925 1.00 14.76 172 VAL A N 1
ATOM 1346 C CA . VAL A 1 172 ? 29.897 -6.101 55.927 1.00 13.79 172 VAL A CA 1
ATOM 1347 C C . VAL A 1 172 ? 30.628 -5.029 56.740 1.00 13.33 172 VAL A C 1
ATOM 1348 O O . VAL A 1 172 ? 30.117 -3.935 56.922 1.00 14.08 172 VAL A O 1
ATOM 1352 N N . VAL A 1 173 ? 31.808 -5.356 57.257 1.00 11.78 173 VAL A N 1
ATOM 1353 C CA . VAL A 1 173 ? 32.635 -4.388 57.954 1.00 11.67 173 VAL A CA 1
ATOM 1354 C C . VAL A 1 173 ? 33.796 -4.113 57.020 1.00 11.73 173 VAL A C 1
ATOM 1355 O O . VAL A 1 173 ? 34.586 -5.012 56.751 1.00 11.16 173 VAL A O 1
ATOM 1359 N N . PRO A 1 174 ? 33.883 -2.884 56.492 1.00 11.60 174 PRO A N 1
ATOM 1360 C CA . PRO A 1 174 ? 34.800 -2.664 55.374 1.00 11.94 174 PRO A CA 1
ATOM 1361 C C . PRO A 1 174 ? 36.259 -2.936 55.708 1.00 12.01 174 PRO A C 1
ATOM 1362 O O . PRO A 1 174 ? 36.771 -2.493 56.730 1.00 12.86 174 PRO A O 1
ATOM 1366 N N . LEU A 1 175 ? 36.904 -3.677 54.822 1.00 11.64 175 LEU A N 1
ATOM 1367 C CA . LEU A 1 175 ? 38.315 -3.995 54.912 1.00 12.77 175 LEU A CA 1
ATOM 1368 C C . LEU A 1 175 ? 39.053 -3.085 53.938 1.00 12.52 175 LEU A C 1
ATOM 1369 O O . LEU A 1 175 ? 39.114 -3.374 52.755 1.00 12.91 175 LEU A O 1
ATOM 1374 N N . GLU A 1 176 ? 39.586 -1.975 54.444 1.00 12.93 176 GLU A N 1
ATOM 1375 C CA . GLU A 1 176 ? 40.148 -0.928 53.587 1.00 14.02 176 GLU A CA 1
ATOM 1376 C C . GLU A 1 176 ? 41.393 -1.446 52.883 1.00 13.45 176 GLU A C 1
ATOM 1377 O O . GLU A 1 176 ? 42.341 -1.890 53.535 1.00 13.51 176 GLU A O 1
ATOM 1383 N N . GLN A 1 177 ? 41.400 -1.392 51.555 1.00 14.02 177 GLN A N 1
ATOM 1384 C CA . GLN A 1 177 ? 42.509 -1.959 50.788 1.00 14.75 177 GLN A CA 1
ATOM 1385 C C . GLN A 1 177 ? 43.861 -1.313 51.102 1.00 14.29 177 GLN A C 1
ATOM 1386 O O . GLN A 1 177 ? 44.860 -2.011 51.310 1.00 14.12 177 GLN A O 1
ATOM 1392 N N . SER A 1 178 ? 43.881 0.017 51.152 1.00 13.89 178 SER A N 1
ATOM 1393 C CA . SER A 1 178 ? 45.125 0.735 51.387 1.00 13.69 178 SER A CA 1
ATOM 1394 C C . SER A 1 178 ? 45.766 0.371 52.725 1.00 13.22 178 SER A C 1
ATOM 1395 O O . SER A 1 178 ? 46.990 0.353 52.837 1.00 13.29 178 SER A O 1
ATOM 1398 N N . LYS A 1 179 ? 44.943 0.076 53.732 1.00 12.68 179 LYS A N 1
ATOM 1399 C CA . LYS A 1 179 ? 45.442 -0.268 55.062 1.00 12.82 179 LYS A CA 1
ATOM 1400 C C . LYS A 1 179 ? 45.769 -1.742 55.272 1.00 11.76 179 LYS A C 1
ATOM 1401 O O . LYS A 1 179 ? 46.342 -2.109 56.301 1.00 12.08 179 LYS A O 1
ATOM 1407 N N . HIS A 1 180 ? 45.417 -2.583 54.299 1.00 11.00 180 HIS A N 1
ATOM 1408 C CA . HIS A 1 180 ? 45.632 -4.038 54.429 1.00 10.75 180 HIS A CA 1
ATOM 1409 C C . HIS A 1 180 ? 46.203 -4.660 53.158 1.00 10.77 180 HIS A C 1
ATOM 1410 O O . HIS A 1 180 ? 45.616 -5.590 52.595 1.00 10.60 180 HIS A O 1
ATOM 1417 N N . PRO A 1 181 ? 47.351 -4.149 52.688 1.00 10.59 181 PRO A N 1
ATOM 1418 C CA . PRO A 1 181 ? 47.928 -4.689 51.467 1.00 10.66 181 PRO A CA 1
ATOM 1419 C C . PRO A 1 181 ? 48.302 -6.166 51.575 1.00 10.14 181 PRO A C 1
ATOM 1420 O O . PRO A 1 181 ? 48.188 -6.879 50.590 1.00 10.62 181 PRO A O 1
ATOM 1424 N N . ARG A 1 182 ? 48.734 -6.626 52.746 1.00 9.51 182 ARG A N 1
ATOM 1425 C CA . ARG A 1 182 ? 49.092 -8.041 52.883 1.00 9.88 182 ARG A CA 1
ATOM 1426 C C . ARG A 1 182 ? 47.866 -8.939 52.762 1.00 9.75 182 ARG A C 1
ATOM 1427 O O . ARG A 1 182 ? 47.906 -9.963 52.068 1.00 10.19 182 ARG A O 1
ATOM 1435 N N . ILE A 1 183 ? 46.765 -8.548 53.402 1.00 9.02 183 ILE A N 1
ATOM 1436 C CA . ILE A 1 183 ? 45.527 -9.317 53.259 1.00 9.13 183 ILE A CA 1
ATOM 1437 C C . ILE A 1 183 ? 45.084 -9.370 51.803 1.00 9.75 183 ILE A C 1
ATOM 1438 O O . ILE A 1 183 ? 44.761 -10.441 51.293 1.00 9.02 183 ILE A O 1
ATOM 1443 N N . TYR A 1 184 ? 45.089 -8.237 51.104 1.00 9.56 184 TYR A N 1
ATOM 1444 C CA . TYR A 1 184 ? 44.625 -8.263 49.720 1.00 9.76 184 TYR A CA 1
ATOM 1445 C C . TYR A 1 184 ? 45.523 -9.106 48.803 1.00 9.58 184 TYR A C 1
ATOM 1446 O O . TYR A 1 184 ? 45.022 -9.811 47.923 1.00 9.76 184 TYR A O 1
ATOM 1455 N N . ALA A 1 185 ? 46.833 -9.052 49.036 1.00 9.72 185 ALA A N 1
ATOM 1456 C CA . ALA A 1 185 ? 47.764 -9.852 48.239 1.00 9.79 185 ALA A CA 1
ATOM 1457 C C . ALA A 1 185 ? 47.555 -11.350 48.519 1.00 9.56 185 ALA A C 1
ATOM 1458 O O . ALA A 1 185 ? 47.618 -12.189 47.607 1.00 10.34 185 ALA A O 1
ATOM 1460 N N . TRP A 1 186 ? 47.270 -11.677 49.778 1.00 9.31 186 TRP A N 1
ATOM 1461 C CA . TRP A 1 186 ? 46.988 -13.052 50.187 1.00 9.26 186 TRP A CA 1
ATOM 1462 C C . TRP A 1 186 ? 45.662 -13.551 49.598 1.00 9.12 186 TRP A C 1
ATOM 1463 O O . TRP A 1 186 ? 45.589 -14.667 49.077 1.00 8.75 186 TRP A O 1
ATOM 1474 N N . ILE A 1 187 ? 44.625 -12.717 49.616 1.00 8.74 187 ILE A N 1
ATOM 1475 C CA . ILE A 1 187 ? 43.363 -13.063 48.957 1.00 9.84 187 ILE A CA 1
ATOM 1476 C C . ILE A 1 187 ? 43.616 -13.380 47.478 1.00 10.56 187 ILE A C 1
ATOM 1477 O O . ILE A 1 187 ? 43.090 -14.371 46.953 1.00 10.93 187 ILE A O 1
ATOM 1482 N N . ASP A 1 188 ? 44.441 -12.562 46.819 1.00 11.36 188 ASP A N 1
ATOM 1483 C CA . ASP A 1 188 ? 44.752 -12.766 45.399 1.00 12.44 188 ASP A CA 1
ATOM 1484 C C . ASP A 1 188 ? 45.432 -14.107 45.149 1.00 11.92 188 ASP A C 1
ATOM 1485 O O . ASP A 1 188 ? 45.150 -14.762 44.141 1.00 12.18 188 ASP A O 1
ATOM 1490 N N . ARG A 1 189 ? 46.293 -14.531 46.072 1.00 11.45 189 ARG A N 1
ATOM 1491 C CA . ARG A 1 189 ? 46.935 -15.848 45.964 1.00 11.58 189 ARG A CA 1
ATOM 1492 C C . ARG A 1 189 ? 45.889 -16.948 46.034 1.00 11.54 189 ARG A C 1
ATOM 1493 O O . ARG A 1 189 ? 45.888 -17.857 45.197 1.00 12.29 189 ARG A O 1
ATOM 1501 N N . LEU A 1 190 ? 44.985 -16.854 47.009 1.00 10.80 190 LEU A N 1
ATOM 1502 C CA . LEU A 1 190 ? 43.966 -17.891 47.191 1.00 10.45 190 LEU A CA 1
ATOM 1503 C C . LEU A 1 190 ? 42.971 -17.933 46.037 1.00 10.40 190 LEU A C 1
ATOM 1504 O O . LEU A 1 190 ? 42.527 -19.008 45.635 1.00 9.46 190 LEU A O 1
ATOM 1509 N N . LYS A 1 191 ? 42.659 -16.772 45.474 1.00 10.13 191 LYS A N 1
ATOM 1510 C CA . LYS A 1 191 ? 41.751 -16.702 44.322 1.00 10.97 191 LYS A CA 1
ATOM 1511 C C . LYS A 1 191 ? 42.299 -17.396 43.070 1.00 11.25 191 LYS A C 1
ATOM 1512 O O . LYS A 1 191 ? 41.542 -17.673 42.138 1.00 12.07 191 LYS A O 1
ATOM 1518 N N . GLN A 1 192 ? 43.603 -17.668 43.049 1.00 11.17 192 GLN A N 1
ATOM 1519 C CA . GLN A 1 192 ? 44.211 -18.406 41.941 1.00 12.27 192 GLN A CA 1
ATOM 1520 C C . GLN A 1 192 ? 43.887 -19.900 41.990 1.00 12.18 192 GLN A C 1
ATOM 1521 O O . GLN A 1 192 ? 44.043 -20.592 40.984 1.00 13.06 192 GLN A O 1
ATOM 1527 N N . LEU A 1 193 ? 43.417 -20.410 43.132 1.00 11.93 193 LEU A N 1
ATOM 1528 C CA . LEU A 1 193 ? 43.088 -21.836 43.226 1.00 12.02 193 LEU A CA 1
ATOM 1529 C C . LEU A 1 193 ? 41.943 -22.157 42.269 1.00 12.79 193 LEU A C 1
ATOM 1530 O O . LEU A 1 193 ? 40.974 -21.413 42.198 1.00 12.10 193 LEU A O 1
ATOM 1535 N N . PRO A 1 194 ? 42.074 -23.246 41.491 1.00 13.49 194 PRO A N 1
ATOM 1536 C CA . PRO A 1 194 ? 41.035 -23.567 40.510 1.00 14.10 194 PRO A CA 1
ATOM 1537 C C . PRO A 1 194 ? 39.647 -23.803 41.122 1.00 14.13 194 PRO A C 1
ATOM 1538 O O . PRO A 1 194 ? 38.634 -23.593 40.451 1.00 15.71 194 PRO A O 1
ATOM 1542 N N . TYR A 1 195 ? 39.612 -24.188 42.398 1.00 13.44 195 TYR A N 1
ATOM 1543 C CA . TYR A 1 195 ? 38.364 -24.508 43.091 1.00 13.20 195 TYR A CA 1
ATOM 1544 C C . TYR A 1 195 ? 37.933 -23.409 44.063 1.00 12.88 195 TYR A C 1
ATOM 1545 O O . TYR A 1 195 ? 36.971 -23.589 44.804 1.00 12.60 195 TYR A O 1
ATOM 1554 N N . TYR A 1 196 ? 38.631 -22.271 44.062 1.00 12.44 196 TYR A N 1
ATOM 1555 C CA . TYR A 1 196 ? 38.318 -21.213 45.036 1.00 12.00 196 TYR A CA 1
ATOM 1556 C C . TYR A 1 196 ? 36.862 -20.722 44.977 1.00 11.97 196 TYR A C 1
ATOM 1557 O O . TYR A 1 196 ? 36.191 -20.617 46.010 1.00 11.21 196 TYR A O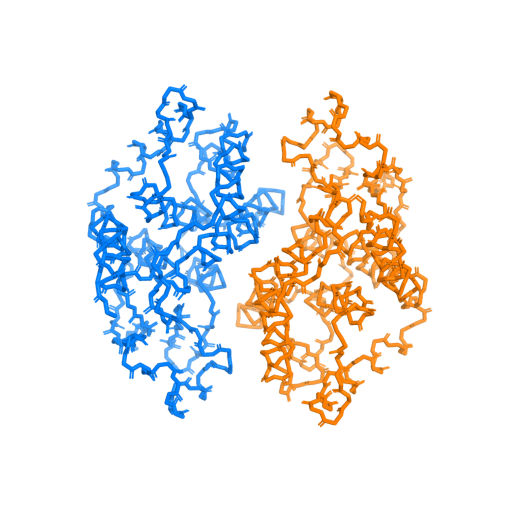 1
ATOM 1566 N N . GLU A 1 197 ? 36.381 -20.403 43.785 1.00 12.46 197 GLU A N 1
ATOM 1567 C CA . GLU A 1 197 ? 35.042 -19.841 43.652 1.00 13.09 197 GLU A CA 1
ATOM 1568 C C . GLU A 1 197 ? 33.940 -20.783 44.124 1.00 12.96 197 GLU A C 1
ATOM 1569 O O . GLU A 1 197 ? 33.063 -20.382 44.909 1.00 12.74 197 GLU A O 1
ATOM 1575 N N . GLU A 1 198 ? 33.998 -22.029 43.668 1.00 13.02 198 GLU A N 1
ATOM 1576 C CA . GLU A 1 198 ? 33.003 -23.027 44.041 1.00 14.29 198 GLU A CA 1
ATOM 1577 C C . GLU A 1 198 ? 33.049 -23.389 45.523 1.00 12.85 198 GLU A C 1
ATOM 1578 O O . GLU A 1 198 ? 32.007 -23.545 46.166 1.00 13.14 198 GLU A O 1
ATOM 1584 N N . ALA A 1 199 ? 34.256 -23.555 46.063 1.00 11.78 199 ALA A N 1
ATOM 1585 C CA . ALA A 1 199 ? 34.371 -24.014 47.440 1.00 11.64 199 ALA A CA 1
ATOM 1586 C C . ALA A 1 199 ? 34.161 -22.903 48.452 1.00 11.11 199 ALA A C 1
ATOM 1587 O O . ALA A 1 199 ? 33.692 -23.167 49.562 1.00 11.69 199 ALA A O 1
ATOM 1589 N N . ASN A 1 200 ? 34.502 -21.665 48.084 1.00 10.05 200 ASN A N 1
ATOM 1590 C CA . ASN A 1 200 ? 34.441 -20.568 49.052 1.00 10.20 200 ASN A CA 1
ATOM 1591 C C . ASN A 1 200 ? 33.920 -19.232 48.583 1.00 10.61 200 ASN A C 1
ATOM 1592 O O . ASN A 1 200 ? 33.113 -18.624 49.280 1.00 10.81 200 ASN A O 1
ATOM 1597 N N . GLY A 1 201 ? 34.410 -18.744 47.452 1.00 10.93 201 GLY A N 1
ATOM 1598 C CA . GLY A 1 201 ? 34.207 -17.338 47.085 1.00 11.64 201 GLY A CA 1
ATOM 1599 C C . GLY A 1 201 ? 32.757 -16.923 46.988 1.00 12.47 201 GLY A C 1
ATOM 1600 O O . GLY A 1 201 ? 32.349 -15.914 47.577 1.00 12.60 201 GLY A O 1
ATOM 1601 N N . GLY A 1 202 ? 31.971 -17.716 46.264 1.00 12.15 202 GLY A N 1
ATOM 1602 C CA . GLY A 1 202 ? 30.541 -17.442 46.117 1.00 12.54 202 GLY A CA 1
ATOM 1603 C C . GLY A 1 202 ? 29.809 -17.380 47.449 1.00 11.93 202 GLY A C 1
ATOM 1604 O O . GLY A 1 202 ? 29.051 -16.439 47.703 1.00 12.98 20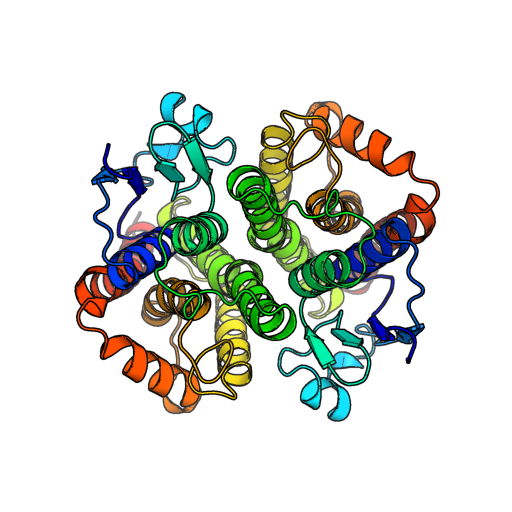2 GLY A O 1
ATOM 1605 N N . GLY A 1 203 ? 30.048 -18.359 48.313 1.00 11.36 203 GLY A N 1
ATOM 1606 C CA . GLY A 1 203 ? 29.362 -18.426 49.599 1.00 10.81 203 GLY A CA 1
ATOM 1607 C C . GLY A 1 203 ? 29.768 -17.329 50.565 1.00 10.62 203 GLY A C 1
ATOM 1608 O O . GLY A 1 203 ? 28.952 -16.857 51.350 1.00 10.60 203 GLY A O 1
ATOM 1609 N N . GLY A 1 204 ? 31.036 -16.932 50.528 1.00 10.62 204 GLY A N 1
ATOM 1610 C CA . GLY A 1 204 ? 31.507 -15.841 51.374 1.00 10.62 204 GLY A CA 1
ATOM 1611 C C . GLY A 1 204 ? 30.844 -14.536 50.990 1.00 10.53 204 GLY A C 1
ATOM 1612 O O . GLY A 1 204 ? 30.315 -13.808 51.836 1.00 10.36 204 GLY A O 1
ATOM 1613 N N . THR A 1 205 ? 30.878 -14.235 49.699 1.00 11.04 205 THR A N 1
ATOM 1614 C CA . THR A 1 205 ? 30.223 -13.050 49.192 1.00 12.03 205 THR A CA 1
ATOM 1615 C C . THR A 1 205 ? 28.738 -13.089 49.550 1.00 11.58 205 THR A C 1
ATOM 1616 O O . THR A 1 205 ? 28.172 -12.093 50.025 1.00 11.82 205 THR A O 1
ATOM 1620 N N . ASP A 1 206 ? 28.109 -14.240 49.352 1.00 11.21 206 ASP A N 1
ATOM 1621 C CA . ASP A 1 206 ? 26.673 -14.357 49.594 1.00 11.49 206 ASP A CA 1
ATOM 1622 C C . ASP A 1 206 ? 26.305 -14.221 51.073 1.00 11.39 206 ASP A C 1
ATOM 1623 O O . ASP A 1 206 ? 25.256 -13.661 51.395 1.00 10.55 206 ASP A O 1
ATOM 1628 N N . LEU A 1 207 ? 27.166 -14.678 51.982 1.00 9.95 207 LEU A N 1
ATOM 1629 C CA . LEU A 1 207 ? 26.850 -14.507 53.401 1.00 9.91 207 LEU A CA 1
ATOM 1630 C C . LEU A 1 207 ? 26.867 -13.020 53.757 1.00 9.98 207 LEU A C 1
ATOM 1631 O O . LEU A 1 207 ? 25.967 -12.541 54.432 1.00 9.64 207 LEU A O 1
ATOM 1636 N N . GLY A 1 208 ? 27.861 -12.287 53.269 1.00 10.09 208 GLY A N 1
ATOM 1637 C CA . GLY A 1 208 ? 27.937 -10.860 53.559 1.00 10.63 208 GLY A CA 1
ATOM 1638 C C . GLY A 1 208 ? 26.699 -10.141 53.044 1.00 10.76 208 GLY A C 1
ATOM 1639 O O . GLY A 1 208 ? 26.116 -9.296 53.740 1.00 10.87 208 GLY A O 1
ATOM 1640 N N . LYS A 1 209 ? 26.290 -10.474 51.821 1.00 10.58 209 LYS A N 1
ATOM 1641 C CA . LYS A 1 209 ? 25.105 -9.862 51.209 1.00 11.31 209 LYS A CA 1
ATOM 1642 C C . LYS A 1 209 ? 23.847 -10.209 51.993 1.00 11.63 209 LYS A C 1
ATOM 1643 O O . LYS A 1 209 ? 22.971 -9.355 52.183 1.00 12.01 209 LYS A O 1
ATOM 1649 N N . PHE A 1 210 ? 23.748 -11.448 52.455 1.00 11.10 210 PHE A N 1
ATOM 1650 C CA . PHE A 1 210 ? 22.596 -11.866 53.248 1.00 11.35 210 PHE A CA 1
ATOM 1651 C C . PHE A 1 210 ? 22.522 -11.115 54.578 1.00 11.33 210 PHE A C 1
ATOM 1652 O O . PHE A 1 210 ? 21.442 -10.710 55.007 1.00 11.35 210 PHE A O 1
ATOM 1660 N N . VAL A 1 211 ? 23.667 -10.926 55.239 1.00 10.68 211 VAL A N 1
ATOM 1661 C CA . VAL A 1 211 ? 23.694 -10.165 56.492 1.00 11.21 211 VAL A CA 1
ATOM 1662 C C . VAL A 1 211 ? 23.194 -8.737 56.247 1.00 11.00 211 VAL A C 1
ATOM 1663 O O . VAL A 1 211 ? 22.366 -8.224 57.018 1.00 10.86 211 VAL A O 1
ATOM 1667 N N . LEU A 1 212 ? 23.663 -8.111 55.172 1.00 11.48 212 LEU A N 1
ATOM 1668 C CA . LEU A 1 212 ? 23.214 -6.752 54.849 1.00 12.80 212 LEU A CA 1
ATOM 1669 C C . LEU A 1 212 ? 21.721 -6.687 54.538 1.00 13.49 212 LEU A C 1
ATOM 1670 O O . LEU A 1 212 ? 21.038 -5.750 54.965 1.00 14.30 212 LEU A O 1
ATOM 1675 N N . ALA A 1 213 ? 21.216 -7.690 53.823 1.00 13.65 213 ALA A N 1
ATOM 1676 C CA . ALA A 1 213 ? 19.782 -7.779 53.509 1.00 13.60 213 ALA A CA 1
ATOM 1677 C C . ALA A 1 213 ? 18.961 -8.002 54.766 1.00 13.77 213 ALA A C 1
ATOM 1678 O O . ALA A 1 213 ? 17.910 -7.376 54.944 1.00 14.43 213 ALA A O 1
ATOM 1680 N N . LYS A 1 214 ? 19.433 -8.880 55.647 1.00 13.90 214 LYS A N 1
ATOM 1681 C CA . LYS A 1 214 ? 18.732 -9.171 56.895 1.00 14.69 214 LYS A CA 1
ATOM 1682 C C . LYS A 1 214 ? 18.697 -7.957 57.826 1.00 14.25 214 LYS A C 1
ATOM 1683 O O . LYS A 1 214 ? 17.690 -7.706 58.490 1.00 14.13 214 LYS A O 1
ATOM 1689 N N . LYS A 1 215 ? 19.796 -7.212 57.872 1.00 14.43 215 LYS A N 1
ATOM 1690 C CA . LYS A 1 215 ? 19.879 -6.000 58.682 1.00 15.02 215 LYS A CA 1
ATOM 1691 C C . LYS A 1 215 ? 18.788 -5.012 58.244 1.00 14.76 215 LYS A C 1
ATOM 1692 O O . LYS A 1 215 ? 18.088 -4.438 59.085 1.00 15.04 215 LYS A O 1
ATOM 1698 N N . GLU A 1 216 ? 18.623 -4.865 56.931 1.00 14.74 216 GLU A N 1
ATOM 1699 C CA . GLU A 1 216 ? 17.603 -3.988 56.345 1.00 15.40 216 GLU A CA 1
ATOM 1700 C C . GLU A 1 216 ? 16.190 -4.466 56.677 1.00 15.22 216 GLU A C 1
ATOM 1701 O O . GLU A 1 216 ? 15.340 -3.675 57.096 1.00 14.44 216 GLU A O 1
ATOM 1707 N N . GLU A 1 217 ? 15.950 -5.761 56.501 1.00 14.53 217 GLU A N 1
ATOM 1708 C CA . GLU A 1 217 ? 14.670 -6.390 56.812 1.00 16.01 217 GLU A CA 1
ATOM 1709 C C . GLU A 1 217 ? 14.332 -6.165 58.286 1.00 14.98 217 GLU A C 1
ATOM 1710 O O . GLU A 1 217 ? 13.208 -5.790 58.629 1.00 15.15 217 GLU A O 1
ATOM 1716 N N . ASN A 1 218 ? 15.317 -6.368 59.155 1.00 14.39 218 ASN A N 1
ATOM 1717 C CA . ASN A 1 218 ? 15.138 -6.181 60.591 1.00 13.94 218 ASN A CA 1
ATOM 1718 C C . ASN A 1 218 ? 14.842 -4.739 60.984 1.00 14.19 218 ASN A C 1
ATOM 1719 O O . ASN A 1 218 ? 14.085 -4.496 61.928 1.00 15.03 218 ASN A O 1
ATOM 1724 N N . ALA A 1 219 ? 15.435 -3.796 60.257 1.00 14.12 219 ALA A N 1
ATOM 1725 C CA . ALA A 1 219 ? 15.184 -2.370 60.484 1.00 15.16 219 ALA A CA 1
ATOM 1726 C C . ALA A 1 219 ? 13.736 -2.013 60.169 1.00 16.01 219 ALA A C 1
ATOM 1727 O O . ALA A 1 219 ? 13.152 -1.146 60.819 1.00 17.00 219 ALA A O 1
ATOM 1729 N N . LYS A 1 220 ? 13.155 -2.698 59.187 1.00 17.02 220 LYS A N 1
ATOM 1730 C CA . LYS A 1 220 ? 11.788 -2.426 58.737 1.00 18.93 220 LYS A CA 1
ATOM 1731 C C . LYS A 1 220 ? 10.733 -3.151 59.555 1.00 20.50 220 LYS A C 1
ATOM 1732 O O . LYS A 1 220 ? 9.578 -2.710 59.607 1.00 21.49 220 LYS A O 1
ATOM 1738 N N . ALA A 1 221 ? 11.116 -4.270 60.169 1.00 21.86 221 ALA A N 1
ATOM 1739 C CA . ALA A 1 221 ? 10.190 -5.101 60.942 1.00 23.18 221 ALA A CA 1
ATOM 1740 C C . ALA A 1 221 ? 10.914 -6.272 61.588 1.00 24.06 221 ALA A C 1
ATOM 1741 O O . ALA A 1 221 ? 11.469 -7.128 60.898 1.00 25.50 221 ALA A O 1
ATOM 1743 N N . MET B 1 1 ? 70.299 -28.399 77.375 1.00 26.25 1 MET B N 1
ATOM 1744 C CA . MET B 1 1 ? 69.866 -27.141 76.694 1.00 26.25 1 MET B CA 1
ATOM 1745 C C . MET B 1 1 ? 69.146 -26.208 77.684 1.00 25.78 1 MET B C 1
ATOM 1746 O O . MET B 1 1 ? 69.039 -26.532 78.870 1.00 25.63 1 MET B O 1
ATOM 1751 N N . SER B 1 2 ? 68.694 -25.045 77.210 1.00 25.20 2 SER B N 1
ATOM 1752 C CA . SER B 1 2 ? 68.081 -24.028 78.079 1.00 24.67 2 SER B CA 1
ATOM 1753 C C . SER B 1 2 ? 66.770 -24.507 78.669 1.00 23.55 2 SER B C 1
ATOM 1754 O O . SER B 1 2 ? 66.043 -25.268 78.028 1.00 22.87 2 SER B O 1
ATOM 1757 N N . ASN B 1 3 ? 66.457 -24.048 79.881 1.00 22.43 3 ASN B N 1
ATOM 1758 C CA . ASN B 1 3 ? 65.109 -24.220 80.402 1.00 21.30 3 ASN B CA 1
ATOM 1759 C C . ASN B 1 3 ? 64.152 -23.470 79.489 1.00 19.61 3 ASN B C 1
ATOM 1760 O O . ASN B 1 3 ? 64.530 -22.472 78.861 1.00 19.01 3 ASN B O 1
ATOM 1765 N N . LEU B 1 4 ? 62.928 -23.972 79.403 1.00 17.87 4 LEU B N 1
ATOM 1766 C CA . LEU B 1 4 ? 61.864 -23.306 78.662 1.00 16.89 4 LEU B CA 1
ATOM 1767 C C . LEU B 1 4 ? 61.547 -21.963 79.306 1.00 15.99 4 LEU B C 1
ATOM 1768 O O . LEU B 1 4 ? 61.526 -21.845 80.532 1.00 16.19 4 LEU B O 1
ATOM 1773 N N . VAL B 1 5 ? 61.321 -20.961 78.466 1.00 14.82 5 VAL B N 1
ATOM 1774 C CA . VAL B 1 5 ? 60.983 -19.614 78.906 1.00 14.21 5 VAL B CA 1
ATOM 1775 C C . VAL B 1 5 ? 59.551 -19.302 78.472 1.00 13.38 5 VAL B C 1
ATOM 1776 O O . VAL B 1 5 ? 59.180 -19.513 77.313 1.00 13.56 5 VAL B O 1
ATOM 1780 N N . LEU B 1 6 ? 58.748 -18.823 79.416 1.00 12.47 6 LEU B N 1
ATOM 1781 C CA . LEU B 1 6 ? 57.397 -18.367 79.102 1.00 12.15 6 LEU B CA 1
ATOM 1782 C C . LEU B 1 6 ? 57.238 -16.879 79.415 1.00 11.89 6 LEU B C 1
ATOM 1783 O O . LEU B 1 6 ? 57.488 -16.453 80.544 1.00 12.37 6 LEU B O 1
ATOM 1788 N N . TYR B 1 7 ? 56.855 -16.099 78.404 1.00 11.41 7 TYR B N 1
ATOM 1789 C CA . TYR B 1 7 ? 56.459 -14.703 78.580 1.00 11.57 7 TYR B CA 1
ATOM 1790 C C . TYR B 1 7 ? 55.006 -14.751 78.985 1.00 11.26 7 TYR B C 1
ATOM 1791 O O . TYR B 1 7 ? 54.165 -15.265 78.241 1.00 11.32 7 TYR B O 1
ATOM 1800 N N . THR B 1 8 ? 54.715 -14.220 80.166 1.00 10.76 8 THR B N 1
ATOM 1801 C CA . THR B 1 8 ? 53.526 -14.652 80.875 1.00 11.55 8 THR B CA 1
ATOM 1802 C C . THR B 1 8 ? 53.085 -13.673 81.963 1.00 11.49 8 THR B C 1
ATOM 1803 O O . THR B 1 8 ? 53.837 -12.778 82.363 1.00 11.91 8 THR B O 1
ATOM 1807 N N . LEU B 1 9 ? 51.853 -13.859 82.430 1.00 10.76 9 LEU B N 1
ATOM 1808 C CA . LEU B 1 9 ? 51.318 -13.175 83.597 1.00 10.98 9 LEU B CA 1
ATOM 1809 C C . LEU B 1 9 ? 50.365 -14.169 84.241 1.00 10.42 9 LEU B C 1
ATOM 1810 O O . LEU B 1 9 ? 49.462 -14.676 83.575 1.00 10.10 9 LEU B O 1
ATOM 1815 N N . HIS B 1 10 ? 50.546 -14.437 85.530 1.00 10.34 10 HIS B N 1
ATOM 1816 C CA . HIS B 1 10 ? 49.739 -15.463 86.195 1.00 10.47 10 HIS B CA 1
ATOM 1817 C C . HIS B 1 10 ? 48.238 -15.161 86.187 1.00 10.43 10 HIS B C 1
ATOM 1818 O O . HIS B 1 10 ? 47.408 -16.070 86.195 1.00 10.81 10 HIS B O 1
ATOM 1825 N N . LEU B 1 11 ? 47.892 -13.883 86.161 1.00 10.85 11 LEU B N 1
ATOM 1826 C CA . LEU B 1 11 ? 46.504 -13.474 86.103 1.00 11.59 11 LEU B CA 1
ATOM 1827 C C . LEU B 1 11 ? 45.802 -13.919 84.802 1.00 11.34 11 LEU B C 1
ATOM 1828 O O . LEU B 1 11 ? 44.576 -14.080 84.775 1.00 11.87 11 LEU B O 1
ATOM 1833 N N . SER B 1 12 ? 46.570 -14.098 83.724 1.00 11.24 12 SER B N 1
ATOM 1834 C CA . SER B 1 12 ? 46.024 -14.427 82.387 1.00 11.87 12 SER B CA 1
ATOM 1835 C C . SER B 1 12 ? 45.600 -15.895 82.232 1.00 11.57 12 SER B C 1
ATOM 1836 O O . SER B 1 12 ? 46.414 -16.795 82.454 1.00 11.22 12 SER B O 1
ATOM 1839 N N . PRO B 1 13 ? 44.339 -16.150 81.820 1.00 10.79 13 PRO B N 1
ATOM 1840 C CA . PRO B 1 13 ? 43.903 -17.540 81.659 1.00 10.85 13 PRO B CA 1
ATOM 1841 C C . PRO B 1 13 ? 44.763 -18.427 80.728 1.00 10.16 13 PRO B C 1
ATOM 1842 O O . PRO B 1 13 ? 45.159 -19.523 81.143 1.00 10.29 13 PRO B O 1
ATOM 1846 N N . PRO B 1 14 ? 45.061 -17.985 79.486 1.00 9.32 14 PRO B N 1
ATOM 1847 C CA . PRO B 1 14 ? 45.859 -18.888 78.635 1.00 9.76 14 PRO B CA 1
ATOM 1848 C C . PRO B 1 14 ? 47.263 -19.168 79.187 1.00 9.56 14 PRO B C 1
ATOM 1849 O O . PRO B 1 14 ? 47.835 -20.229 78.927 1.00 10.15 14 PRO B O 1
ATOM 1853 N N . CYS B 1 15 ? 47.807 -18.233 79.953 1.00 9.57 15 CYS B N 1
ATOM 1854 C CA . CYS B 1 15 ? 49.085 -18.452 80.620 1.00 9.57 15 CYS B CA 1
ATOM 1855 C C . CYS B 1 15 ? 48.957 -19.558 81.661 1.00 9.38 15 CYS B C 1
ATOM 1856 O O . CYS B 1 15 ? 49.823 -20.435 81.737 1.00 9.71 15 CYS B O 1
ATOM 1859 N N . ARG B 1 16 ? 47.871 -19.534 82.434 1.00 9.12 16 ARG B N 1
ATOM 1860 C CA . ARG B 1 16 ? 47.621 -20.574 83.425 1.00 8.93 16 ARG B CA 1
ATOM 1861 C C . ARG B 1 16 ? 47.361 -21.936 82.785 1.00 9.47 16 ARG B C 1
ATOM 1862 O O . ARG B 1 16 ? 47.741 -22.959 83.343 1.00 9.32 16 ARG B O 1
ATOM 1870 N N . ALA B 1 17 ? 46.739 -21.953 81.609 1.00 9.28 17 ALA B N 1
ATOM 1871 C CA . ALA B 1 17 ? 46.592 -23.210 80.865 1.00 9.68 17 ALA B CA 1
ATOM 1872 C C . ALA B 1 17 ? 47.958 -23.831 80.580 1.00 9.67 17 ALA B C 1
ATOM 1873 O O . ALA B 1 17 ? 48.156 -25.033 80.758 1.00 9.42 17 ALA B O 1
ATOM 1875 N N . VAL B 1 18 ? 48.911 -23.008 80.163 1.00 9.91 18 VAL B N 1
ATOM 1876 C CA . VAL B 1 18 ? 50.269 -23.501 79.899 1.00 10.12 18 VAL B CA 1
ATOM 1877 C C . VAL B 1 18 ? 50.947 -23.942 81.204 1.00 10.34 18 VAL B C 1
ATOM 1878 O O . VAL B 1 18 ? 51.632 -24.965 81.233 1.00 10.49 18 VAL B O 1
ATOM 1882 N N . GLU B 1 19 ? 50.724 -23.201 82.287 1.00 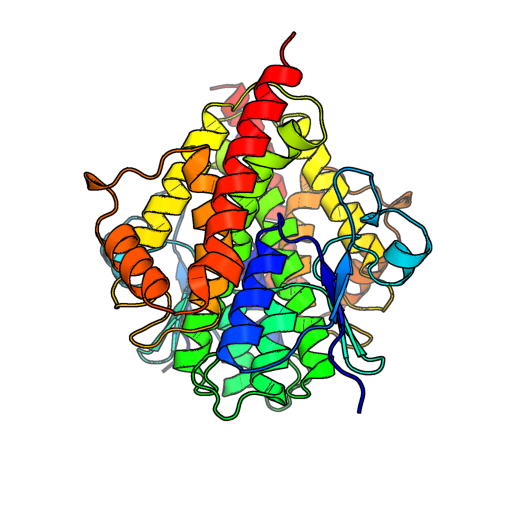10.30 19 GLU B N 1
ATOM 1883 C CA . GLU B 1 19 ? 51.301 -23.559 83.590 1.00 10.94 19 GLU B CA 1
ATOM 1884 C C . GLU B 1 19 ? 50.806 -24.927 84.056 1.00 10.27 19 GLU B C 1
ATOM 1885 O O . GLU B 1 19 ? 51.595 -25.744 84.552 1.00 10.50 19 GLU B O 1
ATOM 1891 N N . LEU B 1 20 ? 49.506 -25.180 83.910 1.00 10.01 20 LEU B N 1
ATOM 1892 C CA . LEU B 1 20 ? 48.951 -26.496 84.233 1.00 9.88 20 LEU B CA 1
ATOM 1893 C C . LEU B 1 20 ? 49.622 -27.572 83.398 1.00 10.07 20 LEU B C 1
ATOM 1894 O O . LEU B 1 20 ? 49.980 -28.632 83.914 1.00 10.10 20 LEU B O 1
ATOM 1899 N N . THR B 1 21 ? 49.795 -27.307 82.108 1.00 9.84 21 THR B N 1
ATOM 1900 C CA . THR B 1 21 ? 50.399 -28.287 81.205 1.00 10.42 21 THR B CA 1
ATOM 1901 C C . THR B 1 21 ? 51.835 -28.600 81.606 1.00 10.95 21 THR B C 1
ATOM 1902 O O . THR B 1 21 ? 52.225 -29.771 81.651 1.00 11.10 21 THR B O 1
ATOM 1906 N N . ALA B 1 22 ? 52.623 -27.572 81.903 1.00 11.43 22 ALA B N 1
ATOM 1907 C CA . ALA B 1 22 ? 54.006 -27.788 82.330 1.00 12.02 22 ALA B CA 1
ATOM 1908 C C . ALA B 1 22 ? 54.082 -28.595 83.630 1.00 12.75 22 ALA B C 1
ATOM 1909 O O . ALA B 1 22 ? 54.890 -29.522 83.734 1.00 13.08 22 ALA B O 1
ATOM 1911 N N . LYS B 1 23 ? 53.227 -28.282 84.597 1.00 13.12 23 LYS B N 1
ATOM 1912 C CA . LYS B 1 23 ? 53.150 -29.078 85.830 1.00 13.35 23 LYS B CA 1
ATOM 1913 C C . LYS B 1 23 ? 52.803 -30.539 85.556 1.00 13.87 23 LYS B C 1
ATOM 1914 O O . LYS B 1 23 ? 53.411 -31.446 86.134 1.00 14.22 23 LYS B O 1
ATOM 1920 N N . ALA B 1 24 ? 51.836 -30.770 84.672 1.00 13.63 24 ALA B N 1
ATOM 1921 C CA . ALA B 1 24 ? 51.437 -32.132 84.322 1.00 14.39 24 ALA B CA 1
ATOM 1922 C C . ALA B 1 24 ? 52.549 -32.908 83.623 1.00 14.64 24 ALA B C 1
ATOM 1923 O O . ALA B 1 24 ? 52.630 -34.137 83.754 1.00 15.58 24 ALA B O 1
ATOM 1925 N N . LEU B 1 25 ? 53.393 -32.200 82.879 1.00 15.16 25 LEU B N 1
ATOM 1926 C CA . LEU B 1 25 ? 54.510 -32.809 82.152 1.00 15.97 25 LEU B CA 1
ATOM 1927 C C . LEU B 1 25 ? 55.800 -32.873 82.972 1.00 17.03 25 LEU B C 1
ATOM 1928 O O . LEU B 1 25 ? 56.802 -33.436 82.514 1.00 17.83 25 LEU B O 1
ATOM 1933 N N . GLY B 1 26 ? 55.778 -32.289 84.169 1.00 17.44 26 GLY B N 1
ATOM 1934 C CA . GLY B 1 26 ? 56.964 -32.237 85.032 1.00 18.44 26 GLY B CA 1
ATOM 1935 C C . GLY B 1 26 ? 58.056 -31.330 84.498 1.00 19.23 26 GLY B C 1
ATOM 1936 O O . GLY B 1 26 ? 59.246 -31.565 84.734 1.00 20.00 26 GLY B O 1
ATOM 1937 N N . LEU B 1 27 ? 57.655 -30.286 83.774 1.00 19.40 27 LEU B N 1
ATOM 1938 C CA . LEU B 1 27 ? 58.598 -29.337 83.186 1.00 20.12 27 LEU B CA 1
ATOM 1939 C C . LEU B 1 27 ? 58.707 -28.063 84.010 1.00 20.85 27 LEU B C 1
ATOM 1940 O O . LEU B 1 27 ? 57.703 -27.556 84.519 1.00 21.21 27 LEU B O 1
ATOM 1945 N N . GLU B 1 28 ? 59.925 -27.540 84.125 1.00 21.72 28 GLU B N 1
ATOM 1946 C CA . GLU B 1 28 ? 60.161 -26.238 84.746 1.00 23.44 28 GLU B CA 1
ATOM 1947 C C . GLU B 1 28 ? 59.982 -25.139 83.696 1.00 23.04 28 GLU B C 1
ATOM 1948 O O . GLU B 1 28 ? 60.442 -25.277 82.563 1.00 23.93 28 GLU B O 1
ATOM 1954 N N . LEU B 1 29 ? 59.299 -24.060 84.067 1.00 22.72 29 LEU B N 1
ATOM 1955 C CA . LEU B 1 29 ? 59.188 -22.893 83.198 1.00 22.50 29 LEU B CA 1
ATOM 1956 C C . LEU B 1 29 ? 59.867 -21.699 83.839 1.00 22.34 29 LEU B C 1
ATOM 1957 O O . LEU B 1 29 ? 59.564 -21.353 84.988 1.00 22.92 29 LEU B O 1
ATOM 1962 N N . GLU B 1 30 ? 60.784 -21.072 83.102 1.00 21.76 30 GLU B N 1
ATOM 1963 C CA . GLU B 1 30 ? 61.355 -19.795 83.518 1.00 21.84 30 GLU B CA 1
ATOM 1964 C C . GLU B 1 30 ? 60.405 -18.683 83.083 1.00 21.26 30 GLU B C 1
ATOM 1965 O O . GLU B 1 30 ? 60.299 -18.362 81.891 1.00 21.02 30 GLU B O 1
ATOM 1971 N N . GLN B 1 31 ? 59.717 -18.097 84.055 1.00 20.46 31 GLN B N 1
ATOM 1972 C CA . GLN B 1 31 ? 58.661 -17.132 83.764 1.00 20.85 31 GLN B CA 1
ATOM 1973 C C . GLN B 1 31 ? 59.212 -15.721 83.675 1.00 19.97 31 GLN B C 1
ATOM 1974 O O . GLN B 1 31 ? 59.840 -15.233 84.615 1.00 21.11 31 GLN B O 1
ATOM 1980 N N . LYS B 1 32 ? 58.989 -15.079 82.532 1.00 18.75 32 LYS B N 1
ATOM 1981 C CA . LYS B 1 32 ? 59.338 -13.683 82.338 1.00 17.89 32 LYS B CA 1
ATOM 1982 C C . LYS B 1 32 ? 58.044 -12.885 82.294 1.00 16.97 32 LYS B C 1
ATOM 1983 O O . LYS B 1 32 ? 57.207 -13.090 81.413 1.00 16.13 32 LYS B O 1
ATOM 1989 N N . THR B 1 33 ? 57.870 -11.983 83.251 1.00 16.41 33 THR B N 1
ATOM 1990 C CA . THR B 1 33 ? 56.605 -11.283 83.414 1.00 16.36 33 THR B CA 1
ATOM 1991 C C . THR B 1 33 ? 56.374 -10.237 82.340 1.00 15.28 33 THR B C 1
ATOM 1992 O O . THR B 1 33 ? 57.207 -9.356 82.124 1.00 15.61 33 THR B O 1
ATOM 1996 N N . ILE B 1 34 ? 55.235 -10.357 81.665 1.00 14.05 34 ILE B N 1
ATOM 1997 C CA . ILE B 1 34 ? 54.740 -9.338 80.763 1.00 13.95 34 ILE B CA 1
ATOM 1998 C C . ILE B 1 34 ? 53.446 -8.821 81.383 1.00 13.86 34 ILE B C 1
ATOM 1999 O O . ILE B 1 34 ? 52.399 -9.459 81.287 1.00 14.29 34 ILE B O 1
ATOM 2004 N N . ASN B 1 35 ? 53.533 -7.684 82.068 1.00 14.06 35 ASN B N 1
ATOM 2005 C CA . ASN B 1 35 ? 52.383 -7.121 82.771 1.00 14.60 35 ASN B CA 1
ATOM 2006 C C . ASN B 1 35 ? 51.463 -6.366 81.815 1.00 14.64 35 ASN B C 1
ATOM 2007 O O . ASN B 1 35 ? 51.698 -5.204 81.486 1.00 14.52 35 ASN B O 1
ATOM 2012 N N . LEU B 1 36 ? 50.396 -7.036 81.393 1.00 14.63 36 LEU B N 1
ATOM 2013 C CA . LEU B 1 36 ? 49.402 -6.437 80.506 1.00 15.37 36 LEU B CA 1
ATOM 2014 C C . LEU B 1 36 ? 48.797 -5.184 81.109 1.00 16.16 36 LEU B C 1
ATOM 2015 O O . LEU B 1 36 ? 48.427 -4.261 80.388 1.00 16.13 36 LEU B O 1
ATOM 2020 N N . LEU B 1 37 ? 48.691 -5.165 82.433 1.00 17.26 37 LEU B N 1
ATOM 2021 C CA . LEU B 1 37 ? 48.029 -4.067 83.130 1.00 18.62 37 LEU B CA 1
ATOM 2022 C C . LEU B 1 37 ? 48.812 -2.751 83.077 1.00 19.04 37 LEU B C 1
ATOM 2023 O O . LEU B 1 37 ? 48.253 -1.686 83.361 1.00 19.75 37 LEU B O 1
ATOM 2028 N N . THR B 1 38 ? 50.091 -2.826 82.713 1.00 19.03 38 THR B N 1
ATOM 2029 C CA . THR B 1 38 ? 50.912 -1.629 82.509 1.00 19.58 38 THR B CA 1
ATOM 2030 C C . THR B 1 38 ? 51.407 -1.493 81.061 1.00 19.17 38 THR B C 1
ATOM 2031 O O . THR B 1 38 ? 52.261 -0.654 80.756 1.00 20.22 38 THR B O 1
ATOM 2035 N N . GLY B 1 39 ? 50.870 -2.322 80.172 1.00 18.78 39 GLY B N 1
ATOM 2036 C CA . GLY B 1 39 ? 51.132 -2.194 78.736 1.00 18.15 39 GLY B CA 1
ATOM 2037 C C . GLY B 1 39 ? 52.431 -2.807 78.241 1.00 17.79 39 GLY B C 1
ATOM 2038 O O . GLY B 1 39 ? 52.886 -2.474 77.141 1.00 17.55 39 GLY B O 1
ATOM 2039 N N . ASP B 1 40 ? 53.016 -3.711 79.035 1.00 16.95 40 ASP B N 1
ATOM 2040 C CA . ASP B 1 40 ? 54.303 -4.351 78.721 1.00 16.94 40 ASP B CA 1
ATOM 2041 C C . ASP B 1 40 ? 54.278 -5.110 77.399 1.00 16.56 40 ASP B C 1
ATOM 2042 O O . ASP B 1 40 ? 55.314 -5.285 76.746 1.00 17.07 40 ASP B O 1
ATOM 2047 N N . HIS B 1 41 ? 53.099 -5.594 77.023 1.00 15.33 41 HIS B N 1
ATOM 2048 C CA . HIS B 1 41 ? 52.952 -6.371 75.793 1.00 15.03 41 HIS B CA 1
ATOM 2049 C C . HIS B 1 41 ? 53.048 -5.525 74.531 1.00 15.33 41 HIS B C 1
ATOM 2050 O O . HIS B 1 41 ? 53.108 -6.066 73.430 1.00 15.00 41 HIS B O 1
ATOM 2057 N N . LEU B 1 42 ? 53.085 -4.208 74.703 1.00 15.61 42 LEU B N 1
ATOM 2058 C CA . LEU B 1 42 ? 53.113 -3.284 73.576 1.00 16.34 42 LEU B CA 1
ATOM 2059 C C . LEU B 1 42 ? 54.486 -2.673 73.351 1.00 16.65 42 LEU B C 1
ATOM 2060 O O . LEU B 1 42 ? 54.667 -1.896 72.406 1.00 16.95 42 LEU B O 1
ATOM 2065 N N . LYS B 1 43 ? 55.449 -3.007 74.208 1.00 16.65 43 LYS B N 1
ATOM 2066 C CA . LYS B 1 43 ? 56.808 -2.507 74.018 1.00 17.36 43 LYS B CA 1
ATOM 2067 C C . LYS B 1 43 ? 57.398 -3.078 72.724 1.00 18.09 43 LYS B C 1
ATOM 2068 O O . LYS B 1 43 ? 57.135 -4.234 72.378 1.00 17.10 43 LYS B O 1
ATOM 2074 N N . PRO B 1 44 ? 58.169 -2.257 71.985 1.00 18.42 44 PRO B N 1
ATOM 2075 C CA . PRO B 1 44 ? 58.714 -2.665 70.686 1.00 19.11 44 PRO B CA 1
ATOM 2076 C C . PRO B 1 44 ? 59.349 -4.056 70.653 1.00 19.29 44 PRO B C 1
ATOM 2077 O O . P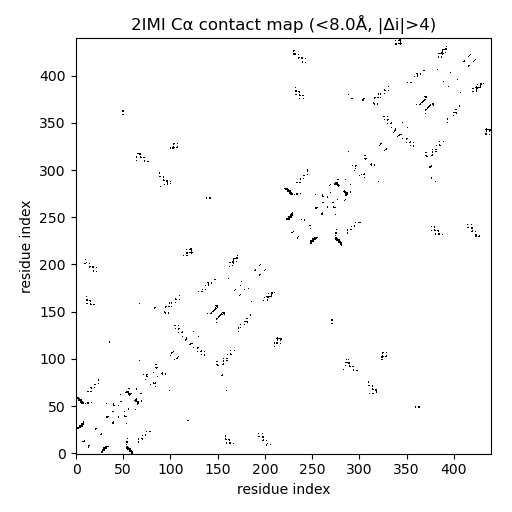RO B 1 44 ? 59.121 -4.817 69.709 1.00 19.39 44 PRO B O 1
ATOM 2081 N N . GLU B 1 45 ? 60.144 -4.389 71.663 1.00 19.65 45 GLU B N 1
ATOM 2082 C CA . GLU B 1 45 ? 60.812 -5.686 71.684 1.00 20.30 45 GLU B CA 1
ATOM 2083 C C . GLU B 1 45 ? 59.848 -6.874 71.794 1.00 19.87 45 GLU B C 1
ATOM 2084 O O . GLU B 1 45 ? 60.081 -7.922 71.183 1.00 20.20 45 GLU B O 1
ATOM 2090 N N . PHE B 1 46 ? 58.756 -6.711 72.537 1.00 19.09 46 PHE B N 1
ATOM 2091 C CA . PHE B 1 46 ? 57.767 -7.786 72.624 1.00 18.36 46 PHE B CA 1
ATOM 2092 C C . PHE B 1 46 ? 56.944 -7.937 71.345 1.00 18.37 46 PHE B C 1
ATOM 2093 O O . PHE B 1 46 ? 56.642 -9.058 70.932 1.00 17.81 46 PHE B O 1
ATOM 2101 N N . VAL B 1 47 ? 56.582 -6.814 70.731 1.00 18.41 47 VAL B N 1
ATOM 2102 C CA . VAL B 1 47 ? 55.810 -6.825 69.485 1.00 19.35 47 VAL B CA 1
ATOM 2103 C C . VAL B 1 47 ? 56.622 -7.481 68.373 1.00 19.94 47 VAL B C 1
ATOM 2104 O O . VAL B 1 47 ? 56.076 -8.196 67.538 1.00 20.26 47 VAL B O 1
ATOM 2108 N N . LYS B 1 48 ? 57.934 -7.250 68.382 1.00 20.48 48 LYS B N 1
ATOM 2109 C CA . LYS B 1 48 ? 58.833 -7.906 67.439 1.00 20.94 48 LYS B CA 1
ATOM 2110 C C . LYS B 1 48 ? 58.776 -9.419 67.624 1.00 20.59 48 LYS B C 1
ATOM 2111 O O . LYS B 1 48 ? 58.766 -10.175 66.646 1.00 21.18 48 LYS B O 1
ATOM 2117 N N . LEU B 1 49 ? 58.705 -9.850 68.882 1.00 20.19 49 LEU B N 1
ATOM 2118 C CA . LEU B 1 49 ? 58.598 -11.260 69.238 1.00 19.85 49 LEU B CA 1
ATOM 2119 C C . LEU B 1 49 ? 57.240 -11.894 68.873 1.00 19.21 49 LEU B C 1
ATOM 2120 O O . LEU B 1 49 ? 57.181 -13.030 68.411 1.00 19.61 49 LEU B O 1
ATOM 2125 N N . ASN B 1 50 ? 56.152 -11.155 69.087 1.00 17.60 50 ASN B N 1
ATOM 2126 C CA . ASN B 1 50 ? 54.801 -11.635 68.786 1.00 16.53 50 ASN B CA 1
ATOM 2127 C C . ASN B 1 50 ? 53.988 -10.484 68.201 1.00 16.11 50 ASN B C 1
ATOM 2128 O O . ASN B 1 50 ? 53.522 -9.622 68.950 1.00 14.94 50 ASN B O 1
ATOM 2133 N N . PRO B 1 51 ? 53.827 -10.451 66.862 1.00 16.44 51 PRO B N 1
ATOM 2134 C CA . PRO B 1 51 ? 53.136 -9.316 66.233 1.00 16.48 51 PRO B CA 1
ATOM 2135 C C . PRO B 1 51 ? 51.690 -9.122 66.695 1.00 15.94 51 PRO B C 1
ATOM 2136 O O . PRO B 1 51 ? 51.170 -8.016 66.575 1.00 15.85 51 PRO B O 1
ATOM 2140 N N . GLN B 1 52 ? 51.069 -10.181 67.221 1.00 15.38 52 GLN B N 1
ATOM 2141 C CA . GLN B 1 52 ? 49.718 -10.111 67.794 1.00 15.28 52 GLN B CA 1
ATOM 2142 C C . GLN B 1 52 ? 49.714 -9.540 69.221 1.00 14.39 52 GLN B C 1
ATOM 2143 O O . GLN B 1 52 ? 48.644 -9.289 69.782 1.00 14.15 52 GLN B O 1
ATOM 2149 N N . HIS B 1 53 ? 50.907 -9.328 69.790 1.00 13.83 53 HIS B N 1
ATOM 2150 C CA . HIS B 1 53 ? 51.084 -8.747 71.132 1.00 13.54 53 HIS B CA 1
ATOM 2151 C C . HIS B 1 53 ? 50.194 -9.367 72.215 1.00 13.03 53 HIS B C 1
ATOM 2152 O O . HIS B 1 53 ? 49.562 -8.665 73.006 1.00 13.47 53 HIS B O 1
ATOM 2159 N N . THR B 1 54 ? 50.171 -10.700 72.233 1.00 12.36 54 THR B N 1
ATOM 2160 C CA . THR B 1 54 ? 49.470 -11.462 73.263 1.00 12.68 54 THR B CA 1
ATOM 2161 C C . THR B 1 54 ? 50.437 -12.328 74.045 1.00 12.09 54 THR B C 1
ATOM 2162 O O . THR B 1 54 ? 51.534 -12.656 73.581 1.00 13.18 54 THR B O 1
ATOM 2166 N N . ILE B 1 55 ? 49.992 -12.701 75.233 1.00 11.23 55 ILE B N 1
ATOM 2167 C CA . ILE B 1 55 ? 50.642 -13.714 76.040 1.00 11.62 55 ILE B CA 1
ATOM 2168 C C . ILE B 1 55 ? 49.687 -14.900 76.184 1.00 10.86 55 ILE B C 1
ATOM 2169 O O . ILE B 1 55 ? 48.466 -14.730 76.135 1.00 10.64 55 ILE B O 1
ATOM 2174 N N . PRO B 1 56 ? 50.230 -16.105 76.368 1.00 10.23 56 PRO B N 1
ATOM 2175 C CA . PRO B 1 56 ? 51.641 -16.464 76.516 1.00 10.52 56 PRO B CA 1
ATOM 2176 C C . PRO B 1 56 ? 52.425 -16.607 75.211 1.00 10.55 56 PRO B C 1
ATOM 2177 O O . PRO B 1 56 ? 51.843 -16.816 74.135 1.00 10.62 56 PRO B O 1
ATOM 2181 N N . VAL B 1 57 ? 53.745 -16.493 75.347 1.00 10.50 57 VAL B N 1
ATOM 2182 C CA . VAL B 1 57 ? 54.696 -16.797 74.286 1.00 11.09 57 VAL B CA 1
ATOM 2183 C C . VAL B 1 57 ? 55.777 -17.685 74.893 1.00 10.67 57 VAL B C 1
ATOM 2184 O O . VAL B 1 57 ? 56.308 -17.383 75.970 1.00 11.12 57 VAL B O 1
ATOM 2188 N N . LEU B 1 58 ? 56.064 -18.797 74.217 1.00 10.15 58 LEU B N 1
ATOM 2189 C CA . LEU B 1 58 ? 57.127 -19.711 74.624 1.00 11.07 58 LEU B CA 1
ATOM 2190 C C . LEU B 1 58 ? 58.387 -19.455 73.817 1.00 11.44 58 LEU B C 1
ATOM 2191 O O . LEU B 1 58 ? 58.326 -19.264 72.611 1.00 11.67 58 LEU B O 1
ATOM 2196 N N . ASP B 1 59 ? 59.520 -19.432 74.514 1.00 12.22 59 ASP B N 1
ATOM 2197 C CA . ASP B 1 59 ? 60.828 -19.458 73.875 1.00 13.42 59 ASP B CA 1
ATOM 2198 C C . ASP B 1 59 ? 61.501 -20.746 74.309 1.00 13.46 59 ASP B C 1
ATOM 2199 O O . ASP B 1 59 ? 61.862 -20.905 75.480 1.00 13.24 59 ASP B O 1
ATOM 2204 N N . ASP B 1 60 ? 61.635 -21.672 73.362 1.00 13.80 60 ASP B N 1
ATOM 2205 C CA . ASP B 1 60 ? 62.347 -22.927 73.583 1.00 14.95 60 ASP B CA 1
ATOM 2206 C C . ASP B 1 60 ? 63.648 -22.897 72.802 1.00 15.78 60 ASP B C 1
ATOM 2207 O O . ASP B 1 60 ? 63.685 -23.225 71.615 1.00 15.34 60 ASP B O 1
ATOM 2212 N N . ASN B 1 61 ? 64.715 -22.480 73.482 1.00 16.60 61 ASN B N 1
ATOM 2213 C CA . ASN B 1 61 ? 66.052 -22.458 72.889 1.00 18.15 61 ASN B CA 1
ATOM 2214 C C . ASN B 1 61 ? 66.116 -21.724 71.550 1.00 18.49 61 ASN B C 1
ATOM 2215 O O . ASN B 1 61 ? 66.826 -22.135 70.627 1.00 19.65 61 ASN B O 1
ATOM 2220 N N . GLY B 1 62 ? 65.377 -20.624 71.457 1.00 19.07 62 GLY B N 1
ATOM 2221 C CA . GLY B 1 62 ? 65.354 -19.807 70.250 1.00 19.38 62 GLY B CA 1
ATOM 2222 C C . GLY B 1 62 ? 64.117 -20.001 69.391 1.00 19.28 62 GLY B C 1
ATOM 2223 O O . GLY B 1 62 ? 63.789 -19.138 68.571 1.00 20.43 62 GLY B O 1
ATOM 2224 N N . THR B 1 63 ? 63.440 -21.136 69.578 1.00 18.81 63 THR B N 1
ATOM 2225 C CA . THR B 1 63 ? 62.181 -21.423 68.893 1.00 18.26 63 THR B CA 1
ATOM 2226 C C . THR B 1 63 ? 61.045 -20.687 69.604 1.00 16.91 63 THR B C 1
ATOM 2227 O O . THR B 1 63 ? 60.773 -20.937 70.782 1.00 16.60 63 THR B O 1
ATOM 2231 N N . ILE B 1 64 ? 60.399 -19.780 68.878 1.00 16.01 64 ILE B N 1
ATOM 2232 C CA . ILE B 1 64 ? 59.324 -18.956 69.432 1.00 15.17 64 ILE B CA 1
ATOM 2233 C C . ILE B 1 64 ? 57.966 -19.498 69.024 1.00 15.33 64 ILE B C 1
ATOM 2234 O O . ILE B 1 64 ? 57.675 -19.632 67.836 1.00 15.88 64 ILE B O 1
ATOM 2239 N N . ILE B 1 65 ? 57.133 -19.808 70.013 1.00 15.57 65 ILE B N 1
ATOM 2240 C CA . ILE B 1 65 ? 55.770 -20.252 69.731 1.00 16.04 65 ILE B CA 1
ATOM 2241 C C . ILE B 1 65 ? 54.798 -19.356 70.449 1.00 16.20 65 ILE B C 1
ATOM 2242 O O . ILE B 1 65 ? 54.910 -19.112 71.651 1.00 15.64 65 ILE B O 1
ATOM 2247 N N . THR B 1 66 ? 53.869 -18.828 69.678 1.00 16.48 66 THR B N 1
ATOM 2248 C CA . THR B 1 66 ? 52.812 -18.057 70.223 1.00 17.20 66 THR B CA 1
ATOM 2249 C C . THR B 1 66 ? 51.612 -18.987 70.356 1.00 16.16 66 THR B C 1
ATOM 2250 O O . THR B 1 66 ? 51.551 -20.079 69.766 1.00 17.22 66 THR B O 1
ATOM 2254 N N . GLU B 1 67 ? 50.690 -18.550 71.183 1.00 14.36 67 GLU B N 1
ATOM 2255 C CA . GLU B 1 67 ? 49.354 -19.094 71.271 1.00 12.33 67 GLU B CA 1
ATOM 2256 C C . GLU B 1 67 ? 49.332 -20.292 72.196 1.00 11.62 67 GLU B C 1
ATOM 2257 O O . GLU B 1 67 ? 50.029 -21.285 71.968 1.00 11.37 67 GLU B O 1
ATOM 2263 N N . SER B 1 68 ? 48.540 -20.189 73.255 1.00 10.07 68 SER B N 1
ATOM 2264 C CA . SER B 1 68 ? 48.554 -21.185 74.319 1.00 10.04 68 SER B CA 1
ATOM 2265 C C . SER B 1 68 ? 48.280 -22.601 73.852 1.00 10.08 68 SER B C 1
ATOM 2266 O O . SER B 1 68 ? 48.963 -23.512 74.295 1.00 9.37 68 SER B O 1
ATOM 2269 N N . HIS B 1 69 ? 47.296 -22.799 72.979 1.00 10.35 69 HIS B N 1
ATOM 2270 C CA . HIS B 1 69 ? 46.970 -24.162 72.539 1.00 9.58 69 HIS B CA 1
ATOM 2271 C C . HIS B 1 69 ? 48.123 -24.756 71.732 1.00 9.65 69 HIS B C 1
ATOM 2272 O O . HIS B 1 69 ? 48.491 -25.927 71.933 1.00 9.84 69 HIS B O 1
ATOM 2279 N N . ALA B 1 70 ? 48.709 -23.953 70.846 1.00 9.34 70 ALA B N 1
ATOM 2280 C CA . ALA B 1 70 ? 49.882 -24.389 70.097 1.00 9.13 70 ALA B CA 1
ATOM 2281 C C . ALA B 1 70 ? 51.060 -24.695 71.028 1.00 9.15 70 ALA B C 1
ATOM 2282 O O . ALA B 1 70 ? 51.786 -25.662 70.818 1.00 9.16 70 ALA B O 1
ATOM 2284 N N . ILE B 1 71 ? 51.251 -23.880 72.061 1.00 8.54 71 ILE B N 1
ATOM 2285 C CA . ILE B 1 71 ? 52.313 -24.137 73.036 1.00 8.59 71 ILE B CA 1
ATOM 2286 C C . ILE B 1 71 ? 52.087 -25.466 73.764 1.00 9.10 71 ILE B C 1
ATOM 2287 O O . ILE B 1 71 ? 53.020 -26.264 73.899 1.00 9.37 71 ILE B O 1
ATOM 2292 N N . MET B 1 72 ? 50.864 -25.693 74.222 1.00 9.54 72 MET B N 1
ATOM 2293 C CA . MET B 1 72 ? 50.521 -26.929 74.928 1.00 9.79 72 MET B CA 1
ATOM 2294 C C . MET B 1 72 ? 50.754 -28.168 74.062 1.00 9.64 72 MET B C 1
ATOM 2295 O O . MET B 1 72 ? 51.334 -29.155 74.524 1.00 10.00 72 MET B O 1
ATOM 2300 N N . ILE B 1 73 ? 50.292 -28.130 72.817 1.00 9.26 73 ILE B N 1
ATOM 2301 C CA . ILE B 1 73 ? 50.492 -29.241 71.890 1.00 9.22 73 ILE B CA 1
ATOM 2302 C C . ILE B 1 73 ? 51.981 -29.481 71.661 1.00 9.43 73 ILE B C 1
ATOM 2303 O O . ILE B 1 73 ? 52.444 -30.627 71.683 1.00 10.08 73 ILE B O 1
ATOM 2308 N N . TYR B 1 74 ? 52.742 -28.413 71.446 1.00 9.60 74 TYR B N 1
ATOM 2309 C CA . TYR B 1 74 ? 54.191 -28.534 71.272 1.00 9.75 74 TYR B CA 1
ATOM 2310 C C . TYR B 1 74 ? 54.868 -29.175 72.486 1.00 10.10 74 TYR B C 1
ATOM 2311 O O . TYR B 1 74 ? 55.728 -30.053 72.329 1.00 10.52 74 TYR B O 1
ATOM 2320 N N . LEU B 1 75 ? 54.493 -28.743 73.687 1.00 10.19 75 LEU B N 1
ATOM 2321 C CA . LEU B 1 75 ? 55.132 -29.260 74.897 1.00 10.96 75 LEU B CA 1
ATOM 2322 C C . LEU B 1 75 ? 54.844 -30.734 75.085 1.00 11.06 75 LEU B C 1
ATOM 2323 O O . LEU B 1 75 ? 55.755 -31.511 75.401 1.00 11.33 75 LEU B O 1
ATOM 2328 N N . VAL B 1 76 ? 53.595 -31.137 74.883 1.00 10.90 76 VAL B N 1
ATOM 2329 C CA . VAL B 1 76 ? 53.261 -32.555 75.000 1.00 11.45 76 VAL B CA 1
ATOM 2330 C C . VAL B 1 76 ? 53.995 -33.349 73.921 1.00 12.18 76 VAL B C 1
ATOM 2331 O O . VAL B 1 76 ? 54.620 -34.381 74.214 1.00 12.36 76 VAL B O 1
ATOM 2335 N N . THR B 1 77 ? 53.963 -32.845 72.687 1.00 12.41 77 THR B N 1
ATOM 2336 C CA . THR B 1 77 ? 54.585 -33.525 71.541 1.00 13.59 77 THR B CA 1
ATOM 2337 C C . THR B 1 77 ? 56.073 -33.773 71.761 1.00 14.19 77 THR B C 1
ATOM 2338 O O . THR B 1 77 ? 56.562 -34.886 71.528 1.00 14.95 77 THR B O 1
ATOM 2342 N N . LYS B 1 78 ? 56.785 -32.743 72.200 1.00 14.44 78 LYS B N 1
ATOM 2343 C CA . LYS B 1 78 ? 58.242 -32.797 72.298 1.00 15.81 78 LYS B CA 1
ATOM 2344 C C . LYS B 1 78 ? 58.730 -33.360 73.621 1.00 15.38 78 LYS B C 1
ATOM 2345 O O . LYS B 1 78 ? 59.740 -34.081 73.649 1.00 15.80 78 LYS B O 1
ATOM 2351 N N . TYR B 1 79 ? 58.022 -33.053 74.704 1.00 14.95 79 TYR B N 1
ATOM 2352 C CA . TYR B 1 79 ? 58.538 -33.319 76.054 1.00 15.76 79 TYR B CA 1
ATOM 2353 C C . TYR B 1 79 ? 57.718 -34.290 76.898 1.00 15.50 79 TYR B C 1
ATOM 2354 O O . TYR B 1 79 ? 58.149 -34.672 77.987 1.00 15.75 79 TYR B O 1
ATOM 2363 N N . GLY B 1 80 ? 56.557 -34.707 76.398 1.00 14.79 80 GLY B N 1
ATOM 2364 C CA . GLY B 1 80 ? 55.725 -35.667 77.113 1.00 15.23 80 GLY B CA 1
ATOM 2365 C C . GLY B 1 80 ? 56.384 -37.034 77.171 1.00 15.50 80 GLY B C 1
ATOM 2366 O O . GLY B 1 80 ? 56.872 -37.531 76.164 1.00 15.19 80 GLY B O 1
ATOM 2367 N N . LYS B 1 81 ? 56.401 -37.638 78.355 1.00 16.28 81 LYS B N 1
ATOM 2368 C CA . LYS B 1 81 ? 56.877 -39.021 78.485 1.00 17.17 81 LYS B CA 1
ATOM 2369 C C . LYS B 1 81 ? 55.917 -39.975 77.785 1.00 17.42 81 LYS B C 1
ATOM 2370 O O . LYS B 1 81 ? 56.319 -41.041 77.322 1.00 18.22 81 LYS B O 1
ATOM 2376 N N . ASP B 1 82 ? 54.645 -39.587 77.723 1.00 17.31 82 ASP B N 1
ATOM 2377 C CA . ASP B 1 82 ? 53.668 -40.235 76.856 1.00 16.86 82 ASP B CA 1
ATOM 2378 C C . ASP B 1 82 ? 52.766 -39.157 76.254 1.00 16.48 82 ASP B C 1
ATOM 2379 O O . ASP B 1 82 ? 52.921 -37.972 76.574 1.00 16.64 82 ASP B O 1
ATOM 2384 N N . ASP B 1 83 ? 51.852 -39.567 75.382 1.00 15.94 83 ASP B N 1
ATOM 2385 C CA . ASP B 1 83 ? 50.969 -38.628 74.698 1.00 16.03 83 ASP B CA 1
ATOM 2386 C C . ASP B 1 83 ? 49.548 -38.600 75.303 1.00 15.20 83 ASP B C 1
ATOM 2387 O O . ASP B 1 83 ? 48.609 -38.166 74.644 1.00 15.13 83 ASP B O 1
ATOM 2392 N N . SER B 1 84 ? 49.401 -38.993 76.573 1.00 14.84 84 SER B N 1
ATOM 2393 C CA . SER B 1 84 ? 48.081 -39.027 77.225 1.00 14.98 84 SER B CA 1
ATOM 2394 C C . SER B 1 84 ? 47.353 -37.673 77.206 1.00 13.77 84 SER B C 1
ATOM 2395 O O . SER B 1 84 ? 46.127 -37.616 77.036 1.00 13.52 84 SER B O 1
ATOM 2398 N N . LEU B 1 85 ? 48.113 -36.592 77.367 1.00 12.67 85 LEU B N 1
ATOM 2399 C CA . LEU B 1 85 ? 47.532 -35.250 77.416 1.00 12.24 85 LEU B CA 1
ATOM 2400 C C . LEU B 1 85 ? 47.189 -34.711 76.037 1.00 11.39 85 LEU B C 1
ATOM 2401 O O . LEU B 1 85 ? 46.451 -33.739 75.927 1.00 11.33 85 LEU B O 1
ATOM 2406 N N . TYR B 1 86 ? 47.719 -35.325 74.981 1.00 11.04 86 TYR B N 1
ATOM 2407 C CA . TYR B 1 86 ? 47.389 -34.923 73.616 1.00 11.03 86 TYR B CA 1
ATOM 2408 C C . TYR B 1 86 ? 47.563 -36.125 72.697 1.00 11.94 86 TYR B C 1
ATOM 2409 O O . TYR B 1 86 ? 48.643 -36.355 72.169 1.00 12.36 86 TYR B O 1
ATOM 2418 N N . PRO B 1 87 ? 46.498 -36.914 72.526 1.00 12.17 87 PRO B N 1
ATOM 2419 C CA . PRO B 1 87 ? 46.633 -38.201 71.843 1.00 12.80 87 PRO B CA 1
ATOM 2420 C C . PRO B 1 87 ? 46.994 -38.092 70.371 1.00 13.06 87 PRO B C 1
ATOM 2421 O O . PRO B 1 87 ? 46.724 -37.075 69.715 1.00 13.17 87 PRO B O 1
ATOM 2425 N N . LYS B 1 88 ? 47.630 -39.143 69.868 1.00 13.23 88 LYS B N 1
ATOM 2426 C CA . LYS B 1 88 ? 48.003 -39.217 68.465 1.00 14.31 88 LYS B CA 1
ATOM 2427 C C . LYS B 1 88 ? 47.009 -40.003 67.599 1.00 13.83 88 LYS B C 1
ATOM 2428 O O . LYS B 1 88 ? 46.987 -39.822 66.386 1.00 14.21 88 LYS B O 1
ATOM 2434 N N . ASP B 1 89 ? 46.175 -40.847 68.209 1.00 13.61 89 ASP B N 1
ATOM 2435 C CA . ASP B 1 89 ? 45.108 -41.518 67.467 1.00 13.80 89 ASP B CA 1
ATOM 2436 C C . ASP B 1 89 ? 44.261 -40.452 66.774 1.00 13.36 89 ASP B C 1
ATOM 2437 O O . ASP B 1 89 ? 43.789 -39.534 67.438 1.00 12.98 89 ASP B O 1
ATOM 2442 N N . PRO B 1 90 ? 44.071 -40.555 65.448 1.00 13.18 90 PRO B N 1
ATOM 2443 C CA . PRO B 1 90 ? 43.336 -39.495 64.744 1.00 12.91 90 PRO B CA 1
ATOM 2444 C C . PRO B 1 90 ? 41.948 -39.175 65.297 1.00 12.60 90 PRO B C 1
ATOM 2445 O O . PRO B 1 90 ? 41.582 -37.999 65.343 1.00 12.09 90 PRO B O 1
ATOM 2449 N N . VAL B 1 91 ? 41.183 -40.182 65.715 1.00 11.81 91 VAL B N 1
ATOM 2450 C CA . VAL B 1 91 ? 39.828 -39.920 66.198 1.00 12.26 91 VAL B CA 1
ATOM 2451 C C . VAL B 1 91 ? 39.853 -39.318 67.602 1.00 11.96 91 VAL B C 1
ATOM 2452 O O . VAL B 1 91 ? 39.178 -38.322 67.844 1.00 12.27 91 VAL B O 1
ATOM 2456 N N . LYS B 1 92 ? 40.626 -39.903 68.516 1.00 11.62 92 LYS B N 1
ATOM 2457 C CA . LYS B 1 92 ? 40.781 -39.321 69.854 1.00 11.59 92 LYS B CA 1
ATOM 2458 C C . LYS B 1 92 ? 41.359 -37.904 69.763 1.00 10.64 92 LYS B C 1
ATOM 2459 O O . LYS B 1 92 ? 40.931 -36.997 70.488 1.00 10.86 92 LYS B O 1
ATOM 2465 N N . GLN B 1 93 ? 42.341 -37.705 68.892 1.00 9.81 93 GLN B N 1
ATOM 2466 C CA . GLN B 1 93 ? 42.899 -36.374 68.726 1.00 9.43 93 GLN B CA 1
ATOM 2467 C C . GLN B 1 93 ? 41.864 -35.392 68.175 1.00 9.90 93 GLN B C 1
ATOM 2468 O O . GLN B 1 93 ? 41.843 -34.231 68.593 1.00 9.88 93 GLN B O 1
ATOM 2474 N N . ALA B 1 94 ? 41.024 -35.838 67.242 1.00 9.14 94 ALA B N 1
ATOM 2475 C CA . ALA B 1 94 ? 39.974 -34.967 66.726 1.00 9.36 94 ALA B CA 1
ATOM 2476 C C . ALA B 1 94 ? 39.049 -34.487 67.824 1.00 9.33 94 ALA B C 1
ATOM 2477 O O . ALA B 1 94 ? 38.604 -33.340 67.807 1.00 9.50 94 ALA B O 1
ATOM 2479 N N . ARG B 1 95 ? 38.748 -35.352 68.780 1.00 9.36 95 ARG B N 1
ATOM 2480 C CA . ARG B 1 95 ? 37.876 -34.982 69.876 1.00 9.37 95 ARG B CA 1
ATOM 2481 C C . ARG B 1 95 ? 38.552 -33.904 70.731 1.00 8.75 95 ARG B C 1
ATOM 2482 O O . ARG B 1 95 ? 37.904 -32.935 71.146 1.00 9.20 95 ARG B O 1
ATOM 2490 N N . VAL B 1 96 ? 39.853 -34.061 70.986 1.00 8.71 96 VAL B N 1
ATOM 2491 C CA . VAL B 1 96 ? 40.603 -33.047 71.725 1.00 8.86 96 VAL B CA 1
ATOM 2492 C C . VAL B 1 96 ? 40.692 -31.743 70.928 1.00 8.44 96 VAL B C 1
ATOM 2493 O O . VAL B 1 96 ? 40.480 -30.667 71.497 1.00 8.04 96 VAL B O 1
ATOM 2497 N N . ASN B 1 97 ? 40.967 -31.844 69.629 1.00 8.21 97 ASN B N 1
ATOM 2498 C CA . ASN B 1 97 ? 41.081 -30.655 68.769 1.00 7.98 97 ASN B CA 1
ATOM 2499 C C . ASN B 1 97 ? 39.772 -29.880 68.749 1.00 8.25 97 ASN B C 1
ATOM 2500 O O . ASN B 1 97 ? 39.785 -28.643 68.814 1.00 8.29 97 ASN B O 1
ATOM 2505 N N . SER B 1 98 ? 38.656 -30.597 68.664 1.00 8.66 98 SER B N 1
ATOM 2506 C CA . SER B 1 98 ? 37.345 -29.971 68.675 1.00 8.79 98 SER B CA 1
ATOM 2507 C C . SER B 1 98 ? 37.142 -29.205 69.983 1.00 8.55 98 SER B C 1
ATOM 2508 O O . SER B 1 98 ? 36.647 -28.066 69.974 1.00 8.89 98 SER B O 1
ATOM 2511 N N . ALA B 1 99 ? 37.531 -29.811 71.104 1.00 8.16 99 ALA B N 1
ATOM 2512 C CA . ALA B 1 99 ? 37.367 -29.163 72.410 1.00 8.10 99 ALA B CA 1
ATOM 2513 C C . ALA B 1 99 ? 38.285 -27.958 72.549 1.00 8.56 99 ALA B C 1
ATOM 2514 O O . ALA B 1 99 ? 37.884 -26.937 73.126 1.00 9.23 99 ALA B O 1
ATOM 2516 N N . LEU B 1 100 ? 39.507 -28.044 72.008 1.00 8.27 100 LEU B N 1
ATOM 2517 C CA . LEU B 1 100 ? 40.421 -26.890 72.044 1.00 8.68 100 LEU B CA 1
ATOM 2518 C C . LEU B 1 100 ? 39.863 -25.684 71.310 1.00 8.54 100 LEU B C 1
ATOM 2519 O O . LEU B 1 100 ? 40.008 -24.553 71.783 1.00 8.69 100 LEU B O 1
ATOM 2524 N N . HIS B 1 101 ? 39.250 -25.917 70.154 1.00 8.35 101 HIS B N 1
ATOM 2525 C CA . HIS B 1 101 ? 38.649 -24.813 69.408 1.00 8.36 101 HIS B CA 1
ATOM 2526 C C . HIS B 1 101 ? 37.341 -24.316 70.013 1.00 8.59 101 HIS B C 1
ATOM 2527 O O . HIS B 1 101 ? 36.991 -23.138 69.857 1.00 8.80 101 HIS B O 1
ATOM 2534 N N . PHE B 1 102 ? 36.623 -25.195 70.704 1.00 8.82 102 PHE B N 1
ATOM 2535 C CA . PHE B 1 102 ? 35.497 -24.747 71.501 1.00 9.39 102 PHE B CA 1
ATOM 2536 C C . PHE B 1 102 ? 36.021 -23.774 72.563 1.00 9.02 102 PHE B C 1
ATOM 2537 O O . PHE B 1 102 ? 35.429 -22.716 72.801 1.00 9.17 102 PHE B O 1
ATOM 2545 N N . GLU B 1 103 ? 37.138 -24.105 73.198 1.00 9.38 103 GLU B N 1
ATOM 2546 C CA . GLU B 1 103 ? 37.684 -23.217 74.205 1.00 10.49 103 GLU B CA 1
ATOM 2547 C C . GLU B 1 103 ? 38.095 -21.885 73.604 1.00 10.32 103 GLU B C 1
ATOM 2548 O O . GLU B 1 103 ? 37.710 -20.833 74.116 1.00 10.10 103 GLU B O 1
ATOM 2554 N N . SER B 1 104 ? 38.865 -21.896 72.523 1.00 9.28 104 SER B N 1
ATOM 2555 C CA . SER B 1 104 ? 39.300 -20.616 71.979 1.00 9.57 104 SER B CA 1
ATOM 2556 C C . SER B 1 104 ? 38.149 -19.823 71.362 1.00 9.22 104 SER B C 1
ATOM 2557 O O . SER B 1 104 ? 38.017 -18.616 71.602 1.00 10.38 104 SER B O 1
ATOM 2560 N N . GLY B 1 105 ? 37.300 -20.503 70.595 1.00 9.07 105 GLY B N 1
ATOM 2561 C CA . GLY B 1 105 ? 36.253 -19.816 69.838 1.00 9.48 105 GLY B CA 1
ATOM 2562 C C . GLY B 1 105 ? 35.008 -19.457 70.626 1.00 9.33 105 GLY B C 1
ATOM 2563 O O . GLY B 1 105 ? 34.252 -18.589 70.200 1.00 10.33 105 GLY B O 1
ATOM 2564 N N . VAL B 1 106 ? 34.779 -20.131 71.751 1.00 9.25 106 VAL B N 1
ATOM 2565 C CA . VAL B 1 106 ? 33.556 -19.920 72.530 1.00 9.24 106 VAL B CA 1
ATOM 2566 C C . VAL B 1 106 ? 33.866 -19.483 73.956 1.00 9.09 106 VAL B C 1
ATOM 2567 O O . VAL B 1 106 ? 33.545 -18.360 74.328 1.00 9.31 106 VAL B O 1
ATOM 2571 N N . LEU B 1 107 ? 34.506 -20.343 74.745 1.00 9.15 107 LEU B N 1
ATOM 2572 C CA . LEU B 1 107 ? 34.737 -20.005 76.153 1.00 9.31 107 LEU B CA 1
ATOM 2573 C C . LEU B 1 107 ? 35.611 -18.772 76.331 1.00 9.00 107 LEU B C 1
ATOM 2574 O O . LEU B 1 107 ? 35.205 -17.794 76.968 1.00 9.43 107 LEU B O 1
ATOM 2579 N N . PHE B 1 108 ? 36.807 -18.812 75.764 1.00 8.76 108 PHE B N 1
ATOM 2580 C CA . PHE B 1 108 ? 37.735 -17.703 75.910 1.00 9.20 108 PHE B CA 1
ATOM 2581 C C . PHE B 1 108 ? 37.222 -16.452 75.215 1.00 8.70 108 PHE B C 1
ATOM 2582 O O . PHE B 1 108 ? 37.248 -15.368 75.799 1.00 8.66 108 PHE B O 1
ATOM 2590 N N . ALA B 1 109 ? 36.754 -16.589 73.977 1.00 8.04 109 ALA B N 1
ATOM 2591 C CA . ALA B 1 109 ? 36.330 -15.412 73.234 1.00 8.34 109 ALA B CA 1
ATOM 2592 C C . ALA B 1 109 ? 35.227 -14.659 73.959 1.00 8.24 109 ALA B C 1
ATOM 2593 O O . ALA B 1 109 ? 35.231 -13.418 74.008 1.00 8.13 109 ALA B O 1
ATOM 2595 N N . ARG B 1 110 ? 34.293 -15.398 74.543 1.00 8.44 110 ARG B N 1
ATOM 2596 C CA . ARG B 1 110 ? 33.174 -14.751 75.218 1.00 8.84 110 ARG B CA 1
ATOM 2597 C C . ARG B 1 110 ? 33.583 -14.154 76.564 1.00 9.69 110 ARG B C 1
ATOM 2598 O O . ARG B 1 110 ? 33.064 -13.111 76.962 1.00 9.91 110 ARG B O 1
ATOM 2606 N N . MET B 1 111 ? 34.534 -14.782 77.245 1.00 9.38 111 MET B N 1
ATOM 2607 C CA . MET B 1 111 ? 35.124 -14.184 78.430 1.00 10.44 111 MET B CA 1
ATOM 2608 C C . MET B 1 111 ? 35.810 -12.860 78.057 1.00 10.26 111 MET B C 1
ATOM 2609 O O . MET B 1 111 ? 35.615 -11.845 78.729 1.00 10.30 111 MET B O 1
ATOM 2614 N N . ARG B 1 112 ? 36.594 -12.857 76.983 1.00 10.07 112 ARG B N 1
ATOM 2615 C CA . ARG B 1 112 ? 37.295 -11.643 76.588 1.00 11.03 112 ARG B CA 1
ATOM 2616 C C . ARG B 1 112 ? 36.317 -10.537 76.171 1.00 10.90 112 ARG B C 1
ATOM 2617 O O . ARG B 1 112 ? 36.537 -9.364 76.500 1.00 10.42 112 ARG B O 1
ATOM 2625 N N . PHE B 1 113 ? 35.235 -10.907 75.484 1.00 11.29 113 PHE B N 1
ATOM 2626 C CA . PHE B 1 113 ? 34.190 -9.938 75.126 1.00 12.20 113 PHE B CA 1
ATOM 2627 C C . PHE B 1 113 ? 33.596 -9.269 76.364 1.00 12.10 113 PHE B C 1
ATOM 2628 O O . PHE B 1 113 ? 33.115 -8.144 76.279 1.00 13.38 113 PHE B O 1
ATOM 2636 N N . ILE B 1 114 ? 33.604 -9.971 77.494 1.00 12.12 114 ILE B N 1
ATOM 2637 C CA . ILE B 1 114 ? 33.107 -9.422 78.747 1.00 12.11 114 ILE B CA 1
ATOM 2638 C C . ILE B 1 114 ? 34.166 -8.601 79.487 1.00 12.25 114 ILE B C 1
ATOM 2639 O O . ILE B 1 114 ? 33.870 -7.516 80.002 1.00 12.27 114 ILE B O 1
ATOM 2644 N N . PHE B 1 115 ? 35.391 -9.117 79.541 1.00 11.55 115 PHE B N 1
ATOM 2645 C CA . PHE B 1 115 ? 36.438 -8.579 80.416 1.00 11.76 115 PHE B CA 1
ATOM 2646 C C . PHE B 1 115 ? 37.212 -7.420 79.811 1.00 12.17 115 PHE B C 1
ATOM 2647 O O . PHE B 1 115 ? 37.557 -6.481 80.527 1.00 12.36 115 PHE B O 1
ATOM 2655 N N . GLU B 1 116 ? 37.525 -7.480 78.517 1.00 11.78 116 GLU B N 1
ATOM 2656 C CA . GLU B 1 116 ? 38.458 -6.519 77.939 1.00 12.88 116 GLU B CA 1
ATOM 2657 C C . GLU B 1 116 ? 37.978 -5.080 78.068 1.00 12.86 116 GLU B C 1
ATOM 2658 O O . GLU B 1 116 ? 38.757 -4.184 78.420 1.00 13.14 116 GLU B O 1
ATOM 2664 N N . ARG B 1 117 ? 36.692 -4.865 77.821 1.00 13.04 117 ARG B N 1
ATOM 2665 C CA . ARG B 1 117 ? 36.145 -3.512 77.864 1.00 13.73 117 ARG B CA 1
ATOM 2666 C C . ARG B 1 117 ? 36.223 -2.927 79.273 1.00 14.19 117 ARG B C 1
ATOM 2667 O O . ARG B 1 117 ? 36.384 -1.715 79.435 1.00 14.07 117 ARG B O 1
ATOM 2675 N N . ILE B 1 118 ? 36.123 -3.777 80.292 1.00 14.06 118 ILE B N 1
ATOM 2676 C CA . ILE B 1 118 ? 36.271 -3.323 81.676 1.00 14.55 118 ILE B CA 1
ATOM 2677 C C . ILE B 1 118 ? 37.737 -3.092 82.038 1.00 15.18 118 ILE B C 1
ATOM 2678 O O . ILE B 1 118 ? 38.097 -2.053 82.614 1.00 15.66 118 ILE B O 1
ATOM 2683 N N . LEU B 1 119 ? 38.586 -4.056 81.702 1.00 15.40 119 LEU B N 1
ATOM 2684 C CA . LEU B 1 119 ? 39.977 -4.038 82.137 1.00 16.37 119 LEU B CA 1
ATOM 2685 C C . LEU B 1 119 ? 40.787 -2.960 81.445 1.00 17.17 119 LEU B C 1
ATOM 2686 O O . LEU B 1 119 ? 41.740 -2.437 82.031 1.00 18.05 119 LEU B O 1
ATOM 2691 N N . PHE B 1 120 ? 40.404 -2.634 80.209 1.00 17.69 120 PHE B N 1
ATOM 2692 C CA . PHE B 1 120 ? 41.214 -1.766 79.352 1.00 18.26 120 PHE B CA 1
ATOM 2693 C C . PHE B 1 120 ? 40.488 -0.573 78.717 1.00 18.38 120 PHE B C 1
ATOM 2694 O O . PHE B 1 120 ? 41.136 0.418 78.362 1.00 18.47 120 PHE B O 1
ATOM 2702 N N . PHE B 1 121 ? 39.169 -0.653 78.558 1.00 17.59 121 PHE B N 1
ATOM 2703 C CA . PHE B 1 121 ? 38.429 0.416 77.861 1.00 17.69 121 PHE B CA 1
ATOM 2704 C C . PHE B 1 121 ? 37.566 1.278 78.777 1.00 17.42 121 PHE B C 1
ATOM 2705 O O . PHE B 1 121 ? 36.729 2.047 78.299 1.00 17.56 121 PHE B O 1
ATOM 2713 N N . GLY B 1 122 ? 37.762 1.135 80.086 1.00 16.88 122 GLY B N 1
ATOM 2714 C CA . GLY B 1 122 ? 37.129 2.004 81.076 1.00 17.10 122 GLY B CA 1
ATOM 2715 C C . GLY B 1 122 ? 35.648 1.804 81.318 1.00 17.12 122 GLY B C 1
ATOM 2716 O O . GLY B 1 122 ? 34.983 2.683 81.869 1.00 17.48 122 GLY B O 1
ATOM 2717 N N . LYS B 1 123 ? 35.119 0.651 80.921 1.00 16.57 123 LYS B N 1
ATOM 2718 C CA . LYS B 1 123 ? 33.687 0.402 81.052 1.00 16.47 123 LYS B CA 1
ATOM 2719 C C . LYS B 1 123 ? 33.318 -0.079 82.450 1.00 16.54 123 LYS B C 1
ATOM 2720 O O . LYS B 1 123 ? 34.129 -0.704 83.139 1.00 15.69 123 LYS B O 1
ATOM 2726 N N . SER B 1 124 ? 32.089 0.223 82.862 1.00 16.69 124 SER B N 1
ATOM 2727 C CA . SER B 1 124 ? 31.653 -0.033 84.235 1.00 17.71 124 SER B CA 1
ATOM 2728 C C . SER B 1 124 ? 30.410 -0.909 84.313 1.00 18.14 124 SER B C 1
ATOM 2729 O O . SER B 1 124 ? 29.792 -1.034 85.372 1.00 18.15 124 SER B O 1
ATOM 2732 N N . ASP B 1 125 ? 30.062 -1.539 83.195 1.00 18.76 125 ASP B N 1
ATOM 2733 C CA . ASP B 1 125 ? 28.886 -2.394 83.141 1.00 19.28 125 ASP B CA 1
ATOM 2734 C C . ASP B 1 125 ? 29.190 -3.741 82.494 1.00 19.56 125 ASP B C 1
ATOM 2735 O O . ASP B 1 125 ? 30.229 -3.918 81.854 1.00 19.37 125 ASP B O 1
ATOM 2740 N N . ILE B 1 126 ? 28.286 -4.692 82.699 1.00 19.36 126 ILE B N 1
ATOM 2741 C CA . ILE B 1 126 ? 28.311 -5.948 81.967 1.00 19.81 126 ILE B CA 1
ATOM 2742 C C . ILE B 1 126 ? 26.980 -6.034 81.227 1.00 19.22 126 ILE B C 1
ATOM 2743 O O . ILE B 1 126 ? 25.959 -6.357 81.835 1.00 19.23 126 ILE B O 1
ATOM 2748 N N . PRO B 1 127 ? 26.973 -5.701 79.923 1.00 19.07 127 PRO B N 1
ATOM 2749 C CA . PRO B 1 127 ? 25.718 -5.734 79.173 1.00 18.66 127 PRO B CA 1
ATOM 2750 C C . PRO B 1 127 ? 25.044 -7.098 79.198 1.00 18.49 127 PRO B C 1
ATOM 2751 O O . PRO B 1 127 ? 25.713 -8.136 79.252 1.00 17.67 127 PRO B O 1
ATOM 2755 N N . GLU B 1 128 ? 23.720 -7.082 79.153 1.00 18.35 128 GLU B N 1
ATOM 2756 C CA . GLU B 1 128 ? 22.923 -8.292 79.268 1.00 19.05 128 GLU B CA 1
ATOM 2757 C C . GLU B 1 128 ? 23.289 -9.315 78.199 1.00 18.25 128 GLU B C 1
ATOM 2758 O O . GLU B 1 128 ? 23.323 -10.514 78.470 1.00 17.91 128 GLU B O 1
ATOM 2764 N N . ASP B 1 129 ? 23.588 -8.849 76.989 1.00 17.80 129 ASP B N 1
ATOM 2765 C CA . ASP B 1 129 ? 23.937 -9.768 75.903 1.00 17.79 129 ASP B CA 1
ATOM 2766 C C . ASP B 1 129 ? 25.249 -10.527 76.166 1.00 17.35 129 ASP B C 1
ATOM 2767 O O . ASP B 1 129 ? 25.403 -11.674 75.728 1.00 16.82 129 ASP B O 1
ATOM 2772 N N . ARG B 1 130 ? 26.166 -9.899 76.906 1.00 16.31 130 ARG B N 1
ATOM 2773 C CA . ARG B 1 130 ? 27.433 -10.531 77.280 1.00 16.42 130 ARG B CA 1
ATOM 2774 C C . ARG B 1 130 ? 27.182 -11.648 78.289 1.00 15.03 130 ARG B C 1
ATOM 2775 O O . ARG B 1 130 ? 27.737 -12.738 78.157 1.00 14.44 130 ARG B O 1
ATOM 2783 N N . VAL B 1 131 ? 26.343 -11.364 79.284 1.00 14.02 131 VAL B N 1
ATOM 2784 C CA . VAL B 1 131 ? 25.956 -12.344 80.302 1.00 13.90 131 VAL B CA 1
ATOM 2785 C C . VAL B 1 131 ? 25.325 -13.557 79.630 1.00 13.54 131 VAL B C 1
ATOM 2786 O O . VAL B 1 131 ? 25.702 -14.697 79.899 1.00 13.20 131 VAL B O 1
ATOM 2790 N N . GLU B 1 132 ? 24.396 -13.307 78.716 1.00 13.66 132 GLU B N 1
ATOM 2791 C CA . GLU B 1 132 ? 23.696 -14.389 78.035 1.00 14.85 132 GLU B CA 1
ATOM 2792 C C . GLU B 1 132 ? 24.652 -15.222 77.193 1.00 13.36 132 GLU B C 1
ATOM 2793 O O . GLU B 1 132 ? 24.562 -16.449 77.185 1.00 12.89 132 GLU B O 1
ATOM 2799 N N . TYR B 1 133 ? 25.577 -14.557 76.508 1.00 12.77 133 TYR B N 1
ATOM 2800 C CA . TYR B 1 133 ? 26.552 -15.243 75.673 1.00 12.15 133 TYR B CA 1
ATOM 2801 C C . TYR B 1 133 ? 27.422 -16.169 76.523 1.00 11.33 133 TYR B C 1
ATOM 2802 O O . TYR B 1 133 ? 27.706 -17.304 76.136 1.00 10.62 133 TYR B O 1
ATOM 2811 N N . VAL B 1 134 ? 27.840 -15.675 77.685 1.00 10.48 134 VAL B N 1
ATOM 2812 C CA . VAL B 1 134 ? 28.673 -16.464 78.596 1.00 9.90 134 VAL B CA 1
ATOM 2813 C C . VAL B 1 134 ? 27.887 -17.629 79.211 1.00 10.01 134 VAL B C 1
ATOM 2814 O O . VAL B 1 134 ? 28.379 -18.761 79.270 1.00 10.13 134 VAL B O 1
ATOM 2818 N N . GLN B 1 135 ? 26.651 -17.365 79.646 1.00 10.05 135 GLN B N 1
ATOM 2819 C CA . GLN B 1 135 ? 25.814 -18.440 80.173 1.00 10.93 135 GLN B CA 1
ATOM 2820 C C . GLN B 1 135 ? 25.610 -19.535 79.138 1.00 10.88 135 GLN B C 1
ATOM 2821 O O . GLN B 1 135 ? 25.634 -20.723 79.462 1.00 10.97 135 GLN B O 1
ATOM 2827 N N . LYS B 1 136 ? 25.430 -19.142 77.884 1.00 10.72 136 LYS B N 1
ATOM 2828 C CA . LYS B 1 136 ? 25.300 -20.132 76.819 1.00 10.87 136 LYS B CA 1
ATOM 2829 C C . LYS B 1 136 ? 26.571 -20.973 76.693 1.00 10.64 136 LYS B C 1
ATOM 2830 O O . LYS B 1 136 ? 26.495 -22.190 76.481 1.00 11.09 136 LYS B O 1
ATOM 2836 N N . SER B 1 137 ? 27.733 -20.338 76.843 1.00 9.85 137 SER B N 1
ATOM 2837 C CA . SER B 1 137 ? 28.989 -21.086 76.774 1.00 10.10 137 SER B CA 1
ATOM 2838 C C . SER B 1 137 ? 29.058 -22.147 77.881 1.00 9.81 137 SER B C 1
ATOM 2839 O O . SER B 1 137 ? 29.580 -23.249 77.664 1.00 10.72 137 SER B O 1
ATOM 2842 N N . TYR B 1 138 ? 28.502 -21.836 79.058 1.00 10.06 138 TYR B N 1
ATOM 2843 C CA . TYR B 1 138 ? 28.507 -22.800 80.174 1.00 9.31 138 TYR B CA 1
ATOM 2844 C C . TYR B 1 138 ? 27.628 -24.000 79.845 1.00 10.02 138 TYR B C 1
ATOM 2845 O O . TYR B 1 138 ? 27.981 -25.144 80.130 1.00 9.92 138 TYR B O 1
ATOM 2854 N N . GLU B 1 139 ? 26.478 -23.722 79.248 1.00 10.20 139 GLU B N 1
ATOM 2855 C CA . GLU B 1 139 ? 25.559 -24.768 78.838 1.00 11.13 139 GLU B CA 1
ATOM 2856 C C . GLU B 1 139 ? 26.192 -25.685 77.789 1.00 10.56 139 GLU B C 1
ATOM 2857 O O . GLU B 1 139 ? 26.045 -26.908 77.851 1.00 10.53 139 GLU B O 1
ATOM 2863 N N . LEU B 1 140 ? 26.901 -25.087 76.837 1.00 10.05 140 LEU B N 1
ATOM 2864 C CA . LEU B 1 140 ? 27.590 -25.864 75.792 1.00 10.13 140 LEU B CA 1
ATOM 2865 C C . LEU B 1 140 ? 28.679 -26.760 76.385 1.00 10.21 140 LEU B C 1
ATOM 2866 O O . LEU B 1 140 ? 28.849 -27.908 75.973 1.00 10.50 140 LEU B O 1
ATOM 2871 N N . LEU B 1 141 ? 29.412 -26.240 77.358 1.00 10.03 141 LEU B N 1
ATOM 2872 C CA . LEU B 1 141 ? 30.432 -27.034 78.036 1.00 10.03 141 LEU B CA 1
ATOM 2873 C C . LEU B 1 141 ? 29.798 -28.181 78.824 1.00 9.98 141 LEU B C 1
ATOM 2874 O O . LEU B 1 141 ? 30.268 -29.317 78.752 1.00 10.21 141 LEU B O 1
ATOM 2879 N N . GLU B 1 142 ? 28.731 -27.883 79.558 1.00 10.36 142 GLU B N 1
ATOM 2880 C CA . GLU B 1 142 ? 28.012 -28.901 80.325 1.00 11.25 142 GLU B CA 1
ATOM 2881 C C . GLU B 1 142 ? 27.571 -30.055 79.421 1.00 11.67 142 GLU B C 1
ATOM 2882 O O . GLU B 1 142 ? 27.721 -31.229 79.765 1.00 11.94 142 GLU B O 1
ATOM 2888 N N . ASP B 1 143 ? 27.049 -29.718 78.247 1.00 11.71 143 ASP B N 1
ATOM 2889 C CA . ASP B 1 143 ? 26.573 -30.734 77.310 1.00 12.55 143 ASP B CA 1
ATOM 2890 C C . ASP B 1 143 ? 27.697 -31.523 76.643 1.00 12.49 143 ASP B C 1
ATOM 2891 O O . ASP B 1 143 ? 27.479 -32.641 76.165 1.00 13.06 143 ASP B O 1
ATOM 2896 N N . THR B 1 144 ? 28.898 -30.949 76.640 1.00 11.69 144 THR B N 1
ATOM 2897 C CA . THR B 1 144 ? 30.085 -31.593 76.071 1.00 11.88 144 THR B CA 1
ATOM 2898 C C . THR B 1 144 ? 30.682 -32.617 77.039 1.00 11.85 144 THR B C 1
ATOM 2899 O O . THR B 1 144 ? 31.346 -33.566 76.618 1.00 12.06 144 THR B O 1
ATOM 2903 N N . LEU B 1 145 ? 30.428 -32.426 78.337 1.00 11.97 145 LEU B N 1
ATOM 2904 C CA . LEU B 1 145 ? 30.989 -33.274 79.390 1.00 12.08 145 LEU B CA 1
ATOM 2905 C C . LEU B 1 145 ? 30.201 -34.578 79.572 1.00 13.22 145 LEU B C 1
ATOM 2906 O O . LEU B 1 145 ? 29.695 -34.874 80.658 1.00 13.68 145 LEU B O 1
ATOM 2911 N N . VAL B 1 146 ? 30.125 -35.372 78.510 1.00 13.91 146 VAL B N 1
ATOM 2912 C CA . VAL B 1 146 ? 29.490 -36.688 78.594 1.00 14.87 146 VAL B CA 1
ATOM 2913 C C . VAL B 1 146 ? 30.386 -37.696 79.318 1.00 15.06 146 VAL B C 1
ATOM 2914 O O . VAL B 1 146 ? 29.893 -38.661 79.913 1.00 16.15 146 VAL B O 1
ATOM 2918 N N . ASP B 1 147 ? 31.696 -37.454 79.273 1.00 14.12 147 ASP B N 1
ATOM 2919 C CA . ASP B 1 147 ? 32.695 -38.270 79.962 1.00 14.55 147 ASP B CA 1
ATOM 2920 C C . ASP B 1 147 ? 33.252 -37.487 81.153 1.00 13.56 147 ASP B C 1
ATOM 2921 O O . ASP B 1 147 ? 32.842 -36.348 81.404 1.00 13.25 147 ASP B O 1
ATOM 2926 N N . ASP B 1 148 ? 34.195 -38.086 81.879 1.00 12.47 148 ASP B N 1
ATOM 2927 C CA . ASP B 1 148 ? 34.790 -37.461 83.072 1.00 12.62 148 ASP B CA 1
ATOM 2928 C C . ASP B 1 148 ? 35.538 -36.167 82.749 1.00 11.87 148 ASP B C 1
ATOM 2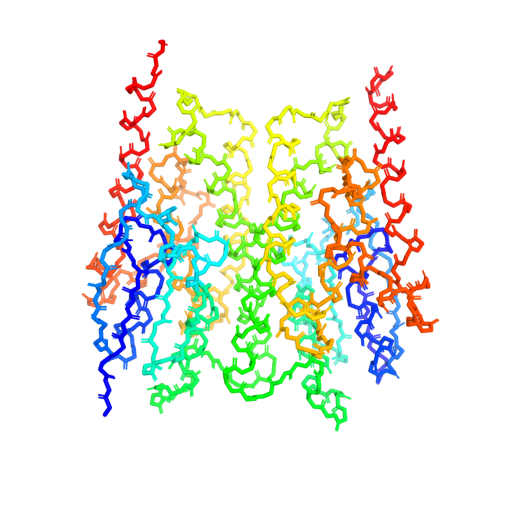929 O O . ASP B 1 148 ? 35.615 -35.257 83.583 1.00 11.91 148 ASP B O 1
ATOM 2934 N N . PHE B 1 149 ? 36.098 -36.100 81.541 1.00 11.00 149 PHE B N 1
ATOM 2935 C CA . PHE B 1 149 ? 36.861 -34.927 81.121 1.00 10.64 149 PHE B CA 1
ATOM 2936 C C . PHE B 1 149 ? 36.320 -34.390 79.803 1.00 10.35 149 PHE B C 1
ATOM 2937 O O . PHE B 1 149 ? 35.493 -35.035 79.169 1.00 10.12 149 PHE B O 1
ATOM 2945 N N . VAL B 1 150 ? 36.759 -33.198 79.403 1.00 10.05 150 VAL B N 1
ATOM 2946 C CA . VAL B 1 150 ? 36.090 -32.516 78.292 1.00 11.04 150 VAL B CA 1
ATOM 2947 C C . VAL B 1 150 ? 36.162 -33.258 76.958 1.00 10.66 150 VAL B C 1
ATOM 2948 O O . VAL B 1 150 ? 35.242 -33.146 76.141 1.00 11.19 150 VAL B O 1
ATOM 2952 N N . ALA B 1 151 ? 37.239 -34.019 76.757 1.00 11.15 151 ALA B N 1
ATOM 2953 C CA . ALA B 1 151 ? 37.481 -34.690 75.485 1.00 11.76 151 ALA B CA 1
ATOM 2954 C C . ALA B 1 151 ? 37.577 -36.207 75.644 1.00 12.19 151 ALA B C 1
ATOM 2955 O O . ALA B 1 151 ? 38.135 -36.894 74.783 1.00 13.73 151 ALA B O 1
ATOM 2957 N N . GLY B 1 152 ? 37.024 -36.738 76.730 1.00 12.19 152 GLY B N 1
ATOM 2958 C CA . GLY B 1 152 ? 36.973 -38.183 76.906 1.00 12.86 152 GLY B CA 1
ATOM 2959 C C . GLY B 1 152 ? 37.241 -38.618 78.333 1.00 12.85 152 GLY B C 1
ATOM 2960 O O . GLY B 1 152 ? 37.183 -37.805 79.258 1.00 12.68 152 GLY B O 1
ATOM 2961 N N . PRO B 1 153 ? 37.521 -39.915 78.530 1.00 13.09 153 PRO B N 1
ATOM 2962 C CA . PRO B 1 153 ? 37.715 -40.462 79.876 1.00 13.21 153 PRO B CA 1
ATOM 2963 C C . PRO B 1 153 ? 39.043 -40.089 80.549 1.00 13.40 153 PRO B C 1
ATOM 2964 O O . PRO B 1 153 ? 39.207 -40.326 81.751 1.00 13.55 153 PRO B O 1
ATOM 2968 N N . THR B 1 154 ? 39.959 -39.504 79.780 1.00 13.08 154 THR B N 1
ATOM 2969 C CA . THR B 1 154 ? 41.284 -39.106 80.244 1.00 13.75 154 THR B CA 1
ATOM 2970 C C . THR B 1 154 ? 41.416 -37.587 80.167 1.00 12.40 154 THR B C 1
ATOM 2971 O O . THR B 1 154 ? 40.950 -36.960 79.210 1.00 12.56 154 THR B O 1
ATOM 2975 N N . MET B 1 155 ? 42.049 -37.015 81.185 1.00 11.59 155 MET B N 1
ATOM 2976 C CA . MET B 1 155 ? 42.368 -35.591 81.213 1.00 11.43 155 MET B CA 1
ATOM 2977 C C . MET B 1 155 ? 43.362 -35.263 80.106 1.00 10.97 155 MET B C 1
ATOM 2978 O O . MET B 1 155 ? 44.353 -35.969 79.906 1.00 11.40 155 MET B O 1
ATOM 2983 N N . THR B 1 156 ? 43.092 -34.176 79.388 1.00 10.08 156 THR B N 1
ATOM 2984 C CA . THR B 1 156 ? 43.956 -33.746 78.291 1.00 9.90 156 THR B CA 1
ATOM 2985 C C . THR B 1 156 ? 44.199 -32.253 78.425 1.00 9.65 156 THR B C 1
ATOM 2986 O O . THR B 1 156 ? 43.626 -31.586 79.292 1.00 10.09 156 THR B O 1
ATOM 2990 N N . ILE B 1 157 ? 45.021 -31.720 77.529 1.00 9.62 157 ILE B N 1
ATOM 2991 C CA . ILE B 1 157 ? 45.245 -30.275 77.504 1.00 9.68 157 ILE B CA 1
ATOM 2992 C C . ILE B 1 157 ? 43.953 -29.492 77.289 1.00 9.67 157 ILE B C 1
ATOM 2993 O O . ILE B 1 157 ? 43.869 -28.335 77.684 1.00 9.59 157 ILE B O 1
ATOM 2998 N N . ALA B 1 158 ? 42.940 -30.113 76.692 1.00 9.42 158 ALA B N 1
ATOM 2999 C CA . ALA B 1 158 ? 41.667 -29.418 76.532 1.00 9.53 158 ALA B CA 1
ATOM 3000 C C . ALA B 1 158 ? 41.025 -29.076 77.882 1.00 9.99 158 ALA B C 1
ATOM 3001 O O . ALA B 1 158 ? 40.362 -28.047 78.017 1.00 10.75 158 ALA B O 1
ATOM 3003 N N . ASP B 1 159 ? 41.248 -29.914 78.891 1.00 9.82 159 ASP B N 1
ATOM 3004 C CA . ASP B 1 159 ? 40.721 -29.634 80.215 1.00 9.59 159 ASP B CA 1
ATOM 3005 C C . ASP B 1 159 ? 41.419 -28.433 80.827 1.00 9.12 159 ASP B C 1
ATOM 3006 O O . ASP B 1 159 ? 40.787 -27.650 81.522 1.00 9.41 159 ASP B O 1
ATOM 3011 N N . PHE B 1 160 ? 42.713 -28.293 80.564 1.00 9.49 160 PHE B N 1
ATOM 3012 C CA . PHE B 1 160 ? 43.492 -27.197 81.134 1.00 9.98 160 PHE B CA 1
ATOM 3013 C C . PHE B 1 160 ? 43.102 -25.858 80.519 1.00 9.87 160 PHE B C 1
ATOM 3014 O O . PHE B 1 160 ? 42.998 -24.845 81.223 1.00 9.66 160 PHE B O 1
ATOM 3022 N N . SER B 1 161 ? 42.879 -25.857 79.210 1.00 10.15 161 SER B N 1
ATOM 3023 C CA . SER B 1 161 ? 42.390 -24.667 78.512 1.00 11.19 161 SER B CA 1
ATOM 3024 C C . SER B 1 161 ? 41.034 -24.255 79.067 1.00 10.40 161 SER B C 1
ATOM 3025 O O . SER B 1 161 ? 40.829 -23.105 79.454 1.00 11.17 161 SER B O 1
ATOM 3028 N N . CYS B 1 162 ? 40.122 -25.213 79.131 1.00 9.46 162 CYS B N 1
ATOM 3029 C CA . CYS B 1 162 ? 38.770 -24.928 79.592 1.00 10.11 162 CYS B CA 1
ATOM 3030 C C . CYS B 1 162 ? 38.721 -24.438 81.031 1.00 10.19 162 CYS B C 1
ATOM 3031 O O . CYS B 1 162 ? 38.056 -23.445 81.311 1.00 10.50 162 CYS B O 1
ATOM 3034 N N . ILE B 1 163 ? 39.433 -25.103 81.938 1.00 10.12 163 ILE B N 1
ATOM 3035 C CA . ILE B 1 163 ? 39.373 -24.696 83.342 1.00 10.18 163 ILE B CA 1
ATOM 3036 C 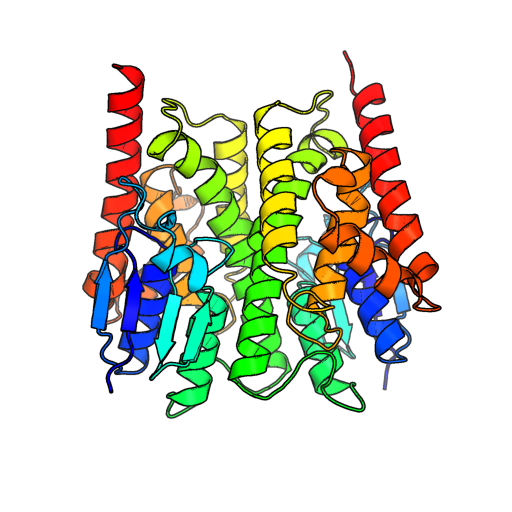C . ILE B 1 163 ? 40.026 -23.342 83.585 1.00 10.11 163 ILE B C 1
ATOM 3037 O O . ILE B 1 163 ? 39.559 -22.566 84.417 1.00 10.12 163 ILE B O 1
ATOM 3042 N N . SER B 1 164 ? 41.086 -23.028 82.847 1.00 10.14 164 SER B N 1
ATOM 3043 C CA . SER B 1 164 ? 41.751 -21.739 83.025 1.00 10.15 164 SER B CA 1
ATOM 3044 C C . SER B 1 164 ? 40.784 -20.586 82.746 1.00 10.23 164 SER B C 1
ATOM 3045 O O . SER B 1 164 ? 40.77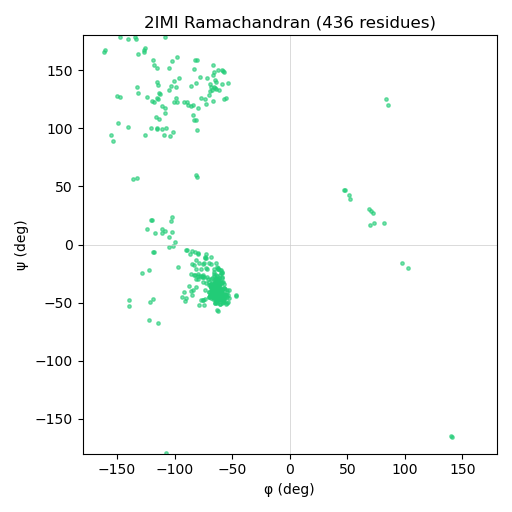9 -19.575 83.458 1.00 10.31 164 SER B O 1
ATOM 3048 N N . THR B 1 165 ? 39.963 -20.748 81.720 1.00 9.99 165 THR B N 1
ATOM 3049 C CA . THR B 1 165 ? 38.932 -19.769 81.395 1.00 10.59 165 THR B CA 1
ATOM 3050 C C . THR B 1 165 ? 37.741 -19.819 82.371 1.00 10.24 165 THR B C 1
ATOM 3051 O O . THR B 1 165 ? 37.358 -18.789 82.933 1.00 9.55 165 THR B O 1
ATOM 3055 N N . ILE B 1 166 ? 37.172 -21.003 82.587 1.00 9.86 166 ILE B N 1
ATOM 3056 C CA . ILE B 1 166 ? 36.019 -21.162 83.485 1.00 10.66 166 ILE B CA 1
ATOM 3057 C C . ILE B 1 166 ? 36.301 -20.606 84.881 1.00 10.80 166 ILE B C 1
ATOM 3058 O O . ILE B 1 166 ? 35.465 -19.887 85.442 1.00 11.05 166 ILE B O 1
ATOM 3063 N N . SER B 1 167 ? 37.471 -20.920 85.428 1.00 11.22 167 SER B N 1
ATOM 3064 C CA . SER B 1 167 ? 37.845 -20.465 86.771 1.00 11.50 167 SER B CA 1
ATOM 3065 C C . SER B 1 167 ? 37.927 -18.930 86.873 1.00 11.82 167 SER B C 1
ATOM 3066 O O . SER B 1 167 ? 37.857 -18.374 87.970 1.00 12.96 167 SER B O 1
ATOM 3069 N N . SER B 1 168 ? 38.065 -18.264 85.723 1.00 11.66 168 SER B N 1
ATOM 3070 C CA . SER B 1 168 ? 38.190 -16.808 85.648 1.00 12.41 168 SER B CA 1
ATOM 3071 C C . SER B 1 168 ? 36.826 -16.142 85.497 1.00 12.44 168 SER B C 1
ATOM 3072 O O . SER B 1 168 ? 36.511 -15.190 86.213 1.00 14.65 168 SER B O 1
ATOM 3075 N N . ILE B 1 169 ? 36.020 -16.638 84.559 1.00 12.62 169 ILE B N 1
ATOM 3076 C CA . ILE B 1 169 ? 34.735 -16.015 84.203 1.00 13.09 169 ILE B CA 1
ATOM 3077 C C . ILE B 1 169 ? 33.649 -16.304 85.246 1.00 12.78 169 ILE B C 1
ATOM 3078 O O . ILE B 1 169 ? 32.727 -15.498 85.421 1.00 12.66 169 ILE B O 1
ATOM 3083 N N . MET B 1 170 ? 33.761 -17.429 85.954 1.00 12.61 170 MET B N 1
ATOM 3084 C CA . MET B 1 170 ? 32.702 -17.830 86.883 1.00 13.52 170 MET B CA 1
ATOM 3085 C C . MET B 1 170 ? 32.594 -16.898 88.093 1.00 14.14 170 MET B C 1
ATOM 3086 O O . MET B 1 170 ? 31.559 -16.885 88.766 1.00 14.75 170 MET B O 1
ATOM 3091 N N . GLY B 1 171 ? 33.635 -16.101 88.333 1.00 14.62 171 GLY B N 1
ATOM 3092 C CA . GLY B 1 171 ? 33.601 -15.100 89.404 1.00 14.87 171 GLY B CA 1
ATOM 3093 C C . GLY B 1 171 ? 32.910 -13.805 89.019 1.00 15.03 171 GLY B C 1
ATOM 3094 O O . GLY B 1 171 ? 32.703 -12.933 89.865 1.00 15.89 171 GLY B O 1
ATOM 3095 N N . VAL B 1 172 ? 32.544 -13.680 87.745 1.00 14.03 172 VAL B N 1
ATOM 3096 C CA . VAL B 1 172 ? 31.933 -12.458 87.214 1.00 13.38 172 VAL B CA 1
ATOM 3097 C C . VAL B 1 172 ? 30.521 -12.732 86.668 1.00 13.08 172 VAL B C 1
ATOM 3098 O O . VAL B 1 172 ? 29.575 -11.982 86.947 1.00 13.14 172 VAL B O 1
ATOM 3102 N N . VAL B 1 173 ? 30.398 -13.792 85.879 1.00 11.98 173 VAL B N 1
ATOM 3103 C CA . VAL B 1 173 ? 29.119 -14.311 85.402 1.00 12.03 173 VAL B CA 1
ATOM 3104 C C . VAL B 1 173 ? 28.927 -15.656 86.101 1.00 12.11 173 VAL B C 1
ATOM 3105 O O . VAL B 1 173 ? 29.553 -16.639 85.725 1.00 11.49 173 VAL B O 1
ATOM 3109 N N . PRO B 1 174 ? 28.120 -15.693 87.181 1.00 12.65 174 PRO B N 1
ATOM 3110 C CA . PRO B 1 174 ? 28.022 -16.923 87.969 1.00 13.10 174 PRO B CA 1
ATOM 3111 C C . PRO B 1 174 ? 27.663 -18.180 87.184 1.00 13.06 174 PRO B C 1
ATOM 3112 O O . PRO B 1 174 ? 26.840 -18.154 86.266 1.00 12.82 174 PRO B O 1
ATOM 3116 N N . LEU B 1 175 ? 28.340 -19.261 87.548 1.00 13.34 175 LEU B N 1
ATOM 3117 C CA . LEU B 1 175 ? 28.105 -20.570 86.972 1.00 13.89 175 LEU B CA 1
ATOM 3118 C C . LEU B 1 175 ? 27.406 -21.374 88.056 1.00 14.17 175 LEU B C 1
ATOM 3119 O O . LEU B 1 175 ? 28.039 -21.848 89.001 1.00 14.69 175 LEU B O 1
ATOM 3124 N N . GLU B 1 176 ? 26.091 -21.486 87.926 1.00 14.06 176 GLU B N 1
ATOM 3125 C CA . GLU B 1 176 ? 25.250 -21.960 89.015 1.00 14.43 176 GLU B CA 1
ATOM 3126 C C . GLU B 1 176 ? 25.268 -23.485 89.094 1.00 14.08 176 GLU B C 1
ATOM 3127 O O . GLU B 1 176 ? 25.212 -24.170 88.070 1.00 13.97 176 GLU B O 1
ATOM 3133 N N . GLN B 1 177 ? 25.320 -24.020 90.311 1.00 13.82 177 GLN B N 1
ATOM 3134 C CA . GLN B 1 177 ? 25.547 -25.454 90.491 1.00 14.31 177 GLN B CA 1
ATOM 3135 C C . GLN B 1 177 ? 24.410 -26.348 89.993 1.00 14.12 177 GLN B C 1
ATOM 3136 O O . GLN B 1 177 ? 24.664 -27.361 89.333 1.00 13.98 177 GLN B O 1
ATOM 3142 N N . SER B 1 178 ? 23.164 -25.992 90.302 1.00 14.52 178 SER B N 1
ATOM 3143 C CA . SER B 1 178 ? 22.028 -26.842 89.935 1.00 14.83 178 SER B CA 1
ATOM 3144 C C . SER B 1 178 ? 21.918 -27.053 88.423 1.00 14.90 178 SER B C 1
ATOM 3145 O O . SER B 1 178 ? 21.501 -28.123 87.966 1.00 16.02 178 SER B O 1
ATOM 3148 N N . LYS B 1 179 ? 22.311 -26.038 87.660 1.00 14.65 179 LYS B N 1
ATOM 3149 C CA . LYS B 1 179 ? 22.237 -26.096 86.200 1.00 15.06 179 LYS B CA 1
ATOM 3150 C C . LYS B 1 179 ? 23.440 -26.772 85.544 1.00 14.30 179 LYS B C 1
ATOM 3151 O O . LYS B 1 179 ? 23.373 -27.165 84.377 1.00 14.70 179 LYS B O 1
ATOM 3157 N N . HIS B 1 180 ? 24.536 -26.910 86.291 1.00 12.84 180 HIS B N 1
ATOM 3158 C CA . HIS B 1 180 ? 25.785 -27.417 85.722 1.00 12.38 180 HIS B CA 1
ATOM 3159 C C . HIS B 1 180 ? 26.432 -28.501 86.595 1.00 11.93 180 HIS B C 1
ATOM 3160 O O . HIS B 1 180 ? 27.601 -28.377 86.988 1.00 11.34 180 HIS B O 1
ATOM 3167 N N . PRO B 1 181 ? 25.692 -29.595 86.882 1.00 12.09 181 PRO B N 1
ATOM 3168 C CA . PRO B 1 181 ? 26.286 -30.636 87.728 1.00 11.96 181 PRO B CA 1
ATOM 3169 C C . PRO B 1 181 ? 27.537 -31.283 87.119 1.00 11.48 181 PRO B C 1
ATOM 3170 O O . PRO B 1 181 ? 28.475 -31.616 87.856 1.00 12.08 181 PRO B O 1
ATOM 3174 N N . ARG B 1 182 ? 27.571 -31.441 85.793 1.00 11.27 182 ARG B N 1
ATOM 3175 C CA . ARG B 1 182 ? 28.748 -32.045 85.164 1.00 11.42 182 ARG B CA 1
ATOM 3176 C C . ARG B 1 182 ? 29.972 -31.148 85.288 1.00 10.92 182 ARG B C 1
ATOM 3177 O O . ARG B 1 182 ? 31.075 -31.631 85.577 1.00 11.00 182 ARG B O 1
ATOM 3185 N N . ILE B 1 183 ? 29.782 -29.843 85.090 1.00 10.75 183 ILE B N 1
ATOM 3186 C CA . ILE B 1 183 ? 30.893 -28.912 85.261 1.00 10.51 183 ILE B CA 1
ATOM 3187 C C . ILE B 1 183 ? 31.454 -28.962 86.688 1.00 10.47 183 ILE B C 1
ATOM 3188 O O . ILE B 1 183 ? 32.660 -29.004 86.882 1.00 9.89 183 ILE B O 1
ATOM 3193 N N . TYR B 1 184 ? 30.568 -28.993 87.684 1.00 10.84 184 TYR B N 1
ATOM 3194 C CA . TYR B 1 184 ? 31.038 -29.013 89.063 1.00 11.90 184 TYR B CA 1
ATOM 3195 C C . TYR B 1 184 ? 31.759 -30.301 89.429 1.00 11.54 184 TYR B C 1
ATOM 3196 O O . TYR B 1 184 ? 32.779 -30.246 90.114 1.00 11.47 184 TYR B O 1
ATOM 3205 N N . ALA B 1 185 ? 31.272 -31.441 88.931 1.00 11.85 185 ALA B N 1
ATOM 3206 C CA . ALA B 1 185 ? 31.988 -32.700 89.166 1.00 11.68 185 ALA B CA 1
ATOM 3207 C C . ALA B 1 185 ? 33.356 -32.716 88.473 1.00 11.73 185 ALA B C 1
ATOM 3208 O O . ALA B 1 185 ? 34.331 -33.235 89.021 1.00 11.89 185 ALA B O 1
ATOM 3210 N N . TRP B 1 186 ? 33.426 -32.122 87.284 1.00 11.27 186 TRP B N 1
ATOM 3211 C CA . TRP B 1 186 ? 34.680 -31.999 86.550 1.00 11.05 186 TRP B CA 1
ATOM 3212 C C . TRP B 1 186 ? 35.681 -31.079 87.258 1.00 11.18 186 TRP B C 1
ATOM 3213 O O . TRP B 1 186 ? 36.862 -31.417 87.398 1.00 11.49 186 TRP B O 1
ATOM 3224 N N . ILE B 1 187 ? 35.205 -29.928 87.734 1.00 11.64 187 ILE B N 1
ATOM 3225 C CA . ILE B 1 187 ? 36.041 -29.050 88.562 1.00 12.63 187 ILE B CA 1
ATOM 3226 C C . ILE B 1 187 ? 36.646 -29.803 89.756 1.00 12.76 187 ILE B C 1
ATOM 3227 O O . ILE B 1 187 ? 37.833 -29.658 90.038 1.00 13.43 187 ILE B O 1
ATOM 3232 N N . ASP B 1 188 ? 35.831 -30.622 90.421 1.00 13.18 188 ASP B N 1
ATOM 3233 C CA . ASP B 1 188 ? 36.292 -31.413 91.568 1.00 14.22 188 ASP B CA 1
ATOM 3234 C C . ASP B 1 188 ? 37.425 -32.354 91.193 1.00 13.93 188 ASP B C 1
ATOM 3235 O O . ASP B 1 188 ? 38.374 -32.525 91.961 1.00 14.77 188 ASP B O 1
ATOM 3240 N N . ARG B 1 189 ? 37.331 -32.968 90.012 1.00 13.32 189 ARG B N 1
ATOM 3241 C CA . ARG B 1 189 ? 38.417 -33.826 89.534 1.00 13.40 189 ARG B CA 1
ATOM 3242 C C . ARG B 1 189 ? 39.702 -33.034 89.371 1.00 13.35 189 ARG B C 1
ATOM 3243 O O . ARG B 1 189 ? 40.763 -33.467 89.811 1.00 13.82 189 ARG B O 1
ATOM 3251 N N . LEU B 1 190 ? 39.605 -31.864 88.740 1.00 13.11 190 LEU B N 1
ATOM 3252 C CA . LEU B 1 190 ? 40.797 -31.059 88.512 1.00 13.06 190 LEU B CA 1
ATOM 3253 C C . LEU B 1 190 ? 41.391 -30.553 89.825 1.00 13.37 190 LEU B C 1
ATOM 3254 O O . LEU B 1 190 ? 42.613 -30.469 89.964 1.00 13.03 190 LEU B O 1
ATOM 3259 N N . LYS B 1 191 ? 40.518 -30.267 90.790 1.00 13.24 191 LYS B N 1
ATOM 3260 C CA . LYS B 1 191 ? 40.945 -29.800 92.109 1.00 14.55 191 LYS B CA 1
ATOM 3261 C C . LYS B 1 191 ? 41.669 -30.868 92.917 1.00 14.66 191 LYS B C 1
ATOM 3262 O O . LYS B 1 191 ? 42.260 -30.565 93.950 1.00 15.44 191 LYS B O 1
ATOM 3268 N N . GLN B 1 192 ? 41.634 -32.113 92.448 1.00 14.49 192 GLN B N 1
ATOM 3269 C CA . GLN B 1 192 ? 42.382 -33.181 93.115 1.00 15.32 192 GLN B CA 1
ATOM 3270 C C . GLN B 1 192 ? 43.849 -33.178 92.698 1.00 14.85 192 GLN B C 1
ATOM 3271 O O . GLN B 1 192 ? 44.689 -33.823 93.339 1.00 15.85 192 GLN B O 1
ATOM 3277 N N . LEU B 1 193 ? 44.183 -32.450 91.634 1.00 14.25 193 LEU B N 1
ATOM 3278 C CA . LEU B 1 193 ? 45.572 -32.353 91.200 1.00 14.10 193 LEU B CA 1
ATOM 3279 C C . LEU B 1 193 ? 46.380 -31.544 92.221 1.00 14.53 193 LEU B C 1
ATOM 3280 O O . LEU B 1 193 ? 45.944 -30.470 92.629 1.00 14.18 193 LEU B O 1
ATOM 3285 N N . PRO B 1 194 ? 47.559 -32.047 92.633 1.00 15.49 194 PRO B N 1
ATOM 3286 C CA . PRO B 1 194 ? 48.303 -31.323 93.671 1.00 15.79 194 PRO B CA 1
ATOM 3287 C C . PRO B 1 194 ? 48.705 -29.906 93.276 1.00 15.80 194 PRO B C 1
ATOM 3288 O O . PRO B 1 194 ? 48.859 -29.044 94.149 1.00 16.32 194 PRO B O 1
ATOM 3292 N N . TYR B 1 195 ? 48.837 -29.680 91.973 1.00 15.27 195 TYR B N 1
ATOM 3293 C CA . TYR B 1 195 ? 49.307 -28.405 91.438 1.00 14.99 195 TYR B CA 1
ATOM 3294 C C . TYR B 1 195 ? 48.175 -27.502 90.942 1.00 14.35 195 TYR B C 1
ATOM 3295 O O . TYR B 1 195 ? 48.444 -26.410 90.430 1.00 14.38 195 TYR B O 1
ATOM 3304 N N . TYR B 1 196 ? 46.923 -27.938 91.085 1.00 13.08 196 TYR B N 1
ATOM 3305 C CA . TYR B 1 196 ? 45.805 -27.164 90.548 1.00 12.81 196 TYR B CA 1
ATOM 3306 C C . TYR B 1 196 ? 45.668 -25.731 91.095 1.00 13.16 196 TYR B C 1
ATOM 3307 O O . TYR B 1 196 ? 45.512 -24.777 90.327 1.00 11.98 196 TYR B O 1
ATOM 3316 N N . GLU B 1 197 ? 45.684 -25.589 92.414 1.00 13.84 197 GLU B N 1
ATOM 3317 C CA . GLU B 1 197 ? 45.524 -24.276 93.032 1.00 14.99 197 GLU B CA 1
ATOM 3318 C C . GLU B 1 197 ? 46.639 -23.323 92.638 1.00 14.46 197 GLU B C 1
ATOM 3319 O O . GLU B 1 197 ? 46.381 -22.174 92.263 1.00 13.86 197 GLU B O 1
ATOM 3325 N N . GLU B 1 198 ? 47.873 -23.814 92.714 1.00 13.93 198 GLU B N 1
ATOM 3326 C CA . GLU B 1 198 ? 49.040 -23.008 92.383 1.00 14.42 198 GLU B CA 1
ATOM 3327 C C . GLU B 1 198 ? 49.079 -22.600 90.914 1.00 13.42 198 GLU B C 1
ATOM 3328 O O . GLU B 1 198 ? 49.277 -21.427 90.601 1.00 13.31 198 GLU B O 1
ATOM 3334 N N . ALA B 1 199 ? 48.916 -23.567 90.013 1.00 12.71 199 ALA B N 1
ATOM 3335 C CA . ALA B 1 199 ? 49.044 -23.287 88.584 1.00 12.31 199 ALA B CA 1
ATOM 3336 C C . ALA B 1 199 ? 47.851 -22.529 88.020 1.00 11.94 199 ALA B C 1
ATOM 3337 O O . ALA B 1 199 ? 48.004 -21.799 87.035 1.00 12.51 199 ALA B O 1
ATOM 3339 N N . ASN B 1 200 ? 46.671 -22.701 88.617 1.00 11.49 200 ASN B N 1
ATOM 3340 C CA . ASN B 1 200 ? 45.450 -22.106 88.062 1.00 11.65 200 ASN B CA 1
ATOM 3341 C C . ASN B 1 200 ? 44.423 -21.489 89.008 1.00 12.00 200 ASN B C 1
ATOM 3342 O O . ASN B 1 200 ? 43.984 -20.356 88.798 1.00 11.99 200 ASN B O 1
ATOM 3347 N N . GLY B 1 201 ? 43.985 -22.251 90.003 1.00 12.10 201 GLY B N 1
ATOM 3348 C CA . GLY B 1 201 ? 42.792 -21.894 90.764 1.00 12.53 201 GLY B CA 1
ATOM 3349 C C . GLY B 1 201 ? 42.777 -20.504 91.360 1.00 12.64 201 GLY B C 1
ATOM 3350 O O . GLY B 1 201 ? 41.806 -19.751 91.208 1.00 13.22 201 GLY B O 1
ATOM 3351 N N . GLY B 1 202 ? 43.861 -20.148 92.041 1.00 12.38 202 GLY B N 1
ATOM 3352 C CA . GLY B 1 202 ? 43.944 -18.847 92.701 1.00 12.41 202 GLY B CA 1
ATOM 3353 C C . GLY B 1 202 ? 43.961 -17.696 91.707 1.00 11.92 202 GLY B C 1
ATOM 3354 O O . GLY B 1 202 ? 43.305 -16.672 91.908 1.00 12.63 202 GLY B O 1
ATOM 3355 N N . GLY B 1 203 ? 44.715 -17.868 90.623 1.00 11.92 203 GLY B N 1
ATOM 3356 C CA . GLY B 1 203 ? 44.796 -16.857 89.564 1.00 11.52 203 GLY B CA 1
ATOM 3357 C C . GLY B 1 203 ? 43.459 -16.566 88.909 1.00 11.84 203 GLY B C 1
ATOM 3358 O O . GLY B 1 203 ? 43.139 -15.407 88.637 1.00 11.63 203 GLY B O 1
ATOM 3359 N N . GLY B 1 204 ? 42.666 -17.612 88.677 1.00 12.19 204 GLY B N 1
ATOM 3360 C CA . GLY B 1 204 ? 41.332 -17.455 88.094 1.00 12.73 204 GLY B CA 1
ATOM 3361 C C . GLY B 1 204 ? 40.417 -16.666 89.014 1.00 12.56 204 GLY B C 1
ATOM 3362 O O . GLY B 1 204 ? 39.739 -15.724 88.589 1.00 12.40 204 GLY B O 1
ATOM 3363 N N . THR B 1 205 ? 40.419 -17.043 90.289 1.00 12.77 205 THR B N 1
ATOM 3364 C CA . THR B 1 205 ? 39.638 -16.323 91.293 1.00 13.93 205 THR B CA 1
ATOM 3365 C C . THR B 1 205 ? 40.064 -14.856 91.359 1.00 13.52 205 THR B C 1
ATOM 3366 O O . THR B 1 205 ? 39.206 -13.970 91.434 1.00 13.87 205 THR B O 1
ATOM 3370 N N . ASP B 1 206 ? 41.375 -14.611 91.327 1.00 13.16 206 ASP B N 1
ATOM 3371 C CA . ASP B 1 206 ? 41.925 -13.257 91.394 1.00 13.63 206 ASP B CA 1
ATOM 3372 C C . ASP B 1 206 ? 41.525 -12.411 90.201 1.00 13.05 206 ASP B C 1
ATOM 3373 O O . ASP B 1 206 ? 41.256 -11.228 90.352 1.00 13.09 206 ASP B O 1
ATOM 3378 N N . LEU B 1 207 ? 41.506 -13.003 89.008 1.00 12.10 207 LEU B N 1
ATOM 3379 C CA . LEU B 1 207 ? 41.121 -12.236 87.828 1.00 11.82 207 LEU B CA 1
ATOM 3380 C C . LEU B 1 207 ? 39.657 -11.821 87.925 1.00 11.96 207 LEU B C 1
ATOM 3381 O O . LEU B 1 207 ? 39.316 -10.671 87.650 1.00 11.70 207 LEU B O 1
ATOM 3386 N N . GLY B 1 208 ? 38.794 -12.746 88.329 1.00 12.03 208 GLY B N 1
ATOM 3387 C CA . GLY B 1 208 ? 37.380 -12.402 88.500 1.00 12.31 208 GLY B CA 1
ATOM 3388 C C . GLY B 1 208 ? 37.217 -11.250 89.482 1.00 12.49 208 GLY B C 1
ATOM 3389 O O . GLY B 1 208 ? 36.495 -10.283 89.211 1.00 12.51 208 GLY B O 1
ATOM 3390 N N . LYS B 1 209 ? 37.917 -11.336 90.615 1.00 12.82 209 LYS B N 1
ATOM 3391 C CA . LYS B 1 209 ? 37.868 -10.279 91.625 1.00 13.30 209 LYS B CA 1
ATOM 3392 C C . LYS B 1 209 ? 38.395 -8.956 91.090 1.00 13.42 209 LYS B C 1
ATOM 3393 O O . LYS B 1 209 ? 37.829 -7.892 91.383 1.00 13.46 209 LYS B O 1
ATOM 3399 N N . PHE B 1 210 ? 39.465 -9.010 90.304 1.00 13.44 210 PHE B N 1
ATOM 3400 C CA . PHE B 1 210 ? 40.036 -7.798 89.728 1.00 13.53 210 PHE B CA 1
ATOM 3401 C C . PHE B 1 210 ? 39.083 -7.142 88.726 1.00 13.60 210 PHE B C 1
ATOM 3402 O O . PHE B 1 210 ? 38.952 -5.916 88.702 1.00 13.76 210 PHE B O 1
ATOM 3410 N N . VAL B 1 211 ? 38.410 -7.951 87.910 1.00 13.01 211 VAL B N 1
ATOM 3411 C CA . VAL B 1 211 ? 37.426 -7.413 86.973 1.00 13.04 211 VAL B CA 1
ATOM 3412 C C . VAL B 1 211 ? 36.322 -6.644 87.714 1.00 13.16 211 VAL B C 1
ATOM 3413 O O . VAL B 1 211 ? 35.970 -5.519 87.326 1.00 12.86 211 VAL B O 1
ATOM 3417 N N . LEU B 1 212 ? 35.796 -7.238 88.780 1.00 13.65 212 LEU B N 1
ATOM 3418 C CA . LEU B 1 212 ? 34.744 -6.588 89.572 1.00 14.71 212 LEU B CA 1
ATOM 3419 C C . LEU B 1 212 ? 35.242 -5.316 90.243 1.00 15.11 212 LEU B C 1
ATOM 3420 O O . LEU B 1 212 ? 34.512 -4.321 90.295 1.00 15.86 212 LEU B O 1
ATOM 3425 N N . ALA B 1 213 ? 36.480 -5.329 90.726 1.00 15.46 213 ALA B N 1
ATOM 3426 C CA . ALA B 1 213 ? 37.052 -4.128 91.344 1.00 15.74 213 ALA B CA 1
ATOM 3427 C C . ALA B 1 213 ? 37.262 -3.023 90.311 1.00 16.23 213 ALA B C 1
ATOM 3428 O O . ALA B 1 213 ? 36.970 -1.851 90.573 1.00 16.14 213 ALA B O 1
ATOM 3430 N N . LYS B 1 214 ? 37.761 -3.390 89.134 1.00 16.51 214 LYS B N 1
ATOM 3431 C CA . LYS B 1 214 ? 37.984 -2.430 88.054 1.00 17.07 214 LYS B CA 1
ATOM 3432 C C . LYS B 1 214 ? 36.667 -1.835 87.549 1.00 17.18 214 LYS B C 1
ATOM 3433 O O . LYS B 1 214 ? 36.587 -0.635 87.253 1.00 17.00 214 LYS B O 1
ATOM 3439 N N . LYS B 1 215 ? 35.639 -2.675 87.460 1.00 17.49 215 LYS B N 1
ATOM 3440 C CA . LYS B 1 215 ? 34.298 -2.249 87.053 1.00 18.62 215 LYS B CA 1
ATOM 3441 C C . LYS B 1 215 ? 33.798 -1.123 87.959 1.00 18.81 215 LYS B C 1
ATOM 3442 O O . LYS B 1 215 ? 33.286 -0.105 87.477 1.00 18.76 215 LYS B O 1
ATOM 3448 N N . GLU B 1 216 ? 33.966 -1.308 89.266 1.00 18.89 216 GLU B N 1
ATOM 3449 C CA . GLU B 1 216 ? 33.544 -0.318 90.254 1.00 20.30 216 GLU B CA 1
ATOM 3450 C C . GLU B 1 216 ? 34.379 0.949 90.199 1.00 20.34 216 GLU B C 1
ATOM 3451 O O . GLU B 1 216 ? 33.834 2.046 90.325 1.00 20.69 216 GLU B O 1
ATOM 3457 N N . GLU B 1 217 ? 35.690 0.807 90.006 1.00 20.73 217 GLU B N 1
ATOM 3458 C CA . GLU B 1 217 ? 36.591 1.960 89.852 1.00 21.55 217 GLU B CA 1
ATOM 3459 C C . GLU B 1 217 ? 36.254 2.782 88.608 1.00 21.60 217 GLU B C 1
ATOM 3460 O O . GLU B 1 217 ? 36.410 4.005 88.604 1.00 21.05 217 GLU B O 1
ATOM 3466 N N . ASN B 1 218 ? 35.801 2.099 87.557 1.00 21.49 218 ASN B N 1
ATOM 3467 C CA . ASN B 1 218 ? 35.466 2.742 86.290 1.00 22.26 218 ASN B CA 1
ATOM 3468 C C . ASN B 1 218 ? 34.152 3.505 86.335 1.00 22.91 218 ASN B C 1
ATOM 3469 O O . ASN B 1 218 ? 33.894 4.337 85.468 1.00 23.48 218 ASN B O 1
ATOM 3474 N N . ALA B 1 219 ? 33.324 3.218 87.338 1.00 23.61 219 ALA B N 1
ATOM 3475 C CA . ALA B 1 219 ? 31.977 3.784 87.424 1.00 24.86 219 ALA B CA 1
ATOM 3476 C C . ALA B 1 219 ? 31.969 5.308 87.473 1.00 25.70 219 ALA B C 1
ATOM 3477 O O . ALA B 1 219 ? 32.792 5.928 88.159 1.00 25.77 219 ALA B O 1
ATOM 3479 N N . LYS B 1 220 ? 31.023 5.881 86.728 1.00 27.10 220 LYS B N 1
ATOM 3480 C CA . LYS B 1 220 ? 30.831 7.329 86.604 1.00 28.09 220 LYS B CA 1
ATOM 3481 C C . LYS B 1 220 ? 32.125 8.076 86.270 1.00 28.62 220 LYS B C 1
ATOM 3482 O O . LYS B 1 220 ? 32.536 8.129 85.109 1.00 29.23 220 LYS B O 1
#

Nearest PDB structures (foldseek):
  4gsn-assembly2_D  TM=9.986E-01  e=2.158E-32  Anopheles gambiae
  2il3-assembly1_B  TM=1.001E+00  e=4.230E-32  Anopheles gambiae
  3zml-assembly1_A  TM=1.000E+00  e=2.895E-31  Anopheles funestus
  3zmk-assembly2_D  TM=9.928E-01  e=2.759E-31  Anopheles funestus
  5ft3-assembly1_A  TM=9.954E-01  e=1.662E-27  Aedes aegypti

InterPro domains:
  IPR004045 Glutathione S-transferase, N-terminal [PF13417] (6-80)
  IPR004045 Glutathione S-transferase, N-terminal [PS50404] (2-83)
  IPR004046 Glutathione S-transferase, C-terminal [PF00043] (126-194)
  IPR010987 Glutathione S-transferase, C-terminal-like [PS50405] (89-221)
  IPR036249 Thioredoxin-like superfamily [SSF52833] (2-88)
  IPR036282 Glutathione S-transferase, C-terminal domain superfamily [SSF47616] (84-202)
  IPR040079 Glutathione transferase family [SFLDS00019] (3-216)

CATH classification: 3.40.30.10 (+1 more: 1.20.1050.10)

Radius of gyration: 20.63 Å; Cα contacts (8 Å, |Δi|>4): 733; chains: 2; bounding box: 60×53×53 Å

Solvent-accessible surface area: 18727 Å² total; per-residue (Å²): 126,93,12,18,0,36,3,37,64,48,12,8,22,0,0,0,0,17,0,0,3,92,38,26,70,38,141,29,74,91,88,94,16,42,36,91,104,20,27,29,105,97,107,102,4,55,161,34,3,44,18,36,50,12,3,0,0,30,8,95,60,45,59,4,25,30,4,6,0,0,0,9,10,0,6,55,114,69,25,206,97,56,56,18,15,5,149,66,50,71,123,27,3,93,2,4,11,5,1,7,7,6,6,14,27,4,45,6,9,9,72,9,1,4,27,30,0,22,90,123,47,92,47,68,33,33,129,42,10,48,96,22,2,57,70,3,0,81,13,0,16,53,19,5,95,51,71,30,4,10,2,104,70,35,6,0,0,0,0,1,0,1,1,0,0,14,0,4,57,44,16,2,95,9,89,118,90,143,11,80,102,0,45,41,0,8,87,82,1,118,156,36,131,34,6,110,128,2,0,7,31,2,0,71,69,9,1,133,58,0,83,58,37,64,106,96,23,71,158,113,216,76,77,12,21,0,41,2,27,67,34,10,9,23,0,0,1,0,18,0,0,3,98,36,28,70,40,121,28,80,92,92,93,5,38,37,74,104,27,40,28,97,98,112,146,5,52,184,51,2,44,20,41,48,11,3,0,0,32,6,60,59,40,64,6,26,30,5,9,0,0,0,7,7,0,0,41,114,72,22,217,90,54,55,13,9,20,130,70,55,66,134,29,5,92,2,4,9,6,1,9,8,6,5,13,27,3,47,5,8,8,78,7,2,4,24,30,0,22,93,108,45,93,43,69,39,30,138,57,7,43,115,32,1,85,85,2,1,68,12,0,15,60,19,5,98,53,68,29,3,10,1,102,68,34,6,0,0,0,0,2,0,2,1,1,0,12,0,3,54,42,14,1,102,7,78,119,91,151,14,81,103,0,53,41,0,9,88,77,1,123,151,35,130,34,7,110,121,2,0,5,33,5,0,72,82,8,0,134,70,0,68,59,54,53,136,133,29,58,251

Organism: Anopheles gambiae (NCBI:txid7165)

B-factor: mean 15.46, std 6.39, range [5.96, 50.18]

Secondary structure (DSSP, 8-state):
--EEEEE-TT-HHHHHHHHHHHHHT--EEEEE--GGGTGGGSHHHHTT-TT--S-EEEETTEEEESHHHHHHHHHHHH-SSSTTS--SHHHHHHHHHHHHHIIIIIIHHHHHHHHHHHHS------HHHHHHHHHHHHHHHHH-SSSBTTBSS--HHHHHHHHHHHHHTTTTT--TTT-HHHHHHHHHHHTSTTHIIIIIHHHHHHHHHHHHHHHHHHH-/-PPEEEEE-TTSHHHHHHHHHHHHHT--EEEEE--GGGTGGGSHHHHHH-TT--S-EEEETTEEEESHHHHHHHHHHHH-SSSTTS--SHHHHHHHHHHHHHIIIIIIHHHHHHHHHHHHS------HHHHHHHHHHHHHHHHH-SSSBTTBSS--HHHHHHHHHHHHHTTTS---TTT-HHHHHHHHHHTTSTTHIIIIIHHHHHHHHHHHHHHHHH--

Foldseek 3Di:
DAKEKADDLLDLLQLLLLVLCVVLVGDYHYDYQDVLVPSLVDPVNCVLPVVSDDTWMQDPNDIDDDSVRSSVVCCVVRNPACLQADPPVVLNVLLVVLQCLLVVQQVVLLCVQQVCLSPVLALDRDPVSLVSNQVSLVVQLVCPPELANRHVGHHSSRSSNCSRCLQCCLANPDDCVSRVSVVSSVVVQVPPPCCCVSGNVSSNVNSVVSNVSSVVSVVD/DDAKEKADDLLDLLRLLLLVLCVVLVGDYHYDYQDVLVPSLVPPVNCVLPVVSDDIWMDDPNDIDDDSVVSSVVCCVPRHPDNLQQDDPVVLNVLLVVLQCLLVVQLVVLLCVQQVCLSPVLAQDGDPVSLVSNLVSLLVQLVCLPELANRHVGHHSSRSSNCSRCLQCCLANPDDCVSRVSVVSSVVVLVVDPCNCVSGNVSSNVNSVVSNVSSVVSDD

Sequence (440 aa):
SNLVLYTLHLSPPCRAVELTAKALGLELEQKTINLLTGDHLKPEFVKLNPQHTIPVLDDNGTIITESHAIMIYLVTKYGKDDSLYPKDPVKQARVNSALHFESGVLFARMRFIFERILFFGKSDIPEDRVEYVQKSYELLEDTLVDDFVAGPTMTIADFSCISTISSIMGVVPLEQSKHPRIYAWIDRLKQLPYYEEANGGGGTDLGKFVLAKKEENAKAMSNLVLYTLHLSPPCRAVELTAKALGLELEQKTINLLTGDHLKPEFVKLNPQHTIPVLDDNGTIITESHAIMIYLVTKYGKDDSLYPKDPVKQARVNSALHFESGVLFARMRFIFERILFFGKSDIPEDRVEYVQKSYELLEDTLVDDFVAGPTMTIADFSCISTISSIMGVVPLEQSKHPRIYAWIDRLKQLPYYEEANGGGGTDLGKFVLAKKEENAK